Protein AF-A0A944VF97-F1 (afdb_monomer)

Mean predicted aligned error: 17.79 Å

pLDDT: mean 78.5, std 19.1, range [25.14, 98.31]

Solvent-accessible surface area (backbone atoms only — not comparable to full-atom values): 39764 Å² total; per-residue (Å²): 110,72,73,57,58,52,54,54,52,59,62,60,59,76,78,74,81,87,84,96,77,87,86,90,86,90,85,88,84,82,87,81,88,88,89,86,89,83,90,85,86,64,49,70,80,66,46,100,83,74,50,81,58,59,66,65,53,55,53,51,55,67,73,48,72,90,58,96,70,52,69,47,47,54,50,51,55,53,48,51,73,69,73,51,68,55,50,51,67,66,56,55,51,49,24,49,54,45,51,52,54,55,52,51,61,52,48,59,60,47,54,56,56,48,48,52,48,50,50,53,48,45,53,54,51,46,46,51,67,77,46,39,105,72,74,80,87,87,67,99,61,90,88,83,89,79,85,92,75,83,88,69,84,88,82,85,80,51,78,86,90,50,78,85,77,86,79,57,93,86,54,91,75,87,86,81,95,60,100,70,88,86,86,87,62,98,75,76,84,80,87,85,69,96,78,80,78,91,82,78,87,62,97,66,91,86,80,85,77,91,62,92,71,86,86,86,87,69,97,67,85,86,84,88,83,58,95,88,62,79,88,82,75,84,82,58,101,62,97,67,86,85,83,75,84,80,59,95,67,92,75,89,84,88,84,82,66,95,87,60,96,61,82,85,83,82,83,52,75,94,75,56,82,90,71,94,66,84,91,74,56,97,43,87,98,63,62,75,91,60,49,101,88,46,70,73,94,75,86,90,70,62,90,61,32,71,50,74,39,72,98,80,52,46,33,37,42,31,42,35,81,87,77,79,41,78,45,76,41,40,67,60,85,59,87,93,48,75,63,83,88,83,70,76,59,88,69,92,75,50,33,58,73,39,72,44,37,76,48,77,41,63,45,69,85,44,92,64,82,50,61,54,39,33,47,42,28,35,42,32,38,27,25,72,36,60,58,58,100,88,36,74,49,40,23,44,35,37,22,49,42,92,85,47,72,40,41,70,37,34,35,37,39,65,86,70,51,77,45,60,67,50,67,96,66,61,79,74,74,55,72,64,26,58,49,57,48,99,92,41,57,50,38,33,31,33,36,76,85,68,49,76,43,70,62,50,80,50,70,65,86,50,82,85,38,37,54,75,66,63,97,68,86,89,86,70,96,69,86,85,89,70,95,68,87,87,86,69,92,51,68,59,33,66,54,68,37,67,97,86,45,62,29,34,44,30,35,68,59,81,86,53,75,47,78,49,48,86,81,80,84,90,85,60,100,63,86,80,88,87,84,47,93,79,36,59,54,69,45,62,58,99,87,42,78,76,46,69,49,81,54,44,90,69,93,76,96,83,83,87,84,76,93,64,92,86,73,52,84,40,77,56,46,101,85,58,70,60,66,53,51,107

Secondary structure (DSSP, 8-state):
-HHHHHHHHHHHGGGSS--SS---------------------B----TTS--SHHHHHHHHHHHTTS---HHHHHHHHHHHTT-S-B-HHHHHHHHHHHHHHHHHHHHHHHHHHHHHHHHHHHHHHHHHHT-S------SS-------SS--------TTT-------TT--------S------SS------SS-------SSPP--TT-S------SS------SSS---SS-SS------SS-SSS------S-SSS--------GGG----SS----SSTTT--SSBTTB--S-----TT-EEEESTT--EEEEEETTTTEEEEEE---STT-----------SS--TT-EEEEEEEE-TT-SSTTGGGSEEEEEEEEESS---SS---EEEEEEE-SSSS-EEEEEE-TT--EEE--STTSS-PPTTEEEEETTEEEEEEE-TT--EEE---PPPSSTT-SSS--SS----SS----SS-----STT-EEEESTT-SEEEEE-SSS-EEEEESS-----SS------SSS-EEEEETTEEEEEE--SSSSS--------SS-------SS-------

Foldseek 3Di:
DVVLVVLVVVVVVVVDDDDDDDDDDDDDDDDDDDDDDDDDFWDFDADPVRDQCLVSLVVNVVVCPPPPQPPLLVVVSVCSVVVDRTDGVVSVVVNVVSVVVVVVVVVVVCCPVVVVCVVVVCVVVCCCVVCPPDDDDDDPDDDDDDDPDDPDDDDDDPPDPDDDDDDDPPDPDDDDDDPDDDDDDPDDDDDDDDDDDPDPPDPDDDDPPPDPDDDDDDPDDDDDDDPDDDDDDPPDPDPDDDDDPPDPDDDDDDDDDDPDDDDPDDDPDPNDDDDPDDPDDPDVVHDDDADPVGDDPDDDADAQGWDADDPVSQWIWTCDPVVSDIDTDGNDPDPPPGRDDDQADPDPKAAFFDWGDKDFDADLPDPPPAQNGAGQKMWTFTAHGIDDPPDRKTKIFIWGDDRDHTDGQWIQTSVRDIDGNDDPCSDDAPAQGAPDDPVGRHCWTQHPVRDIDRPDAWDDPDLCTDSDHDPDDDDDPDDDDDPDDDDDPDAQGWDADDPVSQWIWTHNRPDDTDTDHVPDDDDDPDDDDDDDAAAWDFDDDPPHGPDTDGPHPDDDDDDDDDPDDPFDQDDDDPPDDDDHGD

Structure (mmCIF, N/CA/C/O backbone):
data_AF-A0A944VF97-F1
#
_entry.id   AF-A0A944VF97-F1
#
loop_
_atom_site.group_PDB
_atom_site.id
_atom_site.type_symbol
_atom_site.label_atom_id
_atom_site.label_alt_id
_atom_site.label_comp_id
_atom_site.label_asym_id
_atom_site.label_entity_id
_atom_site.label_seq_id
_atom_site.pdbx_PDB_ins_code
_atom_site.Cartn_x
_atom_site.Cartn_y
_atom_site.Cartn_z
_atom_site.occupancy
_atom_site.B_iso_or_equiv
_atom_site.auth_seq_id
_atom_site.auth_comp_id
_atom_site.auth_asym_id
_atom_site.auth_atom_id
_atom_site.pdbx_PDB_model_num
ATOM 1 N N . MET A 1 1 ? -87.451 -11.826 99.252 1.00 44.50 1 MET A N 1
ATOM 2 C CA . MET A 1 1 ? -86.762 -12.996 99.841 1.00 44.50 1 MET A CA 1
ATOM 3 C C . MET A 1 1 ? -86.409 -12.790 101.314 1.00 44.50 1 MET A C 1
ATOM 5 O O . MET A 1 1 ? -86.767 -13.657 102.092 1.00 44.50 1 MET A O 1
ATOM 9 N N . GLU A 1 2 ? -85.896 -11.629 101.749 1.00 38.78 2 GLU A N 1
ATOM 10 C CA . GLU A 1 2 ? -85.747 -11.286 103.190 1.00 38.78 2 GLU A CA 1
ATOM 11 C C . GLU A 1 2 ? -87.038 -11.433 104.029 1.00 38.78 2 GLU A C 1
ATOM 13 O O . GLU A 1 2 ? -86.993 -11.815 105.198 1.00 38.78 2 GLU A O 1
ATOM 18 N N . SER A 1 3 ? -88.207 -11.181 103.425 1.00 41.19 3 SER A N 1
ATOM 19 C CA . SER A 1 3 ? -89.521 -11.339 104.070 1.00 41.19 3 SER A CA 1
ATOM 20 C C . SER A 1 3 ? -89.913 -12.797 104.357 1.00 41.19 3 SER A C 1
ATOM 22 O O . SER A 1 3 ? -90.756 -13.017 105.216 1.00 41.19 3 SER A O 1
ATOM 24 N N . VAL A 1 4 ? -89.337 -13.781 103.658 1.00 45.41 4 VAL A N 1
ATOM 25 C CA . VAL A 1 4 ? -89.636 -15.217 103.846 1.00 45.41 4 VAL A CA 1
ATOM 26 C C . VAL A 1 4 ? -88.749 -15.787 104.958 1.00 45.41 4 VAL A C 1
ATOM 28 O O . VAL A 1 4 ? -89.228 -16.484 105.848 1.00 45.41 4 VAL A O 1
ATOM 31 N N . THR A 1 5 ? -87.480 -15.372 104.995 1.00 48.16 5 THR A N 1
ATOM 32 C CA . THR A 1 5 ? -86.515 -15.735 106.043 1.00 48.16 5 THR A CA 1
ATOM 33 C C . THR A 1 5 ? -86.889 -15.162 107.415 1.00 48.16 5 THR A C 1
ATOM 35 O O . THR A 1 5 ? -86.713 -15.839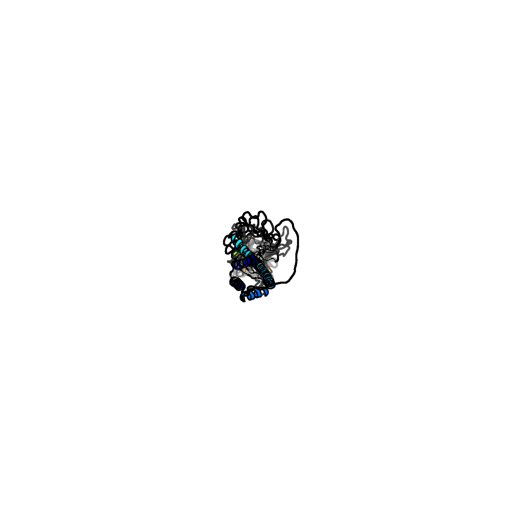 108.428 1.00 48.16 5 THR A O 1
ATOM 38 N N . ARG A 1 6 ? -87.441 -13.936 107.476 1.00 45.75 6 ARG A N 1
ATOM 39 C CA . ARG A 1 6 ? -87.946 -13.348 108.733 1.00 45.75 6 ARG A CA 1
ATOM 40 C C . ARG A 1 6 ? -89.144 -14.120 109.293 1.00 45.75 6 ARG A C 1
ATOM 42 O O . ARG A 1 6 ? -89.138 -14.421 110.478 1.00 45.75 6 ARG A O 1
ATOM 49 N N . THR A 1 7 ? -90.112 -14.495 108.457 1.00 43.84 7 THR A N 1
ATOM 50 C CA . THR A 1 7 ? -91.332 -15.199 108.890 1.00 43.84 7 THR A CA 1
ATOM 51 C C . THR A 1 7 ? -91.057 -16.636 109.351 1.00 43.84 7 THR A C 1
ATOM 53 O O . THR A 1 7 ? -91.617 -17.063 110.357 1.00 43.84 7 THR A O 1
ATOM 56 N N . ILE A 1 8 ? -90.133 -17.355 108.702 1.00 47.28 8 ILE A N 1
ATOM 57 C CA . ILE A 1 8 ? -89.719 -18.710 109.117 1.00 47.28 8 ILE A CA 1
ATOM 58 C C . ILE A 1 8 ? -88.889 -18.671 110.415 1.00 47.28 8 ILE A C 1
ATOM 60 O O . ILE A 1 8 ? -89.101 -19.495 111.303 1.00 47.28 8 ILE A O 1
ATOM 64 N N . ARG A 1 9 ? -88.024 -17.659 110.605 1.00 47.59 9 ARG A N 1
ATOM 65 C CA . ARG A 1 9 ? -87.318 -17.438 111.886 1.00 47.59 9 ARG A CA 1
ATOM 66 C C . ARG A 1 9 ? -88.258 -17.080 113.040 1.00 47.59 9 ARG A C 1
ATOM 68 O O . ARG A 1 9 ? -87.976 -17.463 114.169 1.00 47.59 9 ARG A O 1
ATOM 75 N N . THR A 1 10 ? -89.357 -16.369 112.784 1.00 42.22 10 THR A N 1
ATOM 76 C CA . THR A 1 10 ? -90.368 -16.051 113.809 1.00 42.22 10 THR A CA 1
ATOM 77 C C . THR A 1 10 ? -91.207 -17.276 114.199 1.00 42.22 10 THR A C 1
ATOM 79 O O . THR A 1 10 ? -91.598 -17.379 115.357 1.00 42.22 10 THR A O 1
ATOM 82 N N . LEU A 1 11 ? -91.410 -18.238 113.287 1.00 42.22 11 LEU A N 1
ATOM 83 C CA . LEU A 1 11 ? -92.087 -19.513 113.571 1.00 42.22 11 LEU A CA 1
ATOM 84 C C . LEU A 1 11 ? -91.188 -20.503 114.345 1.00 42.22 11 LEU A C 1
ATOM 86 O O . LEU A 1 11 ? -91.677 -21.230 115.202 1.00 42.22 11 LEU A O 1
ATOM 90 N N . LEU A 1 12 ? -89.868 -20.472 114.113 1.00 46.31 12 LEU A N 1
ATOM 91 C CA . LEU A 1 12 ? -88.872 -21.276 114.844 1.00 46.31 12 LEU A CA 1
ATOM 92 C C . LEU A 1 12 ? -88.541 -20.725 116.250 1.00 46.31 12 LEU A C 1
ATOM 94 O O . LEU A 1 12 ? -87.984 -21.435 117.087 1.00 46.31 12 LEU A O 1
ATOM 98 N N . LEU A 1 13 ? -88.889 -19.461 116.532 1.00 39.81 13 LEU A N 1
ATOM 99 C CA . LEU A 1 13 ? -88.649 -18.808 117.828 1.00 39.81 13 LEU A CA 1
ATOM 100 C C . LEU A 1 13 ? -89.638 -19.238 118.932 1.00 39.81 13 LEU A C 1
ATOM 102 O O . LEU A 1 13 ? -89.438 -18.888 120.092 1.00 39.81 13 LEU A O 1
ATOM 106 N N . VAL A 1 14 ? -90.671 -20.019 118.592 1.00 38.66 14 VAL A N 1
ATOM 107 C CA . VAL A 1 14 ? -91.633 -20.617 119.541 1.00 38.66 14 VAL A CA 1
ATOM 108 C C . VAL A 1 14 ? -91.101 -21.935 120.148 1.00 38.66 14 VAL A C 1
ATOM 110 O O . VAL A 1 14 ? -91.688 -22.468 121.083 1.00 38.66 14 VAL A O 1
ATOM 113 N N . SER A 1 15 ? -89.924 -22.407 119.719 1.00 39.66 15 SER A N 1
ATOM 114 C CA . SER A 1 15 ? -89.305 -23.662 120.185 1.00 39.66 15 SER A CA 1
ATOM 115 C C . SER A 1 15 ? -88.128 -23.478 121.162 1.00 39.66 15 SER A C 1
ATOM 117 O O . SER A 1 15 ? -87.444 -24.449 121.468 1.00 39.66 15 SER A O 1
ATOM 119 N N . PHE A 1 16 ? -87.857 -22.261 121.661 1.00 35.06 16 PHE A N 1
ATOM 120 C CA . PHE A 1 16 ? -86.660 -21.970 122.478 1.00 35.06 16 PHE A CA 1
ATOM 121 C C . PHE A 1 16 ? -86.892 -20.993 123.660 1.00 35.06 16 PHE A C 1
ATOM 123 O O . PHE A 1 16 ? -86.113 -20.074 123.872 1.00 35.06 16 PHE A O 1
ATOM 130 N N . LEU A 1 17 ? -87.937 -21.199 124.472 1.00 31.31 17 LEU A N 1
ATOM 131 C CA . LEU A 1 17 ? -88.069 -20.740 125.877 1.00 31.31 17 LEU A CA 1
ATOM 132 C C . LEU A 1 17 ? -89.125 -21.657 126.544 1.00 31.31 17 LEU A C 1
ATOM 134 O O . LEU A 1 17 ? -90.256 -21.643 126.085 1.00 31.31 17 LEU A O 1
ATOM 138 N N . LEU A 1 18 ? -88.950 -22.476 127.589 1.00 25.95 18 LEU A N 1
ATOM 139 C CA . LEU A 1 18 ? -87.965 -22.706 128.661 1.00 25.95 18 LEU A CA 1
ATOM 140 C C . LEU A 1 18 ? -88.340 -24.089 129.314 1.00 25.95 18 LEU A C 1
ATOM 142 O O . LEU A 1 18 ? -89.430 -24.594 129.059 1.00 25.95 18 LEU A O 1
ATOM 146 N N . PRO A 1 19 ? -87.498 -24.743 130.140 1.00 37.31 19 PRO A N 1
ATOM 147 C CA . PRO A 1 19 ? -86.885 -26.033 129.801 1.00 37.31 19 PRO A CA 1
ATOM 148 C C . PRO A 1 19 ? -87.036 -27.136 130.880 1.00 37.31 19 PRO A C 1
ATOM 150 O O . PRO A 1 19 ? -87.109 -26.853 132.075 1.00 37.31 19 PRO A O 1
ATOM 153 N N . ALA A 1 20 ? -86.947 -28.414 130.493 1.00 27.30 20 ALA A N 1
ATOM 154 C CA . ALA A 1 20 ? -86.618 -29.505 131.419 1.00 27.30 20 ALA A CA 1
ATOM 155 C C . ALA A 1 20 ? -85.116 -29.819 131.311 1.00 27.30 20 ALA A C 1
ATOM 157 O O . ALA A 1 20 ? -84.693 -30.584 130.450 1.00 27.30 20 ALA A O 1
ATOM 158 N N . GLY A 1 21 ? -84.304 -29.185 132.163 1.00 28.78 21 GLY A N 1
ATOM 159 C CA . GLY A 1 21 ? -82.861 -29.435 132.210 1.00 28.78 21 GLY A CA 1
ATOM 160 C C . GLY A 1 21 ? -82.046 -28.417 133.010 1.00 28.78 21 GLY A C 1
ATOM 161 O O . GLY A 1 21 ? -81.353 -27.599 132.424 1.00 28.78 21 GLY A O 1
ATOM 162 N N . LEU A 1 22 ? -82.099 -28.544 134.341 1.00 28.77 22 LEU A N 1
ATOM 163 C CA . LEU A 1 22 ? -81.058 -28.187 135.324 1.00 28.77 22 LEU A CA 1
ATOM 164 C C . LEU A 1 22 ? -80.618 -26.709 135.508 1.00 28.77 22 LEU A C 1
ATOM 166 O O . LEU A 1 22 ? -79.730 -26.200 134.831 1.00 28.77 22 LEU A O 1
ATOM 170 N N . LEU A 1 23 ? -81.095 -26.120 136.616 1.00 25.14 23 LEU A N 1
ATOM 171 C CA . LEU A 1 23 ? -80.314 -25.283 137.545 1.00 25.14 23 LEU A CA 1
ATOM 172 C C . LEU A 1 23 ? -80.583 -25.777 138.999 1.00 25.14 23 LEU A C 1
ATOM 174 O O . LEU A 1 23 ? -81.674 -26.255 139.294 1.00 25.14 23 LEU A O 1
ATOM 178 N N . ASN A 1 24 ? -79.556 -25.722 139.858 1.00 30.48 24 ASN A N 1
ATOM 179 C CA . ASN A 1 24 ? -79.251 -26.511 141.082 1.00 30.48 24 ASN A CA 1
ATOM 180 C C . ASN A 1 24 ? -80.048 -26.289 142.409 1.00 30.48 24 ASN A C 1
ATOM 182 O O . ASN A 1 24 ? -80.427 -25.156 142.689 1.00 30.48 24 ASN A O 1
ATOM 186 N N . ALA A 1 25 ? -80.082 -27.329 143.292 1.00 26.11 25 ALA A N 1
ATOM 187 C CA . ALA A 1 25 ? -79.497 -27.413 144.679 1.00 26.11 25 ALA A CA 1
ATOM 188 C C . ALA A 1 25 ? -80.356 -28.072 145.831 1.00 26.11 25 ALA A C 1
ATOM 190 O O . ALA A 1 25 ? -81.387 -27.528 146.191 1.00 26.11 25 ALA A O 1
ATOM 191 N N . VAL A 1 26 ? -79.872 -29.206 146.412 1.00 27.33 26 VAL A N 1
ATOM 192 C CA . VAL A 1 26 ? -79.769 -29.705 147.847 1.00 27.33 26 VAL A CA 1
ATOM 193 C C . VAL A 1 26 ? -80.830 -29.302 148.938 1.00 27.33 26 VAL A C 1
ATOM 195 O O . VAL A 1 26 ? -81.128 -28.116 148.993 1.00 27.33 26 VAL A O 1
ATOM 198 N N . PRO A 1 27 ? -81.199 -30.099 149.999 1.00 40.22 27 PRO A N 1
ATOM 199 C CA . PRO A 1 27 ? -81.519 -31.539 150.206 1.00 40.22 27 PRO A CA 1
ATOM 200 C C . PRO A 1 27 ? -82.881 -31.833 150.952 1.00 40.22 27 PRO A C 1
ATOM 202 O O . PRO A 1 27 ? -83.538 -30.933 151.464 1.00 40.22 27 PRO A O 1
ATOM 205 N N . ASP A 1 28 ? -83.209 -33.134 151.083 1.00 29.08 28 ASP A N 1
ATOM 206 C CA . ASP A 1 28 ? -84.055 -33.860 152.076 1.00 29.08 28 ASP A CA 1
ATOM 207 C C . ASP A 1 28 ? -85.570 -33.586 152.266 1.00 29.08 28 ASP A C 1
ATOM 209 O O . ASP A 1 28 ? -85.994 -32.675 152.970 1.00 29.08 28 ASP A O 1
ATOM 213 N N . SER A 1 29 ? -86.428 -34.532 151.845 1.00 33.91 29 SER A N 1
ATOM 214 C CA . SER A 1 29 ? -86.841 -35.693 152.676 1.00 33.91 29 SER A CA 1
ATOM 215 C C . SER A 1 29 ? -88.064 -36.450 152.099 1.00 33.91 29 SER A C 1
ATOM 217 O O . SER A 1 29 ? -89.146 -35.903 151.934 1.00 33.91 29 SER A O 1
ATOM 219 N N . ASN A 1 30 ? -87.849 -37.746 151.836 1.00 31.22 30 ASN A N 1
ATOM 220 C CA . ASN A 1 30 ? -88.777 -38.890 151.858 1.00 31.22 30 ASN A CA 1
ATOM 221 C C . ASN A 1 30 ? -90.136 -38.891 151.110 1.00 31.22 30 ASN A C 1
ATOM 223 O O . ASN A 1 30 ? -91.142 -38.424 151.629 1.00 31.22 30 ASN A O 1
ATOM 227 N N . SER A 1 31 ? -90.150 -39.709 150.033 1.00 33.56 31 SER A N 1
ATOM 228 C CA . SER A 1 31 ? -91.115 -40.794 149.688 1.00 33.56 31 SER A CA 1
ATOM 229 C C . SER A 1 31 ? -92.593 -40.412 149.448 1.00 33.56 31 SER A C 1
ATOM 231 O O . SER A 1 31 ? -93.213 -39.797 150.297 1.00 33.56 31 SER A O 1
ATOM 233 N N . TYR A 1 32 ? -93.299 -40.821 148.387 1.00 29.45 32 TYR A N 1
ATOM 234 C CA . TYR A 1 32 ? -93.286 -42.086 147.641 1.00 29.45 32 TYR A CA 1
ATOM 235 C C . TYR A 1 32 ? -94.190 -41.937 146.385 1.00 29.45 32 TYR A C 1
ATOM 237 O O . TYR A 1 32 ? -95.207 -41.250 146.440 1.00 29.45 32 TYR A O 1
ATOM 245 N N . ASN A 1 33 ? -93.810 -42.591 145.281 1.00 38.16 33 ASN A N 1
ATOM 246 C CA . ASN A 1 33 ? -94.505 -42.733 143.981 1.00 38.16 33 ASN A CA 1
ATOM 247 C C . ASN A 1 33 ? -95.825 -43.541 144.112 1.00 38.16 33 ASN A C 1
ATOM 249 O O . ASN A 1 33 ? -95.869 -44.389 145.010 1.00 38.16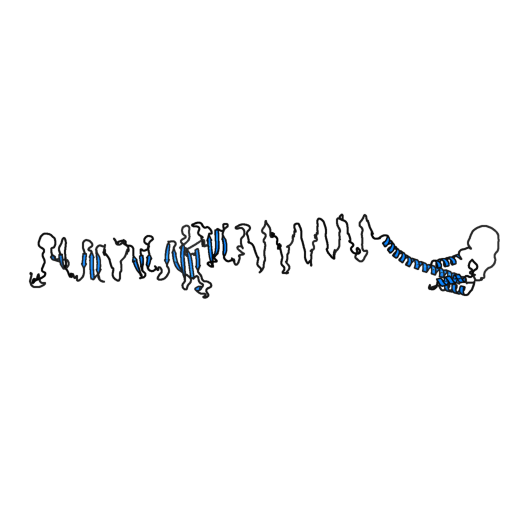 33 ASN A O 1
ATOM 253 N N . PRO A 1 34 ? -96.875 -43.365 143.266 1.00 41.53 34 PRO A N 1
ATOM 254 C CA . PRO A 1 34 ? -97.073 -44.348 142.168 1.00 41.53 34 PRO A CA 1
ATOM 255 C C . PRO A 1 34 ? -97.908 -43.931 140.903 1.00 41.53 34 PRO A C 1
ATOM 257 O O . PRO A 1 34 ? -98.746 -43.034 140.963 1.00 41.53 34 PRO A O 1
ATOM 260 N N . PHE A 1 35 ? -97.743 -44.749 139.832 1.00 28.97 35 PHE A N 1
ATOM 261 C CA . PHE A 1 35 ? -98.547 -45.008 138.589 1.00 28.97 35 PHE A CA 1
ATOM 262 C C . PHE A 1 35 ? -98.411 -44.020 137.399 1.00 28.97 35 PHE A C 1
ATOM 264 O O . PHE A 1 35 ? -98.764 -42.858 137.534 1.00 28.97 35 PHE A O 1
ATOM 271 N N . SER A 1 36 ? -97.795 -44.328 136.238 1.00 36.31 36 SER A N 1
ATOM 272 C CA . SER A 1 36 ? -97.933 -45.378 135.183 1.00 36.31 36 SER A CA 1
ATOM 273 C C . SER A 1 36 ? -99.084 -45.179 134.164 1.00 36.31 36 SER A C 1
ATOM 275 O O . SER A 1 36 ? -100.239 -45.431 134.493 1.00 36.31 36 SER A O 1
ATOM 277 N N . ASP A 1 37 ? -98.699 -44.778 132.942 1.00 38.97 37 ASP A N 1
ATOM 278 C CA . ASP A 1 37 ? -99.252 -44.932 131.574 1.00 38.97 37 ASP A CA 1
ATOM 279 C C . ASP A 1 37 ? -100.773 -44.987 131.295 1.00 38.97 37 ASP A C 1
ATOM 281 O O . ASP A 1 37 ? -101.425 -46.008 131.516 1.00 38.97 37 ASP A O 1
ATOM 285 N N . ASN A 1 38 ? -101.307 -43.936 130.641 1.00 38.66 38 ASN A N 1
ATOM 286 C CA . ASN A 1 38 ? -101.706 -43.959 129.213 1.00 38.66 38 ASN A CA 1
ATOM 287 C C . ASN A 1 38 ? -102.296 -42.609 128.709 1.00 38.66 38 ASN A C 1
ATOM 289 O O . ASN A 1 38 ? -103.352 -42.173 129.159 1.00 38.66 38 ASN A O 1
ATOM 293 N N . TYR A 1 39 ? -101.569 -42.007 127.758 1.00 39.19 39 TYR A N 1
ATOM 294 C CA . TYR A 1 39 ? -101.889 -41.116 126.621 1.00 39.19 39 TYR A CA 1
ATOM 295 C C . TYR A 1 39 ? -103.203 -40.301 126.498 1.00 39.19 39 TYR A C 1
ATOM 297 O O . TYR A 1 39 ? -104.312 -40.833 126.500 1.00 39.19 39 TYR A O 1
ATOM 305 N N . SER A 1 40 ? -103.038 -39.009 126.150 1.00 35.88 40 SER A N 1
ATOM 306 C CA . SER A 1 40 ? -103.941 -38.272 125.244 1.00 35.88 40 SER A CA 1
ATOM 307 C C . SER A 1 40 ? -103.137 -37.352 124.294 1.00 35.88 40 SER A C 1
ATOM 309 O O . SER A 1 40 ? -102.508 -36.397 124.750 1.00 35.88 40 SER A O 1
ATOM 311 N N . ASP A 1 41 ? -103.188 -37.661 122.993 1.00 45.03 41 ASP A N 1
ATOM 312 C CA . ASP A 1 41 ? -102.358 -37.172 121.872 1.00 45.03 41 ASP A CA 1
ATOM 313 C C . ASP A 1 41 ? -102.892 -35.932 121.134 1.00 45.03 41 ASP A C 1
ATOM 315 O O . ASP A 1 41 ? -103.336 -36.055 119.998 1.00 45.03 41 ASP A O 1
ATOM 319 N N . LYS A 1 42 ? -102.882 -34.720 121.708 1.00 46.56 42 LYS A N 1
ATOM 320 C CA . LYS A 1 42 ? -103.237 -33.503 120.935 1.00 46.56 42 LYS A CA 1
ATOM 321 C C . LYS A 1 42 ? -102.566 -32.233 121.472 1.00 46.56 42 LYS A C 1
ATOM 323 O O . LYS A 1 42 ? -102.798 -31.867 122.622 1.00 46.56 42 LYS A O 1
ATOM 328 N N . VAL A 1 43 ? -101.813 -31.514 120.629 1.00 48.84 43 VAL A N 1
ATOM 329 C CA . VAL A 1 43 ? -101.186 -30.215 120.963 1.00 48.84 43 VAL A CA 1
ATOM 330 C C . VAL A 1 43 ? -101.957 -29.062 120.312 1.00 48.84 43 VAL A C 1
ATOM 332 O O . VAL A 1 43 ? -102.263 -29.097 119.120 1.00 48.84 43 VAL A O 1
ATOM 335 N N . CYS A 1 44 ? -102.286 -28.041 121.109 1.00 47.91 44 CYS A N 1
ATOM 336 C CA . CYS A 1 44 ? -102.954 -26.820 120.659 1.00 47.91 44 CYS A CA 1
ATOM 337 C C . CYS A 1 44 ? -101.909 -25.770 120.261 1.00 47.91 44 CYS A C 1
ATOM 339 O O . CYS A 1 44 ? -101.118 -25.340 121.100 1.00 47.91 44 CYS A O 1
ATOM 341 N N . LEU A 1 45 ? -101.900 -25.362 118.991 1.00 49.31 45 LEU A N 1
ATOM 342 C CA . LEU A 1 45 ? -101.043 -24.286 118.491 1.00 49.31 45 LEU A CA 1
ATOM 343 C C . LEU A 1 45 ? -101.798 -22.961 118.619 1.00 49.31 45 LEU A C 1
ATOM 345 O O . LEU A 1 45 ? -102.796 -22.745 117.934 1.00 49.31 45 LEU A O 1
ATOM 349 N N . VAL A 1 46 ? -101.325 -22.079 119.496 1.00 50.16 46 VAL A N 1
ATOM 350 C CA . VAL A 1 46 ? -101.840 -20.713 119.658 1.00 50.16 46 VAL A CA 1
ATOM 351 C C . VAL A 1 46 ? -100.669 -19.757 119.469 1.00 50.16 46 VAL A C 1
ATOM 353 O O . VAL A 1 46 ? -99.578 -20.007 119.984 1.00 50.16 46 VAL A O 1
ATOM 356 N N . LEU A 1 47 ? -100.874 -18.670 118.725 1.00 48.75 47 LEU A N 1
ATOM 357 C CA . LEU A 1 47 ? -99.897 -17.585 118.677 1.00 48.75 47 LEU A CA 1
ATOM 358 C C . LEU A 1 47 ? -99.787 -16.939 120.077 1.00 48.75 47 LEU A C 1
ATOM 360 O O . LEU A 1 47 ? -100.772 -16.937 120.819 1.00 48.75 47 LEU A O 1
ATOM 364 N N . PRO A 1 48 ? -98.628 -16.376 120.473 1.00 44.47 48 PRO A N 1
ATOM 365 C CA . PRO A 1 48 ? -98.411 -15.843 121.827 1.00 44.47 48 PRO A CA 1
ATOM 366 C C . PRO A 1 48 ? -99.406 -14.756 122.281 1.00 44.47 48 PRO A C 1
ATOM 368 O O . PRO A 1 48 ? -99.471 -14.446 123.467 1.00 44.47 48 PRO A O 1
ATOM 371 N N . ASP A 1 49 ? -100.167 -14.171 121.353 1.00 45.75 49 ASP A N 1
ATOM 372 C CA . ASP A 1 49 ? -101.162 -13.119 121.583 1.00 45.75 49 ASP A CA 1
ATOM 373 C C . ASP A 1 49 ? -102.624 -13.617 121.614 1.00 45.75 49 ASP A C 1
ATOM 375 O O . ASP A 1 49 ? -103.542 -12.812 121.774 1.00 45.75 49 ASP A O 1
ATOM 379 N N . GLY A 1 50 ? -102.859 -14.930 121.497 1.00 49.91 50 GLY A N 1
ATOM 380 C CA . GLY A 1 50 ? -104.200 -15.523 121.547 1.00 49.91 50 GLY A CA 1
ATOM 381 C C . GLY A 1 50 ? -105.037 -15.355 120.272 1.00 49.91 50 GLY A C 1
ATOM 382 O O . GLY A 1 50 ? -106.233 -15.644 120.301 1.00 49.91 50 GLY A O 1
ATOM 383 N N . SER A 1 51 ? -104.443 -14.896 119.164 1.00 53.81 51 SER A N 1
ATOM 384 C CA . SER A 1 51 ? -105.108 -14.790 117.859 1.00 53.81 51 SER A CA 1
ATOM 385 C C . SER A 1 51 ? -105.037 -16.093 117.036 1.00 53.81 51 SER A C 1
ATOM 387 O O . SER A 1 51 ? -104.184 -16.953 117.264 1.00 53.81 51 SER A O 1
ATOM 389 N N . ASP A 1 52 ? -105.978 -16.265 116.098 1.00 54.56 52 ASP A N 1
ATOM 390 C CA . ASP A 1 52 ? -106.089 -17.449 115.230 1.00 54.56 52 ASP A CA 1
ATOM 391 C C . ASP A 1 52 ? -104.873 -17.572 114.283 1.00 54.56 52 ASP A C 1
ATOM 393 O O . ASP A 1 52 ? -104.443 -16.585 113.689 1.00 54.56 52 ASP A O 1
ATOM 397 N N . ILE A 1 53 ? -104.312 -18.778 114.126 1.00 56.06 53 ILE A N 1
ATOM 398 C CA . ILE A 1 53 ? -103.047 -19.048 113.400 1.00 56.06 53 ILE A CA 1
ATOM 399 C C . ILE A 1 53 ? -103.249 -19.077 111.869 1.00 56.06 53 ILE A C 1
ATOM 401 O O . ILE A 1 53 ? -102.297 -18.911 111.097 1.00 56.06 53 ILE A O 1
ATOM 405 N N . ALA A 1 54 ? -104.493 -19.238 111.411 1.00 55.72 54 ALA A N 1
ATOM 406 C CA . ALA A 1 54 ? -104.851 -19.370 109.997 1.00 55.72 54 ALA A CA 1
ATOM 407 C C . ALA A 1 54 ? -104.290 -18.267 109.058 1.00 55.72 54 ALA A C 1
ATOM 409 O O . ALA A 1 54 ? -103.818 -18.613 107.970 1.00 55.72 54 ALA A O 1
ATOM 410 N N . PRO A 1 55 ? -104.243 -16.966 109.426 1.00 57.03 55 PRO A N 1
ATOM 411 C CA . PRO A 1 55 ? -103.719 -15.921 108.544 1.00 57.03 55 PRO A CA 1
ATOM 412 C C . PRO A 1 55 ? -102.209 -16.043 108.297 1.00 57.03 55 PRO A C 1
ATOM 414 O O . PRO A 1 55 ? -101.749 -15.802 107.181 1.00 57.03 55 PRO A O 1
ATOM 417 N N . ALA A 1 56 ? -101.433 -16.443 109.310 1.00 53.34 56 ALA A N 1
ATOM 418 C CA . ALA A 1 56 ? -99.980 -16.592 109.201 1.00 53.34 56 ALA A CA 1
ATOM 419 C C . ALA A 1 56 ? -99.601 -17.781 108.300 1.00 53.34 56 ALA A C 1
ATOM 421 O O . ALA A 1 56 ? -98.692 -17.679 107.474 1.00 53.34 56 ALA A O 1
ATOM 422 N N . VAL A 1 57 ? -100.359 -18.876 108.393 1.00 56.69 57 VAL A N 1
ATOM 423 C CA . VAL A 1 57 ? -100.176 -20.079 107.567 1.00 56.69 57 VAL A CA 1
ATOM 424 C C . VAL A 1 57 ? -100.574 -19.833 106.105 1.00 56.69 57 VAL A C 1
ATOM 426 O O . VAL A 1 57 ? -99.878 -20.277 105.193 1.00 56.69 57 VAL A O 1
ATOM 429 N N . MET A 1 58 ? -101.614 -19.030 105.851 1.00 57.03 58 MET A N 1
ATOM 430 C CA . MET A 1 58 ? -102.000 -18.626 104.490 1.00 57.03 58 MET A CA 1
ATOM 431 C C . MET A 1 58 ? -100.962 -17.724 103.797 1.00 57.03 58 MET A C 1
ATOM 433 O O . MET A 1 58 ? -100.826 -17.765 102.572 1.00 57.03 58 MET A O 1
ATOM 437 N N . VAL A 1 59 ? -100.214 -16.909 104.552 1.00 55.53 59 VAL A N 1
ATOM 438 C CA . VAL A 1 59 ? -99.096 -16.115 104.004 1.00 55.53 59 VAL A CA 1
ATOM 439 C C . VAL A 1 59 ? -97.918 -17.020 103.632 1.00 55.53 59 VAL A C 1
ATOM 441 O O . VAL A 1 59 ? -97.291 -16.796 102.594 1.00 55.53 59 VAL A O 1
ATOM 444 N N . LEU A 1 60 ? -97.662 -18.068 104.423 1.00 55.09 60 LEU A N 1
ATOM 445 C CA . LEU A 1 60 ? -96.610 -19.051 104.159 1.00 55.09 60 LEU A CA 1
ATOM 446 C C . LEU A 1 60 ? -96.923 -19.900 102.911 1.00 55.09 60 LEU A C 1
ATOM 448 O O . LEU A 1 60 ? -96.083 -20.007 102.024 1.00 55.09 60 LEU A O 1
ATOM 452 N N . GLU A 1 61 ? -98.161 -20.380 102.750 1.00 57.78 61 GLU A N 1
ATOM 453 C CA . GLU A 1 61 ? -98.594 -21.111 101.545 1.00 57.78 61 GLU A CA 1
ATOM 454 C C . GLU A 1 61 ? -98.462 -20.262 100.266 1.00 57.78 61 GLU A C 1
ATOM 456 O O . GLU A 1 61 ? -98.032 -20.740 99.213 1.00 57.78 61 GLU A O 1
ATOM 461 N N . ARG A 1 62 ? -98.806 -18.969 100.341 1.00 55.81 62 ARG A N 1
ATOM 462 C CA . ARG A 1 62 ? -98.710 -18.064 99.186 1.00 55.81 62 ARG A CA 1
ATOM 463 C C . ARG A 1 62 ? -97.260 -17.772 98.796 1.00 55.81 62 ARG A C 1
ATOM 465 O O . ARG A 1 62 ? -97.004 -17.541 97.617 1.00 55.81 62 ARG A O 1
ATOM 472 N N . ALA A 1 63 ? -96.339 -17.805 99.759 1.00 52.75 63 ALA A N 1
ATOM 473 C CA . ALA A 1 63 ? -94.903 -17.672 99.526 1.00 52.75 63 ALA A CA 1
ATOM 474 C C . ALA A 1 63 ? -94.261 -18.954 98.956 1.00 52.75 63 ALA A C 1
ATOM 476 O O . ALA A 1 63 ? -93.230 -18.855 98.297 1.00 52.75 63 ALA A O 1
ATOM 477 N N . CYS A 1 64 ? -94.885 -20.123 99.150 1.00 53.41 64 CYS A N 1
ATOM 478 C CA . CYS A 1 64 ? -94.390 -21.425 98.681 1.00 53.41 64 CYS A CA 1
ATOM 479 C C . CYS A 1 64 ? -95.009 -21.913 97.351 1.00 53.41 64 CYS A C 1
ATOM 481 O O . CYS A 1 64 ? -94.635 -22.977 96.858 1.00 53.41 64 CYS A O 1
ATOM 483 N N . ARG A 1 65 ? -95.933 -21.162 96.727 1.00 51.16 65 ARG A N 1
ATOM 484 C CA . ARG A 1 65 ? -96.529 -21.536 95.426 1.00 51.16 65 ARG A CA 1
ATOM 485 C C . ARG A 1 65 ? -95.471 -21.592 94.315 1.00 51.16 65 ARG A C 1
ATOM 487 O O . ARG A 1 65 ? -94.988 -20.553 93.875 1.00 51.16 65 ARG A O 1
ATOM 494 N N . GLY A 1 66 ? -95.197 -22.798 93.815 1.00 56.91 66 GLY A N 1
ATOM 495 C CA . GLY A 1 66 ? -94.259 -23.056 92.712 1.00 56.91 66 GLY A CA 1
ATOM 496 C C . GLY A 1 66 ? -92.938 -23.711 93.127 1.00 56.91 66 GLY A C 1
ATOM 497 O O . GLY A 1 66 ? -92.086 -23.916 92.269 1.00 56.91 66 GLY A O 1
ATOM 498 N N . LEU A 1 67 ? -92.771 -24.042 94.410 1.00 55.66 67 LEU A N 1
ATOM 499 C CA . LEU A 1 67 ? -91.673 -24.868 94.919 1.00 55.66 67 LEU A CA 1
ATOM 500 C C . LEU A 1 67 ? -92.158 -26.319 95.090 1.00 55.66 67 LEU A C 1
ATOM 502 O O . LEU A 1 67 ? -93.331 -26.535 95.390 1.00 55.66 67 LEU A O 1
ATOM 506 N N . GLU A 1 68 ? -91.283 -27.304 94.874 1.00 59.78 68 GLU A N 1
ATOM 507 C CA . GLU A 1 68 ? -91.555 -28.719 95.171 1.00 59.78 68 GLU A CA 1
ATOM 508 C C . GLU A 1 68 ? -91.547 -28.881 96.700 1.00 59.78 68 GLU A C 1
ATOM 510 O O . GLU A 1 68 ? -90.496 -28.824 97.334 1.00 59.78 68 GLU A O 1
ATOM 515 N N . ILE A 1 69 ? -92.732 -28.942 97.312 1.00 57.41 69 ILE A N 1
ATOM 516 C CA . ILE A 1 69 ? -92.893 -28.966 98.773 1.00 57.41 69 ILE A CA 1
ATOM 517 C C . ILE A 1 69 ? -93.037 -30.430 99.227 1.00 57.41 69 ILE A C 1
ATOM 519 O O . ILE A 1 69 ? -93.865 -31.132 98.642 1.00 57.41 69 ILE A O 1
ATOM 523 N N . PRO A 1 70 ? -92.300 -30.900 100.254 1.00 58.81 70 PRO A N 1
ATOM 524 C CA . PRO A 1 70 ? -92.473 -32.246 100.805 1.00 58.81 70 PRO A CA 1
ATOM 525 C C . PRO A 1 70 ? -93.912 -32.505 101.287 1.00 58.81 70 PRO A C 1
ATOM 527 O O . PRO A 1 70 ? -94.546 -31.623 101.873 1.00 58.81 70 PRO A O 1
ATOM 530 N N . GLU A 1 71 ? -94.425 -33.720 101.060 1.00 58.28 71 GLU A N 1
ATOM 531 C CA . GLU A 1 71 ? -95.833 -34.115 101.273 1.00 58.28 71 GLU A CA 1
ATOM 532 C C . GLU A 1 71 ? -96.335 -33.822 102.704 1.00 58.28 71 GLU A C 1
ATOM 534 O O . GLU A 1 71 ? -97.434 -33.289 102.880 1.00 58.28 71 GLU A O 1
ATOM 539 N N . ALA A 1 72 ? -95.474 -34.000 103.713 1.00 57.12 72 ALA A N 1
ATOM 540 C CA . ALA A 1 72 ? -95.760 -33.708 105.122 1.00 57.12 72 ALA A CA 1
ATOM 541 C C . ALA A 1 72 ? -96.036 -32.215 105.422 1.00 57.12 72 ALA A C 1
ATOM 543 O O . ALA A 1 72 ? -96.877 -31.875 106.257 1.00 57.12 72 ALA A O 1
ATOM 544 N N . VAL A 1 73 ? -95.385 -31.286 104.709 1.00 58.16 73 VAL A N 1
ATOM 545 C CA . VAL A 1 73 ? -95.604 -29.832 104.870 1.00 58.16 73 VAL A CA 1
ATOM 546 C C . VAL A 1 73 ? -96.932 -29.410 104.224 1.00 58.16 73 VAL A C 1
ATOM 548 O O . VAL A 1 73 ? -97.616 -28.507 104.712 1.00 58.16 73 VAL A O 1
ATOM 551 N N . SER A 1 74 ? -97.347 -30.105 103.160 1.00 60.53 74 SER A N 1
ATOM 552 C CA . SER A 1 74 ? -98.657 -29.917 102.529 1.00 60.53 74 SER A CA 1
ATOM 553 C C . SER A 1 74 ? -99.806 -30.426 103.415 1.00 60.53 74 SER A C 1
ATOM 555 O O . SER A 1 74 ? -100.859 -29.785 103.479 1.00 60.53 74 SER A O 1
ATOM 557 N N . GLU A 1 75 ? -99.608 -31.527 104.150 1.00 59.53 75 GLU A N 1
ATOM 558 C CA . GLU A 1 75 ? -100.589 -32.041 105.119 1.00 59.53 75 GLU A CA 1
ATOM 559 C C . GLU A 1 75 ? -100.784 -31.108 106.326 1.00 59.53 75 GLU A C 1
ATOM 561 O O . GLU A 1 75 ? -101.921 -30.897 106.765 1.00 59.53 75 GLU A O 1
ATOM 566 N N . LEU A 1 76 ? -99.720 -30.456 106.810 1.00 60.06 76 LEU A N 1
ATOM 567 C CA . LEU A 1 76 ? -99.815 -29.428 107.855 1.00 60.06 76 LEU A CA 1
ATOM 568 C C . LEU A 1 76 ? -100.676 -28.229 107.398 1.00 60.06 76 LEU A C 1
ATOM 570 O O . LEU A 1 76 ? -101.516 -27.734 108.158 1.00 60.06 76 LEU A O 1
ATOM 574 N N . PHE A 1 77 ? -100.530 -27.790 106.141 1.00 63.34 77 PHE A N 1
ATOM 575 C CA . PHE A 1 77 ? -101.338 -26.708 105.562 1.00 63.34 77 PHE A CA 1
ATOM 576 C C . PHE A 1 77 ? -102.820 -27.081 105.381 1.00 63.34 77 PHE A C 1
ATOM 578 O O . PHE A 1 77 ? -103.697 -26.250 105.635 1.00 63.34 77 PHE A O 1
ATOM 585 N N . GLU A 1 78 ? -103.129 -28.321 104.994 1.00 61.44 78 GLU A N 1
ATOM 586 C CA . GLU A 1 78 ? -104.506 -28.843 104.919 1.00 61.44 78 GLU A CA 1
ATOM 587 C C . GLU A 1 78 ? -105.160 -28.965 106.310 1.00 61.44 78 GLU A C 1
ATOM 589 O O . GLU A 1 78 ? -106.331 -28.609 106.477 1.00 61.44 78 GLU A O 1
ATOM 594 N N . CYS A 1 79 ? -104.412 -29.403 107.330 1.00 58.84 79 CYS A N 1
ATOM 595 C CA . CYS A 1 79 ? -104.908 -29.541 108.704 1.00 58.84 79 CYS A CA 1
ATOM 596 C C . CYS A 1 79 ? -105.308 -28.196 109.332 1.00 58.84 79 CYS A C 1
ATOM 598 O O . CYS A 1 79 ? -106.380 -28.098 109.940 1.00 58.84 79 CYS A O 1
ATOM 600 N N . VAL A 1 80 ? -104.508 -27.142 109.130 1.00 58.59 80 VAL A N 1
ATOM 601 C CA . VAL A 1 80 ? -104.812 -25.786 109.626 1.00 58.59 80 VAL A CA 1
ATOM 602 C C . VAL A 1 80 ? -105.982 -25.150 108.857 1.00 58.59 80 VAL A C 1
ATOM 604 O O . VAL A 1 80 ? -106.832 -24.498 109.464 1.00 58.59 80 VAL A O 1
ATOM 607 N N . LYS A 1 81 ? -106.117 -25.400 107.544 1.00 59.09 81 LYS A N 1
ATOM 608 C CA . LYS A 1 81 ? -107.256 -24.912 106.733 1.00 59.09 81 LYS A CA 1
ATOM 609 C C . LYS A 1 81 ? -108.614 -25.487 107.143 1.00 59.09 81 LYS A C 1
ATOM 611 O O . LYS A 1 81 ? -109.637 -24.854 106.892 1.00 59.09 81 LYS A O 1
ATOM 616 N N . ARG A 1 82 ? -108.651 -26.672 107.762 1.00 55.47 82 ARG A N 1
ATOM 617 C CA . ARG A 1 82 ? -109.894 -27.345 108.191 1.00 55.47 82 ARG A CA 1
ATOM 618 C C . ARG A 1 82 ? -110.375 -26.954 109.597 1.00 55.47 82 ARG A C 1
ATOM 620 O O . ARG A 1 82 ? -111.315 -27.570 110.094 1.00 55.47 82 ARG A O 1
ATOM 627 N N . GLY A 1 83 ? -109.771 -25.948 110.239 1.00 53.03 83 GLY A N 1
ATOM 628 C CA . GLY A 1 83 ? -110.247 -25.404 111.521 1.00 53.03 83 GLY A CA 1
ATOM 629 C C . GLY A 1 83 ? -110.062 -26.336 112.726 1.00 53.03 83 GLY A C 1
ATOM 630 O O . GLY A 1 83 ? -110.793 -26.231 113.711 1.00 53.03 83 GLY A O 1
ATOM 631 N N . LYS A 1 84 ? -109.109 -27.275 112.667 1.00 49.50 84 LYS A N 1
ATOM 632 C CA . LYS A 1 84 ? -108.749 -28.120 113.813 1.00 49.50 84 LYS A CA 1
ATOM 633 C C . LYS A 1 84 ? -107.657 -27.438 114.641 1.00 49.50 84 LYS A C 1
ATOM 635 O O . LYS A 1 84 ? -106.521 -27.339 114.202 1.00 49.50 84 LYS A O 1
ATOM 640 N N . HIS A 1 85 ? -107.976 -27.052 115.876 1.00 52.81 85 HIS A N 1
ATOM 641 C CA . HIS A 1 85 ? -107.014 -26.493 116.845 1.00 52.81 85 HIS A CA 1
ATOM 642 C C . HIS A 1 85 ? -106.158 -27.560 117.558 1.00 52.81 85 HIS A C 1
ATOM 644 O O . HIS A 1 85 ? -105.617 -27.312 118.629 1.00 52.81 85 HIS A O 1
ATOM 650 N N . MET A 1 86 ? -106.064 -28.771 117.005 1.00 51.09 86 MET A N 1
ATOM 651 C CA . MET A 1 86 ? -105.332 -29.892 117.593 1.00 51.09 86 MET A CA 1
ATOM 652 C C . MET A 1 86 ? -104.697 -30.707 116.467 1.00 51.09 86 MET A C 1
ATOM 654 O O . MET A 1 86 ? -105.426 -31.332 115.692 1.00 51.09 86 MET A O 1
ATOM 658 N N . ILE A 1 87 ? -103.369 -30.659 116.367 1.00 55.38 87 ILE A N 1
ATOM 659 C CA . ILE A 1 87 ? -102.576 -31.383 115.363 1.00 55.38 87 ILE A CA 1
ATOM 660 C 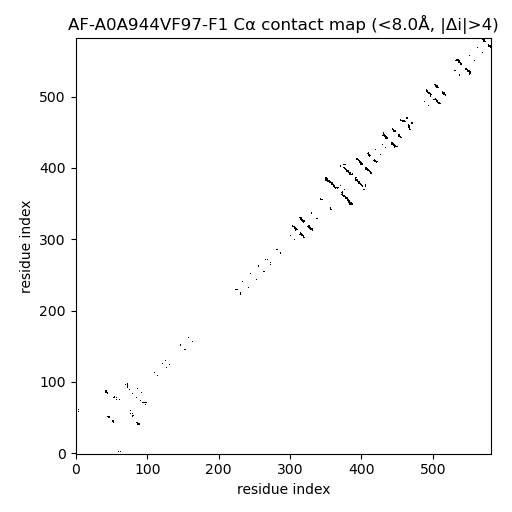C . ILE A 1 87 ? -101.831 -32.522 116.071 1.00 55.38 87 ILE A C 1
ATOM 662 O O . ILE A 1 87 ? -101.377 -32.343 117.207 1.00 55.38 87 ILE A O 1
ATOM 666 N N . ASP A 1 88 ? -101.742 -33.683 115.420 1.00 55.78 88 ASP A N 1
ATOM 667 C CA . ASP A 1 88 ? -100.953 -34.817 115.907 1.00 55.78 88 ASP A CA 1
ATOM 668 C C . ASP A 1 88 ? -99.458 -34.470 115.875 1.00 55.78 88 ASP A C 1
ATOM 670 O O . ASP A 1 88 ? -98.950 -33.897 114.908 1.00 55.78 88 ASP A O 1
ATOM 674 N N . MET A 1 89 ? -98.748 -34.796 116.956 1.00 55.84 89 MET A N 1
ATOM 675 C CA . MET A 1 89 ? -97.350 -34.394 117.155 1.00 55.84 89 MET A CA 1
ATOM 676 C C . MET A 1 89 ? -96.400 -35.007 116.112 1.00 55.84 89 MET A C 1
ATOM 678 O O . MET A 1 89 ? -95.397 -34.388 115.774 1.00 55.84 89 MET A O 1
ATOM 682 N N . GLU A 1 90 ? -96.749 -36.174 115.565 1.00 58.00 90 GLU A N 1
ATOM 683 C CA . GLU A 1 90 ? -96.001 -36.867 114.507 1.00 58.00 90 GLU A CA 1
ATOM 684 C C . GLU A 1 90 ? -96.027 -36.077 113.183 1.00 58.00 90 GLU A C 1
ATOM 686 O O . GLU A 1 90 ? -94.978 -35.826 112.599 1.00 58.00 90 GLU A O 1
ATOM 691 N N . ILE A 1 91 ? -97.188 -35.528 112.794 1.00 59.34 91 ILE A N 1
ATOM 692 C CA . ILE A 1 91 ? -97.337 -34.675 111.595 1.00 59.34 91 ILE A CA 1
ATOM 693 C C . ILE A 1 91 ? -96.579 -33.346 111.758 1.00 59.34 91 ILE A C 1
ATOM 695 O O . ILE A 1 91 ? -96.034 -32.806 110.797 1.00 59.34 91 ILE A O 1
ATOM 699 N N . LEU A 1 92 ? -96.529 -32.795 112.977 1.00 57.25 92 LEU A N 1
ATOM 700 C CA . LEU A 1 92 ? -95.795 -31.555 113.254 1.00 57.25 92 LEU A CA 1
ATOM 701 C C . LEU A 1 92 ? -94.272 -31.758 113.186 1.00 57.25 92 LEU A C 1
ATOM 703 O O . LEU A 1 92 ? -93.568 -30.870 112.708 1.00 57.25 92 LEU A O 1
ATOM 707 N N . LEU A 1 93 ? -93.777 -32.905 113.661 1.00 55.94 93 LEU A N 1
ATOM 708 C CA . LEU A 1 93 ? -92.359 -33.270 113.624 1.00 55.94 93 LEU A CA 1
ATOM 709 C C . LEU A 1 93 ? -91.889 -33.580 112.192 1.00 55.94 93 LEU A C 1
ATOM 711 O O . LEU A 1 93 ? -90.879 -33.015 111.777 1.00 55.94 93 LEU A O 1
ATOM 715 N N . ASP A 1 94 ? -92.663 -34.333 111.402 1.00 59.69 94 ASP A N 1
ATOM 716 C CA . ASP A 1 94 ? -92.348 -34.587 109.982 1.00 59.69 94 ASP A CA 1
ATOM 717 C C . ASP A 1 94 ? -92.383 -33.300 109.137 1.00 59.69 94 ASP A C 1
ATOM 719 O O . ASP A 1 94 ? -91.561 -33.094 108.240 1.00 59.69 94 ASP A O 1
ATOM 723 N N . ALA A 1 95 ? -93.296 -32.371 109.442 1.00 56.78 95 ALA A N 1
ATOM 724 C CA . ALA A 1 95 ? -93.336 -31.071 108.776 1.00 56.78 95 ALA A CA 1
ATOM 725 C C . ALA A 1 95 ? -92.163 -30.149 109.175 1.00 56.78 95 ALA A C 1
ATOM 727 O O . ALA A 1 95 ? -91.751 -29.307 108.373 1.00 56.78 95 ALA A O 1
ATOM 728 N N . LEU A 1 96 ? -91.614 -30.293 110.388 1.00 57.38 96 LEU A N 1
ATOM 729 C CA . LEU A 1 96 ? -90.421 -29.570 110.846 1.00 57.38 96 LEU A CA 1
ATOM 730 C C . LEU A 1 96 ? -89.154 -30.081 110.146 1.00 57.38 96 LEU A C 1
ATOM 732 O O . LEU A 1 96 ? -88.389 -29.252 109.648 1.00 57.38 96 LEU A O 1
ATOM 736 N N . ASP A 1 97 ? -88.990 -31.401 110.014 1.00 57.09 97 ASP A N 1
ATOM 737 C CA . ASP A 1 97 ? -87.881 -32.002 109.257 1.00 57.09 97 ASP A CA 1
ATOM 738 C C . ASP A 1 97 ? -87.958 -31.633 107.763 1.00 57.09 97 ASP A C 1
ATOM 740 O O . ASP A 1 97 ? -86.968 -31.180 107.179 1.00 57.09 97 ASP A O 1
ATOM 744 N N . GLY A 1 98 ? -89.155 -31.670 107.163 1.00 57.91 98 GLY A N 1
ATOM 745 C CA . GLY A 1 98 ? -89.370 -31.239 105.775 1.00 57.91 98 GLY A CA 1
ATOM 746 C C . GLY A 1 98 ? -89.093 -29.746 105.523 1.00 57.91 98 GLY A C 1
ATOM 747 O O . GLY A 1 98 ? -88.626 -29.368 104.447 1.00 57.91 98 GLY A O 1
ATOM 748 N N . CYS A 1 99 ? -89.321 -28.869 106.509 1.00 54.31 99 CYS A N 1
ATOM 749 C CA . CYS A 1 99 ? -88.954 -27.448 106.411 1.00 54.31 99 CYS A CA 1
ATOM 750 C C . CYS A 1 99 ? -87.437 -27.214 106.533 1.00 54.31 99 CYS A C 1
ATOM 752 O O . CYS A 1 99 ? -86.917 -26.245 105.971 1.00 54.31 99 CYS A O 1
ATOM 754 N N . GLN A 1 100 ? -86.726 -28.085 107.251 1.00 56.03 100 GLN A N 1
ATOM 755 C CA . GLN A 1 100 ? -85.279 -28.006 107.445 1.00 56.03 100 GLN A CA 1
ATOM 756 C C . GLN A 1 100 ? -84.518 -28.438 106.178 1.00 56.03 100 GLN A C 1
ATOM 758 O O . GLN A 1 100 ? -83.547 -27.788 105.789 1.00 56.03 100 GLN A O 1
ATOM 763 N N . GLU A 1 101 ? -85.027 -29.444 105.464 1.00 59.22 101 GLU A N 1
ATOM 764 C CA . GLU A 1 101 ? -84.506 -29.891 104.164 1.00 59.22 101 GLU A CA 1
ATOM 765 C C . GLU A 1 101 ? -84.739 -28.850 103.044 1.00 59.22 101 GLU A C 1
ATOM 767 O O . GLU A 1 101 ? -83.874 -28.625 102.190 1.00 59.22 101 GLU A O 1
ATOM 772 N N . LEU A 1 102 ? -85.864 -28.120 103.096 1.00 58.38 102 LEU A N 1
ATOM 773 C CA . LEU A 1 102 ? -86.173 -27.020 102.170 1.00 58.38 102 LEU A CA 1
ATOM 774 C C . LEU A 1 102 ? -85.240 -25.806 102.364 1.00 58.38 102 LEU A C 1
ATOM 776 O O . LEU A 1 102 ? -84.881 -25.129 101.399 1.00 58.38 102 LEU A O 1
ATOM 780 N N . LEU A 1 103 ? -84.825 -25.530 103.607 1.00 58.28 103 LEU A N 1
ATOM 781 C CA . LEU A 1 103 ? -83.863 -24.471 103.937 1.00 58.28 103 LEU A CA 1
ATOM 782 C C . LEU A 1 103 ? -82.441 -24.814 103.472 1.00 58.28 103 LEU A C 1
ATOM 784 O O . LEU A 1 103 ? -81.741 -23.920 102.997 1.00 58.28 103 LEU A O 1
ATOM 788 N N . GLN A 1 104 ? -82.034 -26.084 103.555 1.00 61.28 104 GLN A N 1
ATOM 789 C CA . GLN A 1 104 ? -80.697 -26.525 103.149 1.00 61.28 104 GLN A CA 1
ATOM 790 C C . GLN A 1 104 ? -80.524 -26.493 101.617 1.00 61.28 104 GLN A C 1
ATOM 792 O O . GLN A 1 104 ? -79.578 -25.885 101.119 1.00 61.28 104 GLN A O 1
ATOM 797 N N . ASN A 1 105 ? -81.500 -27.009 100.858 1.00 56.25 105 ASN A N 1
ATOM 798 C CA . ASN A 1 105 ? -81.466 -27.012 99.386 1.00 56.25 105 ASN A CA 1
ATOM 799 C C . ASN A 1 105 ? -81.483 -25.605 98.757 1.00 56.25 105 ASN A C 1
ATOM 801 O O . ASN A 1 105 ? -80.957 -25.394 97.662 1.00 56.25 105 ASN A O 1
ATOM 805 N N . HIS A 1 106 ? -82.088 -24.622 99.429 1.00 56.69 106 HIS A N 1
ATOM 806 C CA . HIS A 1 106 ? -82.082 -23.235 98.962 1.00 56.69 106 HIS A CA 1
ATOM 807 C C . HIS A 1 106 ? -80.814 -22.463 99.343 1.00 56.69 106 HIS A C 1
ATOM 809 O O . HIS A 1 106 ? -80.492 -21.497 98.653 1.00 56.69 106 HIS A O 1
ATOM 815 N N . HIS A 1 107 ? -80.088 -22.869 100.388 1.00 59.50 107 HIS A N 1
ATOM 816 C CA . HIS A 1 107 ? -78.815 -22.245 100.753 1.00 59.50 107 HIS A CA 1
ATOM 817 C C . HIS A 1 107 ? -77.711 -22.643 99.761 1.00 59.50 107 HIS A C 1
ATOM 819 O O . HIS A 1 107 ? -77.040 -21.766 99.220 1.00 59.50 107 HIS A O 1
ATOM 825 N N . ASP A 1 108 ? -77.646 -23.924 99.385 1.00 55.53 108 ASP A N 1
ATOM 826 C CA . ASP A 1 108 ? -76.635 -24.434 98.447 1.00 55.53 108 ASP A CA 1
ATOM 827 C C . ASP A 1 108 ? -76.820 -23.877 97.017 1.00 55.53 108 ASP A C 1
ATOM 829 O O . ASP A 1 108 ? -75.849 -23.572 96.326 1.00 55.53 108 ASP A O 1
ATOM 833 N N . ARG A 1 109 ? -78.067 -23.631 96.575 1.00 50.00 109 ARG A N 1
ATOM 834 C CA . ARG A 1 109 ? -78.361 -22.993 95.269 1.00 50.00 109 ARG A CA 1
ATOM 835 C C . ARG A 1 109 ? -78.106 -21.485 95.225 1.00 50.00 109 ARG A C 1
ATOM 837 O O . ARG A 1 109 ? -77.972 -20.935 94.135 1.00 50.00 109 ARG A O 1
ATOM 844 N N . ILE A 1 110 ? -78.099 -20.808 96.374 1.00 52.44 110 ILE A N 1
ATOM 845 C CA . ILE A 1 110 ? -77.812 -19.370 96.465 1.00 52.44 110 ILE A CA 1
ATOM 846 C C . ILE A 1 110 ? -76.305 -19.138 96.568 1.00 52.44 110 ILE A C 1
ATOM 848 O O . ILE A 1 110 ? -75.818 -18.182 95.971 1.00 52.44 110 ILE A O 1
ATOM 852 N N . GLU A 1 111 ? -75.562 -20.002 97.262 1.00 54.88 111 GLU A N 1
ATOM 853 C CA . GLU A 1 111 ? -74.107 -19.867 97.341 1.00 54.88 111 GLU A CA 1
ATOM 854 C C . GLU A 1 111 ? -73.430 -20.130 95.988 1.00 54.88 111 GLU A C 1
ATOM 856 O O . GLU A 1 111 ? -72.552 -19.360 95.618 1.00 54.88 111 GLU A O 1
ATOM 861 N N . ASP A 1 112 ? -73.883 -21.091 95.179 1.00 51.41 112 ASP A N 1
ATOM 862 C CA . ASP A 1 112 ? -73.178 -21.424 93.928 1.00 51.41 112 ASP A CA 1
ATOM 863 C C . ASP A 1 112 ? -73.412 -20.392 92.793 1.00 51.41 112 ASP A C 1
ATOM 865 O O . ASP A 1 112 ? -72.468 -19.929 92.149 1.00 51.41 112 ASP A O 1
ATOM 869 N N . ASP A 1 113 ? -74.652 -19.922 92.587 1.00 50.38 113 ASP A N 1
ATOM 870 C CA . ASP A 1 113 ? -74.991 -18.997 91.484 1.00 50.38 113 ASP A CA 1
ATOM 871 C C . ASP A 1 113 ? -74.709 -17.518 91.832 1.00 50.38 113 ASP A C 1
ATOM 873 O O . ASP A 1 113 ? -74.317 -16.716 90.976 1.00 50.38 113 ASP A O 1
ATOM 877 N N . ALA A 1 114 ? -74.842 -17.137 93.111 1.00 55.88 114 ALA A N 1
ATOM 878 C CA . ALA A 1 114 ? -74.484 -15.792 93.554 1.00 55.88 114 ALA A CA 1
ATOM 879 C C . ALA A 1 114 ? -72.970 -15.627 93.691 1.00 55.88 114 ALA A C 1
ATOM 881 O O . ALA A 1 114 ? -72.476 -14.567 93.327 1.00 55.88 114 ALA A O 1
ATOM 882 N N . VAL A 1 115 ? -72.211 -16.638 94.139 1.00 56.97 115 VAL A N 1
ATOM 883 C CA . VAL A 1 115 ? -70.741 -16.547 94.157 1.00 56.97 115 VAL A CA 1
ATOM 884 C C . VAL A 1 115 ? -70.198 -16.526 92.732 1.00 56.97 115 VAL A C 1
ATOM 886 O O . VAL A 1 115 ? -69.330 -15.706 92.457 1.00 56.97 115 VAL A O 1
ATOM 889 N N . TYR A 1 116 ? -70.747 -17.302 91.791 1.00 54.00 116 TYR A N 1
ATOM 890 C CA . TYR A 1 116 ? -70.289 -17.254 90.399 1.00 54.00 116 TYR A CA 1
ATOM 891 C C . TYR A 1 116 ? -70.539 -15.886 89.740 1.00 54.00 116 TYR A C 1
ATOM 893 O O . TYR A 1 116 ? -69.616 -15.325 89.150 1.00 54.00 116 TYR A O 1
ATOM 901 N N . ARG A 1 117 ? -71.734 -15.292 89.905 1.00 52.78 117 ARG A N 1
ATOM 902 C CA . ARG A 1 117 ? -72.049 -13.952 89.363 1.00 52.78 117 ARG A CA 1
ATOM 903 C C . ARG A 1 117 ? -71.350 -12.825 90.122 1.00 52.78 117 ARG A C 1
ATOM 905 O O . ARG A 1 117 ? -70.886 -11.878 89.504 1.00 52.78 117 ARG A O 1
ATOM 912 N N . LEU A 1 118 ? -71.222 -12.917 91.446 1.00 53.59 118 LEU A N 1
ATOM 913 C CA . LEU A 1 118 ? -70.522 -11.915 92.253 1.00 53.59 118 LEU A CA 1
ATOM 914 C C . LEU A 1 118 ? -69.017 -11.953 91.970 1.00 53.59 118 LEU A C 1
ATOM 916 O O . LEU A 1 118 ? -68.404 -10.897 91.884 1.00 53.59 118 LEU A O 1
ATOM 920 N N . VAL A 1 119 ? -68.422 -13.131 91.775 1.00 58.72 119 VAL A N 1
ATOM 921 C CA . VAL A 1 119 ? -67.012 -13.268 91.393 1.00 58.72 119 VAL A CA 1
ATOM 922 C C . VAL A 1 119 ? -66.809 -12.843 89.938 1.00 58.72 119 VAL A C 1
ATOM 924 O O . VAL A 1 119 ? -65.875 -12.089 89.686 1.00 58.72 119 VAL A O 1
ATOM 927 N N . SER A 1 120 ? -67.684 -13.209 88.991 1.00 53.28 120 SER A N 1
ATOM 928 C CA . SER A 1 120 ? -67.545 -12.790 87.586 1.00 53.28 120 SER A CA 1
ATOM 929 C C . SER A 1 120 ? -67.778 -11.292 87.378 1.00 53.28 120 SER A C 1
ATOM 931 O O . SER A 1 120 ? -67.011 -10.645 86.665 1.00 53.28 120 SER A O 1
ATOM 933 N N . ASP A 1 121 ? -68.806 -10.721 88.010 1.00 52.28 121 ASP A N 1
ATOM 934 C CA . ASP A 1 121 ? -69.158 -9.310 87.852 1.00 52.28 121 ASP A CA 1
ATOM 935 C C . ASP A 1 121 ? -68.201 -8.420 88.653 1.00 52.28 121 ASP A C 1
ATOM 937 O O . ASP A 1 121 ? -67.731 -7.423 88.108 1.00 52.28 121 ASP A O 1
ATOM 941 N N . ASN A 1 122 ? -67.783 -8.805 89.872 1.00 54.88 122 ASN A N 1
ATOM 942 C CA . ASN A 1 122 ? -66.747 -8.043 90.583 1.00 54.88 122 ASN A CA 1
ATOM 943 C C . ASN A 1 122 ? -65.372 -8.195 89.941 1.00 54.88 122 ASN A C 1
ATOM 945 O O . ASN A 1 122 ? -64.655 -7.205 89.905 1.00 54.88 122 ASN A O 1
ATOM 949 N N . LEU A 1 123 ? -64.982 -9.351 89.388 1.00 53.97 123 LEU A N 1
ATOM 950 C CA . LEU A 1 123 ? -63.726 -9.433 88.630 1.00 53.97 123 LEU A CA 1
ATOM 951 C C . LEU A 1 123 ? -63.770 -8.531 87.393 1.00 53.97 123 LEU A C 1
ATOM 953 O O . LEU A 1 123 ? -62.754 -7.919 87.083 1.00 53.97 123 LEU A O 1
ATOM 957 N N . ASN A 1 124 ? -64.921 -8.372 86.731 1.00 54.25 124 ASN A N 1
ATOM 958 C CA . ASN A 1 124 ? -65.075 -7.489 85.569 1.00 54.25 124 ASN A CA 1
ATOM 959 C C . ASN A 1 124 ? -65.199 -5.996 85.934 1.00 54.25 124 ASN A C 1
ATOM 961 O O . ASN A 1 124 ? -64.709 -5.146 85.195 1.00 54.25 124 ASN A O 1
ATOM 965 N N . GLU A 1 125 ? -65.824 -5.643 87.057 1.00 53.31 125 GLU A N 1
ATOM 966 C CA . GLU A 1 125 ? -65.998 -4.251 87.491 1.00 53.31 125 GLU A CA 1
ATOM 967 C C . GLU A 1 125 ? -64.773 -3.733 88.272 1.00 53.31 125 GLU A C 1
ATOM 969 O O . GLU A 1 125 ? -64.303 -2.625 88.000 1.00 53.31 125 GLU A O 1
ATOM 974 N N . TYR A 1 126 ? -64.147 -4.558 89.129 1.00 53.22 126 TYR A N 1
ATOM 975 C CA . TYR A 1 126 ? -62.853 -4.236 89.749 1.00 53.22 126 TYR A CA 1
ATOM 976 C C . TYR A 1 126 ? -61.718 -4.222 88.738 1.00 53.22 126 TYR A C 1
ATOM 978 O O . TYR A 1 126 ? -60.864 -3.352 88.848 1.00 53.22 126 TYR A O 1
ATOM 986 N N . SER A 1 127 ? -61.670 -5.116 87.747 1.00 55.25 127 SER A N 1
ATOM 987 C CA . SER A 1 127 ? -60.608 -5.033 86.733 1.00 55.25 127 SER A CA 1
ATOM 988 C C . SER A 1 127 ? -60.723 -3.752 85.905 1.00 55.25 127 SER A C 1
ATOM 990 O O . SER A 1 127 ? -59.717 -3.094 85.663 1.00 55.25 127 SER A O 1
ATOM 992 N N . ARG A 1 128 ? -61.940 -3.315 85.561 1.00 50.81 128 ARG A N 1
ATOM 993 C CA . ARG A 1 128 ? -62.170 -2.051 84.838 1.00 50.81 128 ARG A CA 1
ATOM 994 C C . ARG A 1 128 ? -61.896 -0.802 85.687 1.00 50.81 128 ARG A C 1
ATOM 996 O O . ARG A 1 128 ? -61.479 0.211 85.131 1.00 50.81 128 ARG A O 1
ATOM 1003 N N . ALA A 1 129 ? -62.107 -0.860 87.005 1.00 54.25 129 ALA A N 1
ATOM 1004 C CA . ALA A 1 129 ? -61.854 0.252 87.927 1.00 54.25 129 ALA A CA 1
ATOM 1005 C C . ALA A 1 129 ? -60.401 0.312 88.453 1.00 54.25 129 ALA A C 1
ATOM 1007 O O . ALA A 1 129 ? -59.860 1.402 88.633 1.00 54.25 129 ALA A O 1
ATOM 1008 N N . LEU A 1 130 ? -59.753 -0.838 88.675 1.00 51.06 130 LEU A N 1
ATOM 1009 C CA . LEU A 1 130 ? -58.371 -0.970 89.164 1.00 51.06 130 LEU A CA 1
ATOM 1010 C C . LEU A 1 130 ? -57.344 -0.848 88.025 1.00 51.06 130 LEU A C 1
ATOM 1012 O O . LEU A 1 130 ? -56.252 -0.325 88.235 1.00 51.06 130 LEU A O 1
ATOM 1016 N N . PHE A 1 131 ? -57.716 -1.266 86.812 1.00 53.25 131 PHE A N 1
ATOM 1017 C CA . PHE A 1 131 ? -56.917 -1.154 85.590 1.00 53.25 131 PHE A CA 1
ATOM 1018 C C . PHE A 1 131 ? -57.582 -0.224 84.570 1.00 53.25 131 PHE A C 1
ATOM 1020 O O . PHE A 1 131 ? -57.713 -0.589 83.405 1.00 53.25 131 PHE A O 1
ATOM 1027 N N . GLY A 1 132 ? -58.025 0.971 84.993 1.00 58.38 132 GLY A N 1
ATOM 1028 C CA . GLY A 1 132 ? -58.542 2.007 84.080 1.00 58.38 132 GLY A CA 1
ATOM 1029 C C . GLY A 1 132 ? -57.551 2.364 82.952 1.00 58.38 132 GLY A C 1
ATOM 1030 O O . GLY A 1 132 ? -56.575 1.665 82.725 1.00 58.38 132 GLY A O 1
ATOM 1031 N N . ASN A 1 133 ? -57.723 3.492 82.253 1.00 54.38 133 ASN A N 1
ATOM 1032 C CA . ASN A 1 133 ? -56.984 3.824 81.009 1.00 54.38 133 ASN A CA 1
ATOM 1033 C C . ASN A 1 133 ? -55.427 3.758 81.043 1.00 54.38 133 ASN A C 1
ATOM 1035 O O . ASN A 1 133 ? -54.797 4.020 80.021 1.00 54.38 133 ASN A O 1
ATOM 1039 N N . ARG A 1 134 ? -54.785 3.465 82.183 1.00 60.66 134 ARG A N 1
ATOM 1040 C CA . ARG A 1 134 ? -53.349 3.205 82.329 1.00 60.66 134 ARG A CA 1
ATOM 1041 C C . ARG A 1 134 ? -53.095 2.075 83.335 1.00 60.66 134 ARG A C 1
ATOM 1043 O O . ARG A 1 134 ? -52.911 2.340 84.522 1.00 60.66 134 ARG A O 1
ATOM 1050 N N . TRP A 1 135 ? -53.042 0.830 82.870 1.00 70.31 135 TRP A N 1
ATOM 1051 C CA . TRP A 1 135 ? -52.393 -0.240 83.628 1.00 70.31 135 TRP A CA 1
ATOM 1052 C C . TRP A 1 135 ? -50.873 -0.095 83.471 1.00 70.31 135 TRP A C 1
ATOM 1054 O O . TRP A 1 135 ? -50.368 -0.121 82.352 1.00 70.31 135 TRP A O 1
ATOM 1064 N N . ASN A 1 136 ? -50.151 0.115 84.576 1.00 69.19 136 ASN A N 1
ATOM 1065 C CA . ASN A 1 136 ? -48.690 0.210 84.589 1.00 69.19 136 ASN A CA 1
ATOM 1066 C C . ASN A 1 136 ? -48.118 -0.897 85.481 1.00 69.19 136 ASN A C 1
ATOM 1068 O O . ASN A 1 136 ? -48.437 -0.950 86.669 1.00 69.19 136 ASN A O 1
ATOM 1072 N N . VAL A 1 137 ? -47.270 -1.756 84.920 1.00 75.00 137 VAL A N 1
ATOM 1073 C CA . VAL A 1 137 ? -46.570 -2.822 85.647 1.00 75.00 137 VAL A CA 1
ATOM 1074 C C . VAL A 1 137 ? -45.088 -2.470 85.678 1.00 75.00 137 VAL A C 1
ATOM 1076 O O . VAL A 1 137 ? -44.416 -2.506 84.652 1.00 75.00 137 VAL A O 1
ATOM 1079 N N . GLN A 1 138 ? -44.576 -2.115 86.858 1.00 76.88 138 GLN A N 1
ATOM 1080 C CA . GLN A 1 138 ? -43.164 -1.802 87.071 1.00 76.88 138 GLN A CA 1
ATOM 1081 C C . GLN A 1 138 ? -42.513 -2.945 87.856 1.00 76.88 138 GLN A C 1
ATOM 1083 O O . GLN A 1 138 ? -42.736 -3.086 89.056 1.00 76.88 138 GLN A O 1
ATOM 1088 N N . SER A 1 139 ? -41.729 -3.772 87.166 1.00 78.19 139 SER A N 1
ATOM 1089 C CA . SER A 1 139 ? -40.976 -4.882 87.756 1.00 78.19 139 SER A CA 1
ATOM 1090 C C . SER A 1 139 ? -39.502 -4.502 87.916 1.00 78.19 139 SER A C 1
ATOM 1092 O O . SER A 1 139 ? -38.938 -3.847 87.043 1.00 78.19 139 SER A O 1
ATOM 1094 N N . ALA A 1 140 ? -38.873 -4.914 89.021 1.00 79.19 140 ALA A N 1
ATOM 1095 C CA . ALA A 1 140 ? -37.418 -4.821 89.192 1.00 79.19 140 ALA A CA 1
ATOM 1096 C C . ALA A 1 140 ? -36.665 -5.938 88.437 1.00 79.19 140 ALA A C 1
ATOM 1098 O O . ALA A 1 140 ? -35.460 -5.835 88.225 1.00 79.19 140 ALA A O 1
ATOM 1099 N N . GLU A 1 141 ? -37.383 -6.987 88.028 1.00 83.75 141 GLU A N 1
ATOM 1100 C CA . GLU A 1 141 ? -36.883 -8.154 87.294 1.00 83.75 141 GLU A CA 1
ATOM 1101 C C . GLU A 1 141 ? -37.630 -8.331 85.956 1.00 83.75 141 GLU A C 1
ATOM 1103 O O . GLU A 1 141 ? -38.501 -7.531 85.601 1.00 83.75 141 GLU A O 1
ATOM 1108 N N . ALA A 1 142 ? -37.318 -9.381 85.192 1.00 76.88 142 ALA A N 1
ATOM 1109 C CA . ALA A 1 142 ? -37.983 -9.653 83.920 1.00 76.88 142 ALA A CA 1
ATOM 1110 C C . ALA A 1 142 ? -39.479 -9.979 84.107 1.00 76.88 142 ALA A C 1
ATOM 1112 O O . ALA A 1 142 ? -39.850 -10.842 84.900 1.00 76.88 142 ALA A O 1
ATOM 1113 N N . MET A 1 143 ? -40.345 -9.321 83.332 1.00 83.62 143 MET A N 1
ATOM 1114 C CA . MET A 1 143 ? -41.756 -9.693 83.216 1.00 83.62 143 MET A CA 1
ATOM 1115 C C . MET A 1 143 ? -41.891 -10.815 82.178 1.00 83.62 143 MET A C 1
ATOM 1117 O O . MET A 1 143 ? -41.555 -10.612 81.014 1.00 83.62 143 MET A O 1
ATOM 1121 N N . SER A 1 144 ? -42.379 -11.987 82.590 1.00 80.81 144 SER A N 1
ATOM 1122 C CA . SER A 1 144 ? -42.599 -13.135 81.701 1.00 80.81 144 SER A CA 1
ATOM 1123 C C . SER A 1 144 ? -44.088 -13.332 81.420 1.00 80.81 144 SER A C 1
ATOM 1125 O O . SER A 1 144 ? -44.902 -13.306 82.344 1.00 80.81 144 SER A O 1
ATOM 1127 N N . ILE A 1 145 ? -44.444 -13.531 80.150 1.00 82.94 145 ILE A N 1
ATOM 1128 C CA . ILE A 1 145 ? -45.809 -13.812 79.693 1.00 82.94 145 ILE A CA 1
ATOM 1129 C C . ILE A 1 145 ? -45.748 -15.085 78.846 1.00 82.94 145 ILE A C 1
ATOM 1131 O O . ILE A 1 145 ? -45.156 -15.087 77.770 1.00 82.94 145 ILE A O 1
ATOM 1135 N N . THR A 1 146 ? -46.367 -16.161 79.330 1.00 79.19 146 THR A N 1
ATOM 1136 C CA . THR A 1 146 ? -46.280 -17.501 78.726 1.00 79.19 146 THR A CA 1
ATOM 1137 C C . THR A 1 146 ? -47.677 -18.085 78.539 1.00 79.19 146 THR A C 1
ATOM 1139 O O . THR A 1 146 ? -48.516 -17.976 79.433 1.00 79.19 146 THR A O 1
ATOM 1142 N N . THR A 1 147 ? -47.939 -18.741 77.406 1.00 81.44 147 THR A N 1
ATOM 1143 C CA . THR A 1 147 ? -49.169 -19.524 77.203 1.00 81.44 147 THR A CA 1
ATOM 1144 C C . THR A 1 147 ? -48.986 -20.937 77.774 1.00 81.44 147 THR A C 1
ATOM 1146 O O . THR A 1 147 ? -47.952 -21.570 77.577 1.00 81.44 147 THR A O 1
ATOM 1149 N N . THR A 1 148 ? -49.955 -21.432 78.552 1.00 66.94 148 THR A N 1
ATOM 1150 C CA . THR A 1 148 ? -49.769 -22.612 79.424 1.00 66.94 148 THR A CA 1
ATOM 1151 C C . THR A 1 148 ? -50.070 -23.970 78.770 1.00 66.94 148 THR A C 1
ATOM 1153 O O . THR A 1 148 ? -49.633 -24.984 79.307 1.00 66.94 148 THR A O 1
ATOM 1156 N N . ALA A 1 149 ? -50.747 -24.016 77.612 1.00 57.44 149 ALA A N 1
ATOM 1157 C CA . ALA A 1 149 ? -50.837 -25.176 76.707 1.00 57.44 149 ALA A CA 1
ATOM 1158 C C . ALA A 1 149 ? -51.541 -24.785 75.386 1.00 57.44 149 ALA A C 1
ATOM 1160 O O . ALA A 1 149 ? -52.499 -24.017 75.413 1.00 57.44 149 ALA A O 1
ATOM 1161 N N . GLY A 1 150 ? -51.113 -25.334 74.238 1.00 65.81 150 GLY A N 1
ATOM 1162 C CA . GLY A 1 150 ? -51.830 -25.207 72.952 1.00 65.81 150 GLY A CA 1
ATOM 1163 C C . GLY A 1 150 ? -51.355 -24.114 71.980 1.00 65.81 150 GLY A C 1
ATOM 1164 O O . GLY A 1 150 ? -52.044 -23.870 70.996 1.00 65.81 150 GLY A O 1
ATOM 1165 N N . ASN A 1 151 ? -50.194 -23.489 72.219 1.00 69.38 151 ASN A N 1
ATOM 1166 C CA . ASN A 1 151 ? -49.495 -22.563 71.306 1.00 69.38 151 ASN A CA 1
ATOM 1167 C C . ASN A 1 151 ? -50.395 -21.527 70.586 1.00 69.38 151 ASN A C 1
ATOM 1169 O O . ASN A 1 151 ? -50.228 -21.281 69.393 1.00 69.38 151 ASN A O 1
ATOM 1173 N N . THR A 1 152 ? -51.353 -20.913 71.287 1.00 75.62 152 THR A N 1
ATOM 1174 C CA . THR A 1 152 ? -52.161 -19.807 70.741 1.00 75.62 152 THR A CA 1
ATOM 1175 C C . THR A 1 152 ? -51.389 -18.484 70.755 1.00 75.62 152 THR A C 1
ATOM 1177 O O . THR A 1 152 ? -50.508 -18.284 71.592 1.00 75.62 152 THR A O 1
ATOM 1180 N N . ASN A 1 153 ? -51.754 -17.547 69.875 1.00 81.44 153 ASN A N 1
ATOM 1181 C CA . ASN A 1 153 ? -51.106 -16.235 69.783 1.00 81.44 153 ASN A CA 1
ATOM 1182 C C . ASN A 1 153 ? -51.363 -15.375 71.032 1.00 81.44 153 ASN A C 1
ATOM 1184 O O . ASN A 1 153 ? -52.503 -15.252 71.483 1.00 81.44 153 ASN A O 1
ATOM 1188 N N . ILE A 1 154 ? -50.330 -14.688 71.524 1.00 85.00 154 ILE A N 1
ATOM 1189 C CA . ILE A 1 154 ? -50.505 -13.501 72.371 1.00 85.00 154 ILE A CA 1
ATOM 1190 C C . ILE A 1 154 ? -50.810 -12.337 71.424 1.00 85.00 154 ILE A C 1
ATOM 1192 O O . ILE A 1 154 ? -49.960 -11.953 70.626 1.00 85.00 154 ILE A O 1
ATOM 1196 N N . THR A 1 155 ? -52.030 -11.801 71.477 1.00 83.06 155 THR A N 1
ATOM 1197 C CA . THR A 1 155 ? -52.447 -10.675 70.626 1.00 83.06 155 THR A CA 1
ATOM 1198 C C . THR A 1 155 ? -52.431 -9.389 71.441 1.00 83.06 155 THR A C 1
ATOM 1200 O O . THR A 1 155 ? -53.083 -9.311 72.479 1.00 83.06 155 THR A O 1
ATOM 1203 N N . ILE A 1 156 ? -51.695 -8.384 70.967 1.00 84.31 156 ILE A N 1
ATOM 1204 C CA . ILE A 1 156 ? -51.668 -7.036 71.541 1.00 84.31 156 ILE A CA 1
ATOM 1205 C C . ILE A 1 156 ? -52.246 -6.099 70.483 1.00 84.31 156 ILE A C 1
ATOM 1207 O O . ILE A 1 156 ? -51.581 -5.806 69.493 1.00 84.31 156 ILE A O 1
ATOM 1211 N N . ASP A 1 157 ? -53.488 -5.669 70.685 1.00 81.12 157 ASP A N 1
ATOM 1212 C CA . ASP A 1 157 ? -54.187 -4.747 69.789 1.00 81.12 157 ASP A CA 1
ATOM 1213 C C . ASP A 1 157 ? -54.306 -3.365 70.455 1.00 81.12 157 ASP A C 1
ATOM 1215 O O . ASP A 1 157 ? -55.100 -3.189 71.389 1.00 81.12 157 ASP A O 1
ATOM 1219 N N . PRO A 1 158 ? -53.495 -2.372 70.051 1.00 78.44 158 PRO A N 1
ATOM 1220 C CA . PRO A 1 158 ? -53.703 -1.006 70.492 1.00 78.44 158 PRO A CA 1
ATOM 1221 C C . PRO A 1 158 ? -54.963 -0.446 69.806 1.00 78.44 158 PRO A C 1
ATOM 1223 O O . PRO A 1 158 ? -54.913 -0.071 68.642 1.00 78.44 158 PRO A O 1
ATOM 1226 N N . ASN A 1 159 ? -56.090 -0.355 70.527 1.00 73.00 159 ASN A N 1
ATOM 1227 C CA . ASN A 1 159 ? -57.372 0.145 69.994 1.00 73.00 159 ASN A CA 1
ATOM 1228 C C . ASN A 1 159 ? -57.217 1.353 69.035 1.00 73.00 159 ASN A C 1
ATOM 1230 O O . ASN A 1 159 ? -56.764 2.428 69.441 1.00 73.00 159 ASN A O 1
ATOM 1234 N N . GLY A 1 160 ? -57.669 1.212 67.784 1.00 75.94 160 GLY A N 1
ATOM 1235 C CA . GLY A 1 160 ? -57.703 2.300 66.800 1.00 75.94 160 GLY A CA 1
ATOM 1236 C C . GLY A 1 160 ? -56.339 2.607 66.168 1.00 75.94 160 GLY A C 1
ATOM 1237 O O . GLY A 1 160 ? -55.749 1.753 65.522 1.00 75.94 160 GLY A O 1
ATOM 1238 N N . SER A 1 161 ? -55.865 3.852 66.290 1.00 77.31 161 SER A N 1
ATOM 1239 C CA . SER A 1 161 ? -54.587 4.325 65.722 1.00 77.31 161 SER A CA 1
ATOM 1240 C C . SER A 1 161 ? -53.433 4.308 66.734 1.00 77.31 161 SER A C 1
ATOM 1242 O O . SER A 1 161 ? -52.490 5.091 66.605 1.00 77.31 161 SER A O 1
ATOM 1244 N N . GLY A 1 162 ? -53.555 3.528 67.811 1.00 75.88 162 GLY A N 1
ATOM 1245 C CA . GLY A 1 162 ? -52.564 3.496 68.882 1.00 75.88 162 GLY A CA 1
ATOM 1246 C C . GLY A 1 162 ? -51.254 2.839 68.440 1.00 75.88 162 GLY A C 1
ATOM 1247 O O . GLY A 1 162 ? -51.244 1.932 67.612 1.00 75.88 162 GLY A O 1
ATOM 1248 N N . THR A 1 163 ? -50.138 3.283 69.016 1.00 81.38 163 THR A N 1
ATOM 1249 C CA . THR A 1 163 ? -48.814 2.698 68.766 1.00 81.38 163 THR A CA 1
ATOM 1250 C C . THR A 1 163 ? -48.466 1.719 69.876 1.00 81.38 163 THR A C 1
ATOM 1252 O O . THR A 1 163 ? -48.527 2.067 71.055 1.00 81.38 163 THR A O 1
ATOM 1255 N N . LEU A 1 164 ? -48.030 0.516 69.511 1.00 86.00 164 LEU A N 1
ATOM 1256 C CA . LEU A 1 164 ? -47.334 -0.371 70.436 1.00 86.00 164 LEU A CA 1
ATOM 1257 C C . LEU A 1 164 ? -45.861 0.051 70.507 1.00 86.00 164 LEU A C 1
ATOM 1259 O O . LEU A 1 164 ? -45.084 -0.239 69.601 1.00 86.00 164 LEU A O 1
ATOM 1263 N N . ALA A 1 165 ? -45.483 0.769 71.563 1.00 84.31 165 ALA A N 1
ATOM 1264 C CA . ALA A 1 165 ? -44.089 1.119 71.824 1.00 84.31 165 ALA A CA 1
ATOM 1265 C C . ALA A 1 165 ? -43.408 -0.005 72.617 1.00 84.31 165 ALA A C 1
ATOM 1267 O O . ALA A 1 165 ? -43.862 -0.366 73.703 1.00 84.31 165 ALA A O 1
ATOM 1268 N N . LEU A 1 166 ? -42.316 -0.548 72.081 1.00 85.31 166 LEU A N 1
ATOM 1269 C CA . LEU A 1 166 ? -41.509 -1.584 72.723 1.00 85.31 166 LEU A CA 1
ATOM 1270 C C . LEU A 1 166 ? -40.143 -0.981 73.073 1.00 85.31 166 LEU A C 1
ATOM 1272 O O . LEU A 1 166 ? -39.268 -0.883 72.219 1.00 85.31 166 LEU A O 1
ATOM 1276 N N . GLY A 1 167 ? -39.984 -0.544 74.325 1.00 82.75 167 GLY A N 1
ATOM 1277 C CA . GLY A 1 167 ? -38.750 0.076 74.825 1.00 82.75 167 GLY A CA 1
ATOM 1278 C C . GLY A 1 167 ? -38.680 1.610 74.704 1.00 82.75 167 GLY A C 1
ATOM 1279 O O . GLY A 1 167 ? -39.659 2.282 74.387 1.00 82.75 167 GLY A O 1
ATOM 1280 N N . SER A 1 168 ? -37.500 2.144 75.021 1.00 83.19 168 SER A N 1
ATOM 1281 C CA . SER A 1 168 ? -37.061 3.547 75.062 1.00 83.19 168 SER A CA 1
ATOM 1282 C C . SER A 1 168 ? -35.722 3.685 74.315 1.00 83.19 168 SER A C 1
ATOM 1284 O O . SER A 1 168 ? -35.080 2.684 74.007 1.00 83.19 168 SER A O 1
ATOM 1286 N N . ALA A 1 169 ? -35.256 4.914 74.074 1.00 81.62 169 ALA A N 1
ATOM 1287 C CA . ALA A 1 169 ? -33.957 5.189 73.448 1.00 81.62 169 ALA A CA 1
ATOM 1288 C C . ALA A 1 169 ? -32.750 4.614 74.225 1.00 81.62 169 ALA A C 1
ATOM 1290 O O . ALA A 1 169 ? -31.691 4.413 73.641 1.00 81.62 169 ALA A O 1
ATOM 1291 N N . ASP A 1 170 ? -32.916 4.325 75.520 1.00 83.12 170 ASP A N 1
ATOM 1292 C CA . ASP A 1 170 ? -31.880 3.711 76.362 1.00 83.12 170 ASP A CA 1
ATOM 1293 C C . ASP A 1 170 ? -31.820 2.176 76.232 1.00 83.12 170 ASP A C 1
ATOM 1295 O O . ASP A 1 170 ? -30.890 1.541 76.734 1.00 83.12 170 ASP A O 1
ATOM 1299 N N . ASN A 1 171 ? -32.818 1.544 75.600 1.00 84.94 171 ASN A N 1
ATOM 1300 C CA . ASN A 1 171 ? -32.819 0.098 75.402 1.00 84.94 171 ASN A CA 1
ATOM 1301 C C . ASN A 1 171 ? -31.787 -0.293 74.338 1.00 84.94 171 ASN A C 1
ATOM 1303 O O . ASN A 1 171 ? -31.812 0.198 73.215 1.00 84.94 171 ASN A O 1
ATOM 1307 N N . THR A 1 172 ? -30.903 -1.232 74.678 1.00 85.50 172 THR A N 1
ATOM 1308 C CA . THR A 1 172 ? -29.811 -1.670 73.795 1.00 85.50 172 THR A CA 1
ATOM 1309 C C . THR A 1 172 ? -30.252 -2.648 72.707 1.00 85.50 172 THR A C 1
ATOM 1311 O O . THR A 1 172 ? -29.574 -2.759 71.689 1.00 85.50 172 THR A O 1
ATOM 1314 N N . ALA A 1 173 ? -31.360 -3.368 72.912 1.00 84.81 173 ALA A N 1
ATOM 1315 C CA . ALA A 1 173 ? -31.925 -4.298 71.940 1.00 84.81 173 ALA A CA 1
ATOM 1316 C C . ALA A 1 173 ? -33.414 -4.572 72.204 1.00 84.81 173 ALA A C 1
ATOM 1318 O O . ALA A 1 173 ? -33.868 -4.583 73.351 1.00 84.81 173 ALA A O 1
ATOM 1319 N N . VAL A 1 174 ? -34.144 -4.877 71.131 1.00 88.06 174 VAL A N 1
ATOM 1320 C CA . VAL A 1 174 ? -35.420 -5.601 71.166 1.00 88.06 174 VAL A CA 1
ATOM 1321 C C . VAL A 1 174 ? -35.169 -6.943 70.482 1.00 88.06 174 VAL A C 1
ATOM 1323 O O . VAL A 1 174 ? -35.061 -7.010 69.261 1.00 88.06 174 VAL A O 1
ATOM 1326 N N . THR A 1 175 ? -35.010 -8.006 71.269 1.00 86.44 175 THR A N 1
ATOM 1327 C CA . THR A 1 175 ? -34.676 -9.341 70.755 1.00 86.44 175 THR A CA 1
ATOM 1328 C C . THR A 1 175 ? -35.944 -10.148 70.507 1.00 86.44 175 THR A C 1
ATOM 1330 O O . THR A 1 175 ? -36.728 -10.366 71.430 1.00 86.44 175 THR A O 1
ATOM 1333 N N . ALA A 1 176 ? -36.123 -10.633 69.280 1.00 88.06 176 ALA A N 1
ATOM 1334 C CA . ALA A 1 176 ? -37.185 -11.562 68.913 1.00 88.06 176 ALA A CA 1
ATOM 1335 C C . ALA A 1 176 ? -36.561 -12.895 68.478 1.00 88.06 176 ALA A C 1
ATOM 1337 O O . ALA A 1 176 ? -36.066 -13.025 67.362 1.00 88.06 176 ALA A O 1
ATOM 1338 N N . ASP A 1 177 ? -36.564 -13.873 69.381 1.00 88.31 177 ASP A N 1
ATOM 1339 C CA . ASP A 1 177 ? -36.114 -15.239 69.104 1.00 88.31 177 ASP A CA 1
ATOM 1340 C C . ASP A 1 177 ? -37.315 -16.080 68.650 1.00 88.31 177 ASP A C 1
ATOM 1342 O O . ASP A 1 177 ? -38.072 -16.620 69.459 1.00 88.31 177 ASP A O 1
ATOM 1346 N N . ALA A 1 178 ? -37.562 -16.090 67.341 1.00 84.56 178 ALA A N 1
ATOM 1347 C CA . ALA A 1 178 ? -38.681 -16.795 66.729 1.00 84.56 178 ALA A CA 1
ATOM 1348 C C . ALA A 1 178 ? -38.235 -17.517 65.455 1.00 84.56 178 ALA A C 1
ATOM 1350 O O . ALA A 1 178 ? -37.383 -17.029 64.717 1.00 84.56 178 ALA A O 1
ATOM 1351 N N . LEU A 1 179 ? -38.884 -18.647 65.148 1.00 85.25 179 LEU A N 1
ATOM 1352 C CA . LEU A 1 179 ? -38.696 -19.374 63.882 1.00 85.25 179 LEU A CA 1
ATOM 1353 C C . LEU A 1 179 ? -38.923 -18.476 62.654 1.00 85.25 179 LEU A C 1
ATOM 1355 O O . LEU A 1 179 ? -38.256 -18.641 61.638 1.00 85.25 179 LEU A O 1
ATOM 1359 N N . ALA A 1 180 ? -39.874 -17.543 62.748 1.00 88.00 180 ALA A N 1
ATOM 1360 C CA . ALA A 1 180 ? -40.130 -16.523 61.743 1.00 88.00 180 ALA A CA 1
ATOM 1361 C C . ALA A 1 180 ? -40.677 -15.255 62.404 1.00 88.00 180 ALA A C 1
ATOM 1363 O O . ALA A 1 180 ? -41.535 -15.322 63.286 1.00 88.00 180 ALA A O 1
ATOM 1364 N N . ILE A 1 181 ? -40.230 -14.099 61.918 1.00 90.12 181 ILE A N 1
ATOM 1365 C CA . ILE A 1 181 ? -40.798 -12.794 62.255 1.00 90.12 181 ILE A CA 1
ATOM 1366 C C . ILE A 1 181 ? -41.486 -12.278 60.995 1.00 90.12 181 ILE A C 1
ATOM 1368 O O . ILE A 1 181 ? -40.831 -11.995 59.996 1.00 90.12 181 ILE A O 1
ATOM 1372 N N . THR A 1 182 ? -42.815 -12.177 61.024 1.00 89.00 182 THR A N 1
ATOM 1373 C CA . THR A 1 182 ? -43.590 -11.601 59.917 1.00 89.00 182 THR A CA 1
ATOM 1374 C C . THR A 1 182 ? -43.990 -10.180 60.277 1.00 89.00 182 THR A C 1
ATOM 1376 O O . THR A 1 182 ? -44.718 -9.966 61.242 1.00 89.00 182 THR A O 1
ATOM 1379 N N . MET A 1 183 ? -43.535 -9.210 59.487 1.00 86.62 183 MET A N 1
ATOM 1380 C CA . MET A 1 183 ? -43.904 -7.804 59.638 1.00 86.62 183 MET A CA 1
ATOM 1381 C C . MET A 1 183 ? -44.775 -7.401 58.454 1.00 86.62 183 MET A C 1
ATOM 1383 O O . MET A 1 183 ? -44.331 -7.440 57.312 1.00 86.62 183 MET A O 1
ATOM 1387 N N . THR A 1 184 ? -46.023 -7.029 58.721 1.00 86.94 184 THR A N 1
ATOM 1388 C CA . THR A 1 184 ? -46.941 -6.509 57.702 1.00 86.94 184 THR A CA 1
ATOM 1389 C C . THR A 1 184 ? -47.256 -5.062 58.042 1.00 86.94 184 THR A C 1
ATOM 1391 O O . THR A 1 184 ? -47.818 -4.788 59.099 1.00 86.94 184 THR A O 1
ATOM 1394 N N . SER A 1 185 ? -46.889 -4.133 57.164 1.00 84.88 185 SER A N 1
ATOM 1395 C CA . SER A 1 185 ? -47.309 -2.737 57.255 1.00 84.88 185 SER A CA 1
ATOM 1396 C C . SER A 1 185 ? -48.329 -2.445 56.155 1.00 84.88 185 SER A C 1
ATOM 1398 O O . SER A 1 185 ? -48.233 -2.958 55.045 1.00 84.88 185 SER A O 1
ATOM 1400 N N . VAL A 1 186 ? -49.335 -1.623 56.467 1.00 85.12 186 VAL A N 1
ATOM 1401 C CA . VAL A 1 186 ? -50.305 -1.142 55.462 1.00 85.12 186 VAL A CA 1
ATOM 1402 C C . VAL A 1 186 ? -49.698 -0.024 54.602 1.00 85.12 186 VAL A C 1
ATOM 1404 O O . VAL A 1 186 ? -50.180 0.243 53.508 1.00 85.12 186 VAL A O 1
ATOM 1407 N N . ASN A 1 187 ? -48.641 0.630 55.096 1.00 85.31 187 ASN A N 1
ATOM 1408 C CA . ASN A 1 187 ? -47.981 1.749 54.431 1.00 85.31 187 ASN A CA 1
ATOM 1409 C C . ASN A 1 187 ? -46.471 1.481 54.283 1.00 85.31 187 ASN A C 1
ATOM 1411 O O . ASN A 1 187 ? -46.081 0.643 53.480 1.00 85.31 187 ASN A O 1
ATOM 1415 N N . ALA A 1 188 ? -45.614 2.139 55.068 1.00 82.62 188 ALA A N 1
ATOM 1416 C CA . ALA A 1 188 ? -44.170 1.914 55.049 1.00 82.62 188 ALA A CA 1
ATOM 1417 C C . ALA A 1 188 ? -43.717 1.159 56.304 1.00 82.62 188 ALA A C 1
ATOM 1419 O O . ALA A 1 188 ? -44.179 1.443 57.409 1.00 82.62 188 ALA A O 1
ATOM 1420 N N . LEU A 1 189 ? -42.789 0.217 56.135 1.00 85.44 189 LEU A N 1
ATOM 1421 C CA . LEU A 1 189 ? -41.946 -0.250 57.231 1.00 85.44 189 LEU A CA 1
ATOM 1422 C C . LEU A 1 189 ? -40.751 0.704 57.330 1.00 85.44 189 LEU A C 1
ATOM 1424 O O . LEU A 1 189 ? -39.887 0.703 56.458 1.00 85.44 189 LEU A O 1
ATOM 1428 N N . THR A 1 190 ? -40.727 1.553 58.353 1.00 80.69 190 THR A N 1
ATOM 1429 C CA . THR A 1 190 ? -39.672 2.556 58.547 1.00 80.69 190 THR A CA 1
ATOM 1430 C C . THR A 1 190 ? -38.710 2.122 59.643 1.00 80.69 190 THR A C 1
ATOM 1432 O O . THR A 1 190 ? -39.125 1.927 60.784 1.00 80.69 190 THR A O 1
ATOM 1435 N N . LEU A 1 191 ? -37.427 2.032 59.308 1.00 80.62 191 LEU A N 1
ATOM 1436 C CA . LEU A 1 191 ? -36.329 1.867 60.257 1.00 80.62 191 LEU A CA 1
ATOM 1437 C C . LEU A 1 191 ? -35.611 3.215 60.340 1.00 80.62 191 LEU A C 1
ATOM 1439 O O . LEU A 1 191 ? -34.921 3.613 59.406 1.00 80.62 191 LEU A O 1
ATOM 1443 N N . THR A 1 192 ? -35.860 3.966 61.409 1.00 71.56 192 THR A N 1
ATOM 1444 C CA . THR A 1 192 ? -35.250 5.280 61.629 1.00 71.56 192 THR A CA 1
ATOM 1445 C C . THR A 1 192 ? -34.197 5.162 62.712 1.00 71.56 192 THR A C 1
ATOM 1447 O O . THR A 1 192 ? -34.537 4.871 63.858 1.00 71.56 192 THR A O 1
ATOM 1450 N N . ASP A 1 193 ? -32.945 5.444 62.386 1.00 65.31 193 ASP A N 1
ATOM 1451 C CA . ASP A 1 193 ? -31.908 5.618 63.393 1.00 65.31 193 ASP A CA 1
ATOM 1452 C C . ASP A 1 193 ? -30.903 6.705 62.956 1.00 65.31 193 ASP A C 1
ATOM 1454 O O . ASP A 1 193 ? -30.971 7.227 61.841 1.00 65.31 193 ASP A O 1
ATOM 1458 N N . GLY A 1 194 ? -30.013 7.106 63.870 1.00 65.69 194 GLY A N 1
ATOM 1459 C CA . GLY A 1 194 ? -29.014 8.150 63.624 1.00 65.69 194 GLY A CA 1
ATOM 1460 C C . GLY A 1 194 ? -27.704 7.690 62.958 1.00 65.69 194 GLY A C 1
ATOM 1461 O O . GLY A 1 194 ? -26.926 8.553 62.556 1.00 65.69 194 GLY A O 1
ATOM 1462 N N . THR A 1 195 ? -27.432 6.381 62.856 1.00 64.62 195 THR A N 1
ATOM 1463 C CA . THR A 1 195 ? -26.181 5.753 62.362 1.00 64.62 195 THR A CA 1
ATOM 1464 C C . THR A 1 195 ? -26.426 4.332 61.801 1.00 64.62 195 THR A C 1
ATOM 1466 O O . THR A 1 195 ? -25.868 3.357 62.311 1.00 64.62 195 THR A O 1
ATOM 1469 N N . ALA A 1 196 ? -27.293 4.190 60.798 1.00 61.72 196 ALA A N 1
ATOM 1470 C CA . ALA A 1 196 ? -28.016 2.931 60.598 1.00 61.72 196 ALA A CA 1
ATOM 1471 C C . ALA A 1 196 ? -27.197 1.709 60.220 1.00 61.72 196 ALA A C 1
ATOM 1473 O O . ALA A 1 196 ? -26.359 1.759 59.323 1.00 61.72 196 ALA A O 1
ATOM 1474 N N . SER A 1 197 ? -27.513 0.585 60.872 1.00 73.12 197 SER A N 1
ATOM 1475 C CA . SER A 1 197 ? -27.028 -0.747 60.519 1.00 73.12 197 SER A CA 1
ATOM 1476 C C . SER A 1 197 ? -28.208 -1.704 60.378 1.00 73.12 197 SER A C 1
ATOM 1478 O O . SER A 1 197 ? -28.838 -2.096 61.359 1.00 73.12 197 SER A O 1
ATOM 1480 N N . PHE A 1 198 ? -28.498 -2.093 59.138 1.00 81.56 198 PHE A N 1
ATOM 1481 C CA . PHE A 1 198 ? -29.343 -3.240 58.831 1.00 81.56 198 PHE A CA 1
ATOM 1482 C C . PHE A 1 198 ? -28.428 -4.432 58.534 1.00 81.56 198 PHE A C 1
ATOM 1484 O O . PHE A 1 198 ? -28.004 -4.638 57.397 1.00 81.56 198 PHE A O 1
ATOM 1491 N N . ALA A 1 199 ? -28.051 -5.162 59.584 1.00 80.00 199 ALA A N 1
ATOM 1492 C CA . ALA A 1 199 ? -27.129 -6.288 59.491 1.00 80.00 199 ALA A CA 1
ATOM 1493 C C . ALA A 1 199 ? -27.868 -7.580 59.105 1.00 80.00 199 ALA A C 1
ATOM 1495 O O . ALA A 1 199 ? -28.840 -7.975 59.749 1.00 80.00 199 ALA A O 1
ATOM 1496 N N . LEU A 1 200 ? -27.385 -8.247 58.057 1.00 84.56 200 LEU A N 1
ATOM 1497 C CA . LEU A 1 200 ? -27.933 -9.490 57.507 1.00 84.56 200 LEU A CA 1
ATOM 1498 C C . LEU A 1 200 ? -26.873 -10.604 57.566 1.00 84.56 200 LEU A C 1
ATOM 1500 O O . LEU A 1 200 ? -26.603 -11.274 56.575 1.00 84.56 200 LEU A O 1
ATOM 1504 N N . ASP A 1 201 ? -26.252 -10.792 58.732 1.00 76.12 201 ASP A N 1
ATOM 1505 C CA . ASP A 1 201 ? -25.057 -11.639 58.925 1.00 76.12 201 ASP A CA 1
ATOM 1506 C C . ASP A 1 201 ? -25.343 -13.157 58.963 1.00 76.12 201 ASP A C 1
ATOM 1508 O O . ASP A 1 201 ? -24.495 -13.965 59.351 1.00 76.12 201 ASP A O 1
ATOM 1512 N N . GLY A 1 202 ? -26.557 -13.568 58.593 1.00 77.00 202 GLY A N 1
ATOM 1513 C CA . GLY A 1 202 ? -26.938 -14.975 58.517 1.00 77.00 202 GLY A CA 1
ATOM 1514 C C . GLY A 1 202 ? -26.216 -15.711 57.383 1.00 77.00 202 GLY A C 1
ATOM 1515 O O . GLY A 1 202 ? -25.871 -15.136 56.358 1.00 77.00 202 GLY A O 1
ATOM 1516 N N . THR A 1 203 ? -26.029 -17.024 57.529 1.00 78.06 203 THR A N 1
ATOM 1517 C CA . THR A 1 203 ? -25.434 -17.879 56.480 1.00 78.06 203 THR A CA 1
ATOM 1518 C C . THR A 1 203 ? -26.417 -18.259 55.365 1.00 78.06 203 THR A C 1
ATOM 1520 O O . THR A 1 203 ? -26.017 -18.859 54.367 1.00 78.06 203 THR A O 1
ATOM 1523 N N . GLY A 1 204 ? -27.707 -17.952 55.539 1.00 80.19 204 GLY A N 1
ATOM 1524 C CA . GLY A 1 204 ? -28.767 -18.208 54.564 1.00 80.19 204 GLY A CA 1
ATOM 1525 C C . GLY A 1 204 ? -28.871 -17.125 53.488 1.00 80.19 204 GLY A C 1
ATOM 1526 O O . GLY A 1 204 ? -28.361 -16.017 53.636 1.00 80.19 204 GLY A O 1
ATOM 1527 N N . ALA A 1 205 ? -29.570 -17.435 52.396 1.00 83.12 205 ALA A N 1
ATOM 1528 C CA . ALA A 1 205 ? -29.857 -16.451 51.359 1.00 83.12 205 ALA A CA 1
ATOM 1529 C C . ALA A 1 205 ? -30.831 -15.384 51.880 1.00 83.12 205 ALA A C 1
ATOM 1531 O O . ALA A 1 205 ? -31.877 -15.714 52.436 1.00 83.12 205 ALA A O 1
ATOM 1532 N N . THR A 1 206 ? -30.520 -14.112 51.634 1.00 88.62 206 THR A N 1
ATOM 1533 C CA . THR A 1 206 ? -31.490 -13.022 51.781 1.00 88.62 206 THR A CA 1
ATOM 1534 C C . THR A 1 206 ? -32.067 -12.696 50.407 1.00 88.62 206 THR A C 1
ATOM 1536 O O . THR A 1 206 ? -31.324 -12.351 49.491 1.00 88.62 206 THR A O 1
ATOM 1539 N N . THR A 1 207 ? -33.385 -12.813 50.242 1.00 85.31 207 THR A N 1
ATOM 1540 C CA . THR A 1 207 ? -34.075 -12.586 48.962 1.00 85.31 207 THR A CA 1
ATOM 1541 C C . THR A 1 207 ? -35.103 -11.464 49.072 1.00 85.31 207 THR A C 1
ATOM 1543 O O . THR A 1 207 ? -36.020 -11.554 49.884 1.00 85.31 207 THR A O 1
ATOM 1546 N N . LEU A 1 208 ? -35.012 -10.456 48.200 1.00 87.25 208 LEU A N 1
ATOM 1547 C CA . LEU A 1 208 ? -36.062 -9.452 47.967 1.00 87.25 208 LEU A CA 1
ATOM 1548 C C . LEU A 1 208 ? -36.860 -9.837 46.711 1.00 87.25 208 LEU A C 1
ATOM 1550 O O . LEU A 1 208 ? -36.717 -9.244 45.644 1.00 87.25 208 LEU A O 1
ATOM 1554 N N . SER A 1 209 ? -37.671 -10.890 46.809 1.00 85.19 209 SER A N 1
ATOM 1555 C CA . SER A 1 209 ? -38.507 -11.345 45.692 1.00 85.19 209 SER A CA 1
ATOM 1556 C C . SER A 1 209 ? -39.740 -10.454 45.510 1.00 85.19 209 SER A C 1
ATOM 1558 O O . SER A 1 209 ? -40.355 -10.059 46.497 1.00 85.19 209 SER A O 1
ATOM 1560 N N . ALA A 1 210 ? -40.144 -10.208 44.258 1.00 84.56 210 ALA A N 1
ATOM 1561 C CA . ALA A 1 210 ? -41.347 -9.451 43.875 1.00 84.56 210 ALA A CA 1
ATOM 1562 C C . ALA A 1 210 ? -41.363 -7.949 44.236 1.00 84.56 210 ALA A C 1
ATOM 1564 O O . ALA A 1 210 ? -42.400 -7.299 44.094 1.00 84.56 210 ALA A O 1
ATOM 1565 N N . ALA A 1 211 ? -40.228 -7.370 44.637 1.00 86.12 211 ALA A N 1
ATOM 1566 C CA . ALA A 1 211 ? -40.094 -5.918 44.705 1.00 86.12 211 ALA A CA 1
ATOM 1567 C C . ALA A 1 211 ? -40.228 -5.314 43.294 1.00 86.12 211 ALA A C 1
ATOM 1569 O O . ALA A 1 211 ? -39.571 -5.769 42.359 1.00 86.12 211 ALA A O 1
ATOM 1570 N N . SER A 1 212 ? -41.058 -4.279 43.127 1.00 89.88 212 SER A N 1
ATOM 1571 C CA . SER A 1 212 ? -41.152 -3.534 41.860 1.00 89.88 212 SER A CA 1
ATOM 1572 C C . SER A 1 212 ? -39.891 -2.716 41.584 1.00 89.88 212 SER A C 1
ATOM 1574 O O . SER A 1 212 ? -39.494 -2.541 40.436 1.00 89.88 212 SER A O 1
ATOM 1576 N N . THR A 1 213 ? -39.278 -2.206 42.652 1.00 89.81 213 THR A N 1
ATOM 1577 C CA . THR A 1 213 ? -38.068 -1.387 42.640 1.00 89.81 213 THR A CA 1
ATOM 1578 C C . THR A 1 213 ? -37.279 -1.657 43.912 1.00 89.81 213 THR A C 1
ATOM 1580 O O . THR A 1 213 ? -37.860 -1.735 44.995 1.00 89.81 213 THR A O 1
ATOM 1583 N N . VAL A 1 214 ? -35.961 -1.741 43.785 1.00 93.00 214 VAL A N 1
ATOM 1584 C CA . VAL A 1 214 ? -35.032 -1.666 44.912 1.00 93.00 214 VAL A CA 1
ATOM 1585 C C . VAL A 1 214 ? -34.231 -0.394 44.695 1.00 93.00 214 VAL A C 1
ATOM 1587 O O . VAL A 1 214 ? -33.425 -0.329 43.770 1.00 93.00 214 VAL A O 1
ATOM 1590 N N . ASP A 1 215 ? -34.525 0.630 45.489 1.00 89.88 215 ASP A N 1
ATOM 1591 C CA . ASP A 1 215 ? -33.816 1.904 45.439 1.00 89.88 215 ASP A CA 1
ATOM 1592 C C . ASP A 1 215 ? -32.766 1.938 46.548 1.00 89.88 215 ASP A C 1
ATOM 1594 O O . ASP A 1 215 ? -33.054 1.624 47.704 1.00 89.88 215 ASP A O 1
ATOM 1598 N N . LEU A 1 216 ? -31.537 2.267 46.174 1.00 90.44 216 LEU A N 1
ATOM 1599 C CA . LEU A 1 216 ? -30.388 2.313 47.063 1.00 90.44 216 LEU A CA 1
ATOM 1600 C C . LEU A 1 216 ? -29.655 3.623 46.780 1.00 90.44 216 LEU A C 1
ATOM 1602 O O . LEU A 1 216 ? -28.776 3.684 45.922 1.00 90.44 216 LEU A O 1
ATOM 1606 N N . ASP A 1 217 ? -30.039 4.671 47.499 1.00 86.50 217 ASP A N 1
ATOM 1607 C CA . ASP A 1 217 ? -29.420 5.989 47.405 1.00 86.50 217 ASP A CA 1
ATOM 1608 C C . ASP A 1 217 ? -28.639 6.275 48.689 1.00 86.50 217 ASP A C 1
ATOM 1610 O O . ASP A 1 217 ? -29.178 6.221 49.799 1.00 86.50 217 ASP A O 1
ATOM 1614 N N . CYS A 1 218 ? -27.343 6.536 48.552 1.00 87.50 218 CYS A N 1
ATOM 1615 C CA . CYS A 1 218 ? -26.467 6.842 49.671 1.00 87.50 218 CYS A CA 1
ATOM 1616 C C . CYS A 1 218 ? -25.641 8.091 49.375 1.00 87.50 218 CYS A C 1
ATOM 1618 O O . CYS A 1 218 ? -25.137 8.288 48.273 1.00 87.50 218 CYS A O 1
ATOM 1620 N N . THR A 1 219 ? -25.433 8.920 50.396 1.00 87.06 219 THR A N 1
ATOM 1621 C CA . THR A 1 219 ? -24.587 10.120 50.287 1.00 87.06 219 THR A CA 1
ATOM 1622 C C . THR A 1 219 ? -23.092 9.793 50.260 1.00 87.06 219 THR A C 1
ATOM 1624 O O . THR A 1 219 ? -22.298 10.581 49.750 1.00 87.06 219 THR A O 1
ATOM 1627 N N . GLY A 1 220 ? -22.706 8.647 50.830 1.00 90.00 220 GLY A N 1
ATOM 1628 C CA . GLY A 1 220 ? -21.347 8.109 50.814 1.00 90.00 220 GLY A CA 1
ATOM 1629 C C . GLY A 1 220 ? -21.149 7.031 49.747 1.00 90.00 220 GLY A C 1
ATOM 1630 O O . GLY A 1 220 ? -21.811 7.011 48.713 1.00 90.00 220 GLY A O 1
ATOM 1631 N N . ASN A 1 221 ? -20.221 6.114 50.005 1.00 90.94 221 ASN A N 1
ATOM 1632 C CA . ASN A 1 221 ? -19.890 5.035 49.081 1.00 90.94 221 ASN A CA 1
ATOM 1633 C C . ASN A 1 221 ? -20.848 3.854 49.275 1.00 90.94 221 ASN A C 1
ATOM 1635 O O . ASN A 1 221 ? -20.935 3.306 50.372 1.00 90.94 221 ASN A O 1
ATOM 1639 N N . MET A 1 222 ? -21.462 3.380 48.194 1.00 94.19 222 MET A N 1
ATOM 1640 C CA . MET A 1 222 ? -22.028 2.034 48.156 1.00 94.19 222 MET A CA 1
ATOM 1641 C C . MET A 1 222 ? -20.918 1.034 47.827 1.00 94.19 222 MET A C 1
ATOM 1643 O O . MET A 1 222 ? -20.226 1.179 46.820 1.00 94.19 222 MET A O 1
ATOM 1647 N N . GLN A 1 223 ? -20.743 0.011 48.661 1.00 92.69 223 GLN A N 1
ATOM 1648 C CA . GLN A 1 223 ? -19.824 -1.096 48.399 1.00 92.69 223 GLN A CA 1
ATOM 1649 C C . GLN A 1 223 ? -20.626 -2.375 48.167 1.00 92.69 223 GLN A C 1
ATOM 1651 O O . GLN A 1 223 ? -21.404 -2.782 49.024 1.00 92.69 223 GLN A O 1
ATOM 1656 N N . ILE A 1 224 ? -20.419 -3.019 47.019 1.00 93.81 224 ILE A N 1
ATOM 1657 C CA . ILE A 1 224 ? -21.014 -4.316 46.682 1.00 93.81 224 ILE A CA 1
ATOM 1658 C C . ILE A 1 224 ? -19.854 -5.266 46.424 1.00 93.81 224 ILE A C 1
ATOM 1660 O O . ILE A 1 224 ? -19.112 -5.093 45.461 1.00 93.81 224 ILE A O 1
ATOM 1664 N N . ASN A 1 225 ? -19.681 -6.248 47.301 1.00 92.75 225 ASN A N 1
ATOM 1665 C CA . ASN A 1 225 ? -18.554 -7.170 47.259 1.00 92.75 225 ASN A CA 1
ATOM 1666 C C . ASN A 1 225 ? -19.055 -8.612 47.321 1.00 92.75 225 ASN A C 1
ATOM 1668 O O . ASN A 1 225 ? -20.058 -8.904 47.967 1.00 92.75 225 ASN A O 1
ATOM 1672 N N . SER A 1 226 ? -18.312 -9.521 46.696 1.00 92.88 226 SER A N 1
ATOM 1673 C CA . SER A 1 226 ? -18.474 -10.962 46.876 1.00 92.88 226 SER A CA 1
ATOM 1674 C C . SER A 1 226 ? -17.104 -11.568 47.157 1.00 92.88 226 SER A C 1
ATOM 1676 O O . SER A 1 226 ? -16.170 -11.371 46.385 1.00 92.88 226 SER A O 1
ATOM 1678 N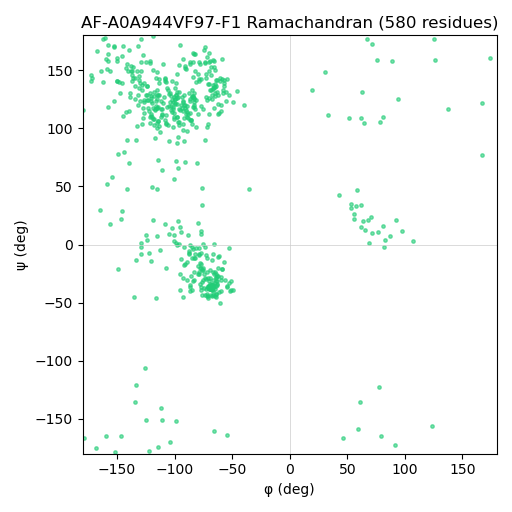 N . SER A 1 227 ? -16.964 -12.260 48.288 1.00 91.81 227 SER A N 1
ATOM 1679 C CA . SER A 1 227 ? -15.702 -12.879 48.720 1.00 91.81 227 SER A CA 1
ATOM 1680 C C . SER A 1 227 ? -15.540 -14.324 48.238 1.00 91.81 227 SER A C 1
ATOM 1682 O O . SER A 1 227 ? -14.428 -14.845 48.248 1.00 91.81 227 SER A O 1
ATOM 1684 N N . GLY A 1 228 ? -16.632 -14.970 47.817 1.00 88.44 228 GLY A N 1
ATOM 1685 C CA . GLY A 1 228 ? -16.656 -16.380 47.410 1.00 88.44 228 GLY A CA 1
ATOM 1686 C C . GLY A 1 228 ? -17.307 -16.656 46.052 1.00 88.44 228 GLY A C 1
ATOM 1687 O O . GLY A 1 228 ? -17.396 -17.816 45.663 1.00 88.44 228 GLY A O 1
ATOM 1688 N N . GLY A 1 229 ? -17.772 -15.631 45.326 1.00 90.75 229 GLY A N 1
ATOM 1689 C CA . GLY A 1 229 ? -18.478 -15.803 44.053 1.00 90.75 229 GLY A CA 1
ATOM 1690 C C . GLY A 1 229 ? -18.492 -14.551 43.173 1.00 90.75 229 GLY A C 1
ATOM 1691 O O . GLY A 1 229 ? -17.736 -13.607 43.385 1.00 90.75 229 GLY A O 1
ATOM 1692 N N . THR A 1 230 ? -19.364 -14.541 42.164 1.00 94.06 230 THR A N 1
ATOM 1693 C CA . THR A 1 230 ? -19.543 -13.412 41.236 1.00 94.06 230 THR A CA 1
ATOM 1694 C C . THR A 1 230 ? -20.606 -12.435 41.726 1.00 94.06 230 THR A C 1
ATOM 1696 O O . THR A 1 230 ? -21.568 -12.839 42.377 1.00 94.06 230 THR A O 1
ATOM 1699 N N . ILE A 1 231 ? -20.500 -11.170 41.323 1.00 95.75 231 ILE A N 1
ATOM 1700 C CA . ILE A 1 231 ? -21.632 -10.236 41.349 1.00 95.75 231 ILE A CA 1
ATOM 1701 C C . ILE A 1 231 ? -22.390 -10.424 40.029 1.00 95.75 231 ILE A C 1
ATOM 1703 O O . ILE A 1 231 ? -21.879 -10.074 38.968 1.00 95.75 231 ILE A O 1
ATOM 1707 N N . GLY A 1 232 ? -23.570 -11.042 40.080 1.00 92.50 232 GLY A N 1
ATOM 1708 C CA . GLY A 1 232 ? -24.424 -11.238 38.906 1.00 92.50 232 GLY A CA 1
ATOM 1709 C C . GLY A 1 232 ? -25.348 -10.042 38.691 1.00 92.50 232 GLY A C 1
ATOM 1710 O O . GLY A 1 232 ? -26.016 -9.616 39.627 1.00 92.50 232 GLY A O 1
ATOM 1711 N N . LEU A 1 233 ? -25.400 -9.515 37.466 1.00 94.56 233 LEU A N 1
ATOM 1712 C CA . LEU A 1 233 ? -26.322 -8.453 37.055 1.00 94.56 233 LEU A CA 1
ATOM 1713 C C . LEU A 1 233 ? -26.976 -8.872 35.736 1.00 94.56 233 LEU A C 1
ATOM 1715 O O . LEU A 1 233 ? -26.266 -9.109 34.761 1.00 94.56 233 LEU A O 1
ATOM 1719 N N . GLY A 1 234 ? -28.307 -8.993 35.714 1.00 92.50 234 GLY A N 1
ATOM 1720 C CA . GLY A 1 234 ? -29.067 -9.381 34.515 1.00 92.50 234 GLY A CA 1
ATOM 1721 C C . GLY A 1 234 ? -28.662 -10.736 33.918 1.00 92.50 234 GLY A C 1
ATOM 1722 O O . GLY A 1 234 ? -28.683 -10.902 32.706 1.00 92.50 234 GLY A O 1
ATOM 1723 N N . ASN A 1 235 ? -28.254 -11.692 34.757 1.00 92.44 235 ASN A N 1
ATOM 1724 C CA . ASN A 1 235 ? -27.858 -13.044 34.345 1.00 92.44 235 ASN A CA 1
ATOM 1725 C C . ASN A 1 235 ? -29.046 -13.982 34.060 1.00 92.44 235 ASN A C 1
ATOM 1727 O O . ASN A 1 235 ? -28.834 -15.120 33.640 1.00 92.44 235 ASN A O 1
ATOM 1731 N N . ASP A 1 236 ? -30.274 -13.513 34.269 1.00 90.38 236 ASP A N 1
ATOM 1732 C CA . ASP A 1 236 ? -31.491 -14.218 33.882 1.00 90.38 236 ASP A CA 1
ATOM 1733 C C . ASP A 1 236 ? -31.761 -14.057 32.378 1.00 90.38 236 ASP A C 1
ATOM 1735 O O . ASP A 1 236 ? -31.338 -13.091 31.746 1.00 90.38 236 ASP A O 1
ATOM 1739 N N . ALA A 1 237 ? -32.523 -14.979 31.788 1.00 93.62 237 ALA A N 1
ATOM 1740 C CA . ALA A 1 237 ? -32.911 -14.930 30.374 1.00 93.62 237 ALA A CA 1
ATOM 1741 C C . ALA A 1 237 ? -34.032 -13.900 30.097 1.00 93.62 237 ALA A C 1
ATOM 1743 O O . ALA A 1 237 ? -35.040 -14.215 29.465 1.00 93.62 237 ALA A O 1
ATOM 1744 N N . ILE A 1 238 ? -33.876 -12.672 30.601 1.00 92.62 238 ILE A N 1
ATOM 1745 C CA . ILE A 1 238 ? -34.838 -11.572 30.489 1.00 92.62 238 ILE A CA 1
ATOM 1746 C C . ILE A 1 238 ? -34.186 -10.436 29.696 1.00 92.62 238 ILE A C 1
ATOM 1748 O O . ILE A 1 238 ? -33.203 -9.840 30.127 1.00 92.62 238 ILE A O 1
ATOM 1752 N N . ALA A 1 239 ? -34.746 -10.126 28.526 1.00 90.75 239 ALA A N 1
ATOM 1753 C CA . ALA A 1 239 ? -34.184 -9.170 27.574 1.00 90.75 239 ALA A CA 1
ATOM 1754 C C . ALA A 1 239 ? -34.499 -7.711 27.948 1.00 90.75 239 ALA A C 1
ATOM 1756 O O . ALA A 1 239 ? -35.291 -7.053 27.280 1.00 90.75 239 ALA A O 1
ATOM 1757 N N . GLN A 1 240 ? -33.891 -7.218 29.026 1.00 93.81 240 GLN A N 1
ATOM 1758 C CA . GLN A 1 240 ? -33.995 -5.826 29.466 1.00 93.81 240 GLN A CA 1
ATOM 1759 C C . GLN A 1 240 ? -32.613 -5.174 29.532 1.00 93.81 240 GLN A C 1
ATOM 1761 O O . GLN A 1 240 ? -31.593 -5.844 29.686 1.00 93.81 240 GLN A O 1
ATOM 1766 N N . ASN A 1 241 ? -32.581 -3.848 29.425 1.00 94.31 241 ASN A N 1
ATOM 1767 C CA . ASN A 1 241 ? -31.330 -3.099 29.467 1.00 94.31 241 ASN A CA 1
ATOM 1768 C C . ASN A 1 241 ? -30.722 -3.119 30.874 1.00 94.31 241 ASN A C 1
ATOM 1770 O O . ASN A 1 241 ? -31.415 -2.880 31.863 1.00 94.31 241 ASN A O 1
ATOM 1774 N N . ILE A 1 242 ? -29.402 -3.291 30.949 1.00 96.25 242 ILE A N 1
ATOM 1775 C CA . ILE A 1 242 ? -28.620 -2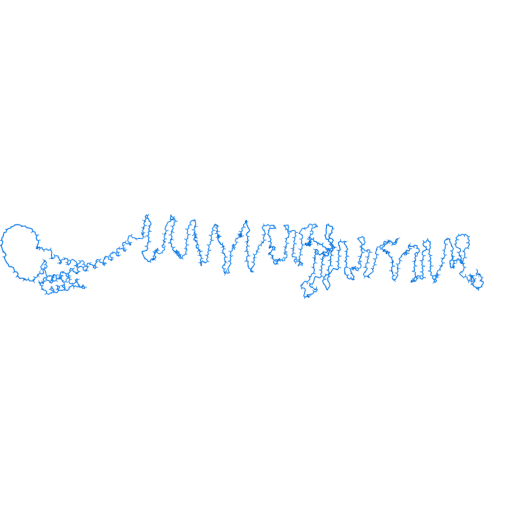.986 32.149 1.00 96.25 242 ILE A CA 1
ATOM 1776 C C . ILE A 1 242 ? -28.037 -1.587 31.960 1.00 96.25 242 ILE A C 1
ATOM 1778 O O . ILE A 1 242 ? -27.074 -1.392 31.221 1.00 96.25 242 ILE A O 1
ATOM 1782 N N . ASN A 1 243 ? -28.637 -0.596 32.612 1.00 94.56 243 ASN A N 1
ATOM 1783 C CA . ASN A 1 243 ? -28.184 0.788 32.523 1.00 94.56 243 ASN A CA 1
ATOM 1784 C C . ASN A 1 243 ? -27.136 1.067 33.604 1.00 94.56 243 ASN A C 1
ATOM 1786 O O . ASN A 1 243 ? -27.432 0.981 34.793 1.00 94.56 243 ASN A O 1
ATOM 1790 N N . ILE A 1 244 ? -25.922 1.443 33.198 1.00 95.25 244 ILE A N 1
ATOM 1791 C CA . ILE A 1 244 ? -24.832 1.808 34.110 1.00 95.25 244 ILE A CA 1
ATOM 1792 C C . ILE A 1 244 ? -24.388 3.228 33.773 1.00 95.25 244 ILE A C 1
ATOM 1794 O O . ILE A 1 244 ? -23.891 3.488 32.682 1.00 95.25 244 ILE A O 1
ATOM 1798 N N . GLY A 1 245 ? -24.583 4.163 34.706 1.00 93.12 245 GLY A N 1
ATOM 1799 C CA . GLY A 1 245 ? -24.095 5.535 34.549 1.00 93.12 245 GLY A CA 1
ATOM 1800 C C . GLY A 1 245 ? -24.785 6.367 33.461 1.00 93.12 245 GLY A C 1
ATOM 1801 O O . GLY A 1 245 ? -24.227 7.372 33.037 1.00 93.12 245 GLY A O 1
ATOM 1802 N N . THR A 1 246 ? -25.996 6.003 33.030 1.00 94.69 246 THR A N 1
ATOM 1803 C CA . THR A 1 246 ? -26.709 6.609 31.884 1.00 94.69 246 THR A CA 1
ATOM 1804 C C . THR A 1 246 ? -27.349 7.981 32.157 1.00 94.69 246 THR A C 1
ATOM 1806 O O . THR A 1 246 ? -28.139 8.468 31.351 1.00 94.69 246 THR A O 1
ATOM 1809 N N . GLY A 1 247 ? -27.078 8.607 33.306 1.00 91.38 247 GLY A N 1
ATOM 1810 C CA . GLY A 1 247 ? -27.633 9.920 33.653 1.00 91.38 247 GLY A CA 1
ATOM 1811 C C . GLY A 1 247 ? -26.980 11.068 32.871 1.00 91.38 247 GLY A C 1
ATOM 1812 O O . GLY A 1 247 ? -25.828 10.968 32.468 1.00 91.38 247 GLY A O 1
ATOM 1813 N N . ALA A 1 248 ? -27.676 12.201 32.736 1.00 93.25 248 ALA A N 1
ATOM 1814 C CA . ALA A 1 248 ? -27.255 13.321 31.878 1.00 93.25 248 ALA A CA 1
ATOM 1815 C C . ALA A 1 248 ? -25.924 14.007 32.262 1.00 93.25 248 ALA A C 1
ATOM 1817 O O . ALA A 1 248 ? -25.274 14.604 31.411 1.00 93.25 248 ALA A O 1
ATOM 1818 N N . ALA A 1 249 ? -25.522 13.975 33.537 1.00 93.88 249 ALA A N 1
ATOM 1819 C CA . ALA A 1 249 ? -24.254 14.572 33.969 1.00 93.88 249 ALA A CA 1
ATOM 1820 C C . ALA A 1 249 ? -23.027 13.754 33.517 1.00 93.88 249 ALA A C 1
ATOM 1822 O O . ALA A 1 249 ? -23.070 12.525 33.520 1.00 93.88 249 ALA A O 1
ATOM 1823 N N . ASN A 1 250 ? -21.912 14.429 33.226 1.00 90.94 250 ASN A N 1
ATOM 1824 C CA . ASN A 1 250 ? -20.636 13.775 32.923 1.00 90.94 250 ASN A CA 1
ATOM 1825 C C . ASN A 1 250 ? -20.147 12.973 34.136 1.00 90.94 250 ASN A C 1
ATOM 1827 O O . ASN A 1 250 ? -20.055 13.505 35.243 1.00 90.94 250 ASN A O 1
ATOM 1831 N N . ARG A 1 251 ? -19.812 11.700 33.929 1.00 93.38 251 ARG A N 1
ATOM 1832 C CA . ARG A 1 251 ? -19.306 10.801 34.971 1.00 93.38 251 ARG A CA 1
ATOM 1833 C C . ARG A 1 251 ? -18.372 9.765 34.363 1.00 93.38 251 ARG A C 1
ATOM 1835 O O . ARG A 1 251 ? -18.625 9.265 33.272 1.00 93.38 251 ARG A O 1
ATOM 1842 N N . THR A 1 252 ? -17.297 9.454 35.074 1.00 92.06 252 THR A N 1
ATOM 1843 C CA . THR A 1 252 ? -16.351 8.410 34.673 1.00 92.06 252 THR A CA 1
ATOM 1844 C C . THR A 1 252 ? -16.866 7.059 35.144 1.00 92.06 252 THR A C 1
ATOM 1846 O O . THR A 1 252 ? -17.154 6.891 36.328 1.00 92.06 252 THR A O 1
ATOM 1849 N N . ILE A 1 253 ? -16.951 6.092 34.232 1.00 94.88 253 ILE A N 1
ATOM 1850 C CA . ILE A 1 253 ? -17.220 4.693 34.567 1.00 94.88 253 ILE A CA 1
ATOM 1851 C C . ILE A 1 253 ? -15.894 3.943 34.509 1.00 94.88 253 ILE A C 1
ATOM 1853 O O . ILE A 1 253 ? -15.389 3.630 33.434 1.00 94.88 253 ILE A O 1
ATOM 1857 N N . THR A 1 254 ? -15.309 3.696 35.677 1.00 91.94 254 THR A N 1
ATOM 1858 C CA . THR A 1 254 ? -14.047 2.962 35.792 1.00 91.94 254 THR A CA 1
ATOM 1859 C C . THR A 1 254 ? -14.342 1.480 35.983 1.00 91.94 254 THR A C 1
ATOM 1861 O O . THR A 1 254 ? -14.975 1.098 36.964 1.00 91.94 254 THR A O 1
ATOM 1864 N N . VAL A 1 255 ? -13.861 0.642 35.064 1.00 91.69 255 VAL A N 1
ATOM 1865 C CA . VAL A 1 255 ? -13.988 -0.820 35.132 1.00 91.69 255 VAL A CA 1
ATOM 1866 C C . VAL A 1 255 ? -12.595 -1.432 35.063 1.00 91.69 255 VAL A C 1
ATOM 1868 O O . VAL A 1 255 ? -11.856 -1.182 34.116 1.00 91.69 255 VAL A O 1
ATOM 1871 N N . GLY A 1 256 ? -12.237 -2.242 36.059 1.00 90.12 256 GLY A N 1
ATOM 1872 C CA . GLY A 1 256 ? -10.968 -2.966 36.098 1.00 90.12 256 GLY A CA 1
ATOM 1873 C C . GLY A 1 256 ? -10.134 -2.675 37.343 1.00 90.12 256 GLY A C 1
ATOM 1874 O O . GLY A 1 256 ? -10.672 -2.317 38.388 1.00 90.12 256 GLY A O 1
ATOM 1875 N N . ASN A 1 257 ? -8.820 -2.883 37.244 1.00 84.38 257 ASN A N 1
ATOM 1876 C CA . ASN A 1 257 ? -7.866 -2.624 38.323 1.00 84.38 257 ASN A CA 1
ATOM 1877 C C . ASN A 1 257 ? -6.718 -1.722 37.816 1.00 84.38 257 ASN A C 1
ATOM 1879 O O . ASN A 1 257 ? -6.517 -1.607 36.609 1.00 84.38 257 ASN A O 1
ATOM 1883 N N . THR A 1 258 ? -5.965 -1.108 38.736 1.00 81.56 258 THR A N 1
ATOM 1884 C CA . THR A 1 258 ? -4.852 -0.193 38.409 1.00 81.56 258 THR A CA 1
ATOM 1885 C C . THR A 1 258 ? -3.465 -0.858 38.382 1.00 81.56 258 THR A C 1
ATOM 1887 O O . THR A 1 258 ? -2.573 -0.357 37.708 1.00 81.56 258 THR A O 1
ATOM 1890 N N . ASN A 1 259 ? -3.253 -1.965 39.106 1.00 74.25 259 ASN A N 1
ATOM 1891 C CA . ASN A 1 259 ? -1.913 -2.474 39.459 1.00 74.25 259 ASN A CA 1
ATOM 1892 C C . ASN A 1 259 ? -1.639 -3.934 39.035 1.00 74.25 259 ASN A C 1
ATOM 1894 O O . ASN A 1 259 ? -0.625 -4.509 39.423 1.00 74.25 259 ASN A O 1
ATOM 1898 N N . GLY A 1 260 ? -2.525 -4.558 38.266 1.00 73.06 260 GLY A N 1
ATOM 1899 C CA . GLY A 1 260 ? -2.408 -5.936 37.800 1.00 73.06 260 GLY A CA 1
ATOM 1900 C C . GLY A 1 260 ? -3.141 -6.155 36.479 1.00 73.06 260 GLY A C 1
ATOM 1901 O O . GLY A 1 260 ? -3.917 -5.322 36.022 1.00 73.06 260 GLY A O 1
ATOM 1902 N N . THR A 1 261 ? -2.939 -7.308 35.854 1.00 75.88 261 THR A N 1
ATOM 1903 C CA . THR A 1 261 ? -3.595 -7.640 34.584 1.00 75.88 261 THR A CA 1
ATOM 1904 C C . THR A 1 261 ? -5.079 -7.965 34.800 1.00 75.88 261 THR A C 1
ATOM 1906 O O . THR A 1 261 ? -5.428 -9.121 35.028 1.00 75.88 261 THR A O 1
ATOM 1909 N N . THR A 1 262 ? -5.973 -6.967 34.735 1.00 81.88 262 THR A N 1
ATOM 1910 C CA . THR A 1 262 ? -7.417 -7.225 34.562 1.00 81.88 262 THR A CA 1
ATOM 1911 C C . THR A 1 262 ? -7.742 -7.341 33.080 1.00 81.88 262 THR A C 1
ATOM 1913 O O . THR A 1 262 ? -7.514 -6.407 32.316 1.00 81.88 262 THR A O 1
ATOM 1916 N N . GLN A 1 263 ? -8.367 -8.449 32.691 1.00 86.31 263 GLN A N 1
ATOM 1917 C CA . GLN A 1 263 ? -9.095 -8.525 31.431 1.00 86.31 263 GLN A CA 1
ATOM 1918 C C . GLN A 1 263 ? -10.506 -7.957 31.624 1.00 86.31 263 GLN A C 1
ATOM 1920 O O . GLN A 1 263 ? -11.274 -8.463 32.442 1.00 86.31 263 GLN A O 1
ATOM 1925 N N . VAL A 1 264 ? -10.869 -6.943 30.838 1.00 91.88 264 VAL A N 1
ATOM 1926 C CA . VAL A 1 264 ? -12.271 -6.544 30.658 1.00 91.88 264 VAL A CA 1
ATOM 1927 C C . VAL A 1 264 ? -12.800 -7.281 29.431 1.00 91.88 264 VAL A C 1
ATOM 1929 O O . VAL A 1 264 ? -12.530 -6.899 28.297 1.00 91.88 264 VAL A O 1
ATOM 1932 N N . ALA A 1 265 ? -13.512 -8.384 29.654 1.00 90.44 265 ALA A N 1
ATOM 1933 C CA . ALA A 1 265 ? -14.105 -9.164 28.574 1.00 90.44 265 ALA A CA 1
ATOM 1934 C C . ALA A 1 265 ? -15.476 -8.586 28.186 1.00 90.44 265 ALA A C 1
ATOM 1936 O O . ALA A 1 265 ? -16.454 -8.759 28.913 1.00 90.44 265 ALA A O 1
ATOM 1937 N N . LEU A 1 266 ? -15.558 -7.932 27.027 1.00 92.88 266 LEU A N 1
ATOM 1938 C CA . LEU A 1 266 ? -16.815 -7.444 26.453 1.00 92.88 266 LEU A CA 1
ATOM 1939 C C . LEU A 1 266 ? -17.345 -8.467 25.442 1.00 92.88 266 LEU A C 1
ATOM 1941 O O . LEU A 1 266 ? -16.807 -8.608 24.348 1.00 92.88 266 LEU A O 1
ATOM 1945 N N . LYS A 1 267 ? -18.394 -9.206 25.814 1.00 91.62 267 LYS A N 1
ATOM 1946 C CA . LYS A 1 267 ? -19.034 -10.217 24.957 1.00 91.62 267 LYS A CA 1
ATOM 1947 C C . LYS A 1 267 ? -20.364 -9.684 24.428 1.00 91.62 267 LYS A C 1
ATOM 1949 O O . LYS A 1 267 ? -21.400 -9.886 25.049 1.00 91.62 267 LYS A O 1
ATOM 1954 N N . SER A 1 268 ? -20.329 -9.004 23.288 1.00 92.62 268 SER A N 1
ATOM 1955 C CA . SER A 1 268 ? -21.502 -8.361 22.676 1.00 92.62 268 SER A CA 1
ATOM 1956 C C . SER A 1 268 ? -22.393 -9.290 21.838 1.00 92.62 268 SER A C 1
ATOM 1958 O O . SER A 1 268 ? -23.464 -8.877 21.391 1.00 92.62 268 SER A O 1
ATOM 1960 N N . GLY A 1 269 ? -21.971 -10.535 21.594 1.00 89.31 269 GLY A N 1
ATOM 1961 C CA . GLY A 1 269 ? -22.671 -11.431 20.671 1.00 89.31 269 GLY A CA 1
ATOM 1962 C C . GLY A 1 269 ? -22.706 -10.846 19.255 1.00 89.31 269 GLY A C 1
ATOM 1963 O O . GLY A 1 269 ? -21.707 -10.319 18.777 1.00 89.31 269 GLY A O 1
ATOM 1964 N N . SER A 1 270 ? -23.858 -10.908 18.587 1.00 90.56 270 SER A N 1
ATOM 1965 C CA . SER A 1 270 ? -24.032 -10.375 17.228 1.00 90.56 270 SER A CA 1
ATOM 1966 C C . SER A 1 270 ? -24.226 -8.852 17.158 1.00 90.56 270 SER A C 1
ATOM 1968 O O . SER A 1 270 ? -24.270 -8.307 16.062 1.00 90.56 270 SER A O 1
ATOM 1970 N N . GLY A 1 271 ? -24.384 -8.160 18.295 1.00 89.50 271 GLY A N 1
ATOM 1971 C CA . GLY A 1 271 ? -24.718 -6.728 18.344 1.00 89.50 271 GLY A CA 1
ATOM 1972 C C . GLY A 1 271 ? -23.525 -5.765 18.302 1.00 89.50 271 GLY A C 1
ATOM 1973 O O . GLY A 1 271 ? -23.731 -4.560 18.192 1.00 89.50 271 GLY A O 1
ATOM 1974 N N . GLY A 1 272 ? -22.287 -6.269 18.387 1.00 92.25 272 GLY A N 1
ATOM 1975 C CA . GLY A 1 272 ? -21.074 -5.442 18.402 1.00 92.25 272 GLY A CA 1
ATOM 1976 C C . GLY A 1 272 ? -20.908 -4.571 19.661 1.00 92.25 272 GLY A C 1
ATOM 1977 O O . GLY A 1 272 ? -21.742 -4.563 20.563 1.00 92.25 272 GLY A O 1
ATOM 1978 N N . VAL A 1 273 ? -19.785 -3.854 19.753 1.00 95.69 273 VAL A N 1
ATOM 1979 C CA . VAL A 1 273 ? -19.531 -2.850 20.803 1.00 95.69 273 VAL A CA 1
ATOM 1980 C C . VAL A 1 273 ? -19.510 -1.481 20.135 1.00 95.69 273 VAL A C 1
ATOM 1982 O O . VAL A 1 273 ? -18.654 -1.218 19.297 1.00 95.69 273 VAL A O 1
ATOM 1985 N N . THR A 1 274 ? -20.452 -0.608 20.490 1.00 94.94 274 THR A N 1
ATOM 1986 C CA . THR A 1 274 ? -20.476 0.768 19.973 1.00 94.94 274 THR A CA 1
ATOM 1987 C C . THR A 1 274 ? -19.558 1.653 20.808 1.00 94.94 274 THR A C 1
ATOM 1989 O O . THR A 1 274 ? -19.709 1.727 22.027 1.00 94.94 274 THR A O 1
ATOM 1992 N N . ILE A 1 275 ? -18.638 2.355 20.150 1.00 94.75 275 ILE A N 1
ATOM 1993 C CA . ILE A 1 275 ? -17.746 3.336 20.769 1.00 94.75 275 ILE A CA 1
ATOM 1994 C C . ILE A 1 275 ? -18.011 4.680 20.087 1.00 94.75 275 ILE A C 1
ATOM 1996 O O . ILE A 1 275 ? -17.718 4.850 18.910 1.00 94.75 275 ILE A O 1
ATOM 2000 N N . THR A 1 276 ? -18.608 5.630 20.808 1.00 93.75 276 THR A N 1
ATOM 2001 C CA . THR A 1 276 ? -18.916 6.966 20.259 1.00 93.75 276 THR A CA 1
ATOM 2002 C C . THR A 1 276 ? -17.694 7.891 20.252 1.00 93.75 276 THR A C 1
ATOM 2004 O O . THR A 1 276 ? -17.639 8.839 19.476 1.00 93.75 276 THR A O 1
ATOM 2007 N N . GLY A 1 277 ? -16.731 7.642 21.145 1.00 93.56 277 GLY A N 1
ATOM 2008 C CA . GLY A 1 277 ? -15.486 8.403 21.262 1.00 93.56 277 GLY A CA 1
ATOM 2009 C C . GLY A 1 277 ? -14.275 7.673 20.676 1.00 93.56 277 GLY A C 1
ATOM 2010 O O . GLY A 1 277 ? -14.401 6.639 20.030 1.00 93.56 277 GLY A O 1
ATOM 2011 N N . ALA A 1 278 ? -13.081 8.203 20.938 1.00 94.00 278 ALA A N 1
ATOM 2012 C CA . ALA A 1 278 ? -11.836 7.544 20.556 1.00 94.00 278 ALA A CA 1
ATOM 2013 C C . ALA A 1 278 ? -11.547 6.318 21.441 1.00 94.00 278 ALA A C 1
ATOM 2015 O O . ALA A 1 278 ? -11.763 6.348 22.655 1.00 94.00 278 ALA A O 1
ATOM 2016 N N . LEU A 1 279 ? -10.991 5.267 20.835 1.00 93.75 279 LEU A N 1
ATOM 2017 C CA . LEU A 1 279 ? -10.318 4.186 21.551 1.00 93.75 279 LEU A CA 1
ATOM 2018 C C . LEU A 1 279 ? -8.838 4.560 21.703 1.00 93.75 279 LEU A C 1
ATOM 2020 O O . LEU A 1 279 ? -8.054 4.397 20.771 1.00 93.75 279 LEU A O 1
ATOM 2024 N N . THR A 1 280 ? -8.469 5.100 22.863 1.00 93.25 280 THR A N 1
ATOM 2025 C CA . THR A 1 280 ? -7.127 5.657 23.095 1.00 93.25 280 THR A CA 1
ATOM 2026 C C . THR A 1 280 ? -6.280 4.722 23.968 1.00 93.25 280 THR A C 1
ATOM 2028 O O . THR A 1 280 ? -6.738 4.339 25.048 1.00 93.25 280 THR A O 1
ATOM 2031 N N . PRO A 1 281 ? -5.043 4.369 23.568 1.00 93.44 281 PRO A N 1
ATOM 2032 C CA . PRO A 1 281 ? -4.118 3.636 24.431 1.00 93.44 281 PRO A CA 1
ATOM 2033 C C . PRO A 1 281 ? -3.604 4.520 25.584 1.00 93.44 281 PRO A C 1
ATOM 2035 O O . PRO A 1 281 ? -3.569 5.743 25.477 1.00 93.44 281 PRO A O 1
ATOM 2038 N N . ALA A 1 282 ? -3.155 3.911 26.688 1.00 90.88 282 ALA A N 1
ATOM 2039 C CA . ALA A 1 282 ? -2.642 4.653 27.851 1.00 90.88 282 ALA A CA 1
ATOM 2040 C C . ALA A 1 282 ? -1.347 5.446 27.561 1.00 90.88 282 ALA A C 1
ATOM 2042 O O . ALA A 1 282 ? -1.049 6.425 28.245 1.00 90.88 282 ALA A O 1
ATOM 2043 N N . SER A 1 283 ? -0.584 5.031 26.548 1.00 93.56 283 SER A N 1
ATOM 2044 C CA . SER A 1 283 ? 0.612 5.709 26.046 1.00 93.56 283 SER A CA 1
ATOM 2045 C C . SER A 1 283 ? 0.789 5.436 24.551 1.00 93.56 283 SER A C 1
ATOM 2047 O O . SER A 1 283 ? 0.246 4.460 24.025 1.00 93.56 283 SER A O 1
ATOM 2049 N N . ALA A 1 284 ? 1.578 6.272 23.869 1.00 94.69 284 ALA A N 1
ATOM 2050 C CA . ALA A 1 284 ? 2.037 5.971 22.514 1.00 94.69 284 ALA A CA 1
ATOM 2051 C C . ALA A 1 284 ? 2.798 4.634 22.506 1.00 94.69 284 ALA A C 1
ATOM 2053 O O . ALA A 1 284 ? 3.542 4.361 23.449 1.00 94.69 284 ALA A O 1
ATOM 2054 N N . ASP A 1 285 ? 2.563 3.810 21.482 1.00 92.31 285 ASP A N 1
ATOM 2055 C CA . ASP A 1 285 ? 3.143 2.462 21.343 1.00 92.31 285 ASP A CA 1
ATOM 2056 C C . ASP A 1 285 ? 2.868 1.517 22.541 1.00 92.31 285 ASP A C 1
ATOM 2058 O O . ASP A 1 285 ? 3.604 0.572 22.803 1.00 92.31 285 ASP A O 1
ATOM 2062 N N . GLY A 1 286 ? 1.817 1.794 23.329 1.00 90.56 286 GLY A N 1
ATOM 2063 C CA . GLY A 1 286 ? 1.518 1.045 24.555 1.00 90.56 286 GLY A CA 1
ATOM 2064 C C . GLY A 1 286 ? 0.554 -0.129 24.374 1.00 90.56 286 GLY A C 1
ATOM 2065 O O . GLY A 1 286 ? 0.782 -1.204 24.925 1.00 90.56 286 GLY A O 1
ATOM 2066 N N . ALA A 1 287 ? -0.545 0.071 23.637 1.00 92.25 287 ALA A N 1
ATOM 2067 C CA . ALA A 1 287 ? -1.561 -0.960 23.412 1.00 92.25 287 ALA A CA 1
ATOM 2068 C C . ALA A 1 287 ? -1.780 -1.200 21.916 1.00 92.25 287 ALA A C 1
ATOM 2070 O O . ALA A 1 287 ? -1.895 -0.251 21.141 1.00 92.25 287 ALA A O 1
ATOM 2071 N N . ALA A 1 288 ? -1.865 -2.475 21.538 1.00 93.75 288 ALA A N 1
ATOM 2072 C CA . ALA A 1 288 ? -2.137 -2.907 20.174 1.00 93.75 288 ALA A CA 1
ATOM 2073 C C . ALA A 1 288 ? -3.646 -2.991 19.891 1.00 93.75 288 ALA A C 1
ATOM 2075 O O . ALA A 1 288 ? -4.458 -3.215 20.793 1.00 93.75 288 ALA A O 1
ATOM 2076 N N . LEU A 1 289 ? -4.010 -2.879 18.614 1.00 93.69 289 LEU A N 1
ATOM 2077 C CA . LEU A 1 289 ? -5.309 -3.318 18.112 1.00 93.69 289 LEU A CA 1
ATOM 2078 C C . LEU A 1 289 ? -5.185 -4.787 17.692 1.00 93.69 289 LEU A C 1
ATOM 2080 O O . LEU A 1 289 ? -4.523 -5.097 16.707 1.00 93.69 289 LEU A O 1
ATOM 2084 N N . GLY A 1 290 ? -5.809 -5.692 18.448 1.00 93.50 290 GLY A N 1
ATOM 2085 C CA . GLY A 1 290 ? -5.666 -7.137 18.237 1.00 93.50 290 GLY A CA 1
ATOM 2086 C C . GLY A 1 290 ? -4.367 -7.712 18.815 1.00 93.50 290 GLY A C 1
ATOM 2087 O O . GLY A 1 290 ? -3.714 -7.105 19.666 1.00 93.50 290 GLY A O 1
ATOM 2088 N N . SER A 1 291 ? -4.020 -8.927 18.393 1.00 93.56 291 SER A N 1
ATOM 2089 C CA . SER A 1 291 ? -2.789 -9.627 18.787 1.00 93.56 291 SER A CA 1
ATOM 2090 C C . SER A 1 291 ? -2.347 -10.611 17.699 1.00 93.56 291 SER A C 1
ATOM 2092 O O . SER A 1 291 ? -3.133 -10.910 16.811 1.00 93.56 291 SER A O 1
ATOM 2094 N N . ALA A 1 292 ? -1.147 -11.190 17.822 1.00 94.00 292 ALA A N 1
ATOM 2095 C CA . ALA A 1 292 ? -0.595 -12.177 16.877 1.00 94.00 292 ALA A CA 1
ATOM 2096 C C . ALA A 1 292 ? -1.338 -13.534 16.806 1.00 94.00 292 ALA A C 1
ATOM 2098 O O . ALA A 1 292 ? -0.874 -14.446 16.132 1.00 94.00 292 ALA A O 1
ATOM 2099 N N . ALA A 1 293 ? -2.409 -13.711 17.584 1.00 95.00 293 ALA A N 1
ATOM 2100 C CA . ALA A 1 293 ? -3.272 -14.894 17.532 1.00 95.00 293 ALA A CA 1
ATOM 2101 C C . ALA A 1 293 ? -4.763 -14.536 17.417 1.00 95.00 293 ALA A C 1
ATOM 2103 O O . ALA A 1 293 ? -5.608 -15.429 17.423 1.00 95.00 293 ALA A O 1
ATOM 2104 N N . LEU A 1 294 ? -5.090 -13.239 17.430 1.00 93.75 294 LEU A N 1
ATOM 2105 C CA . LEU A 1 294 ? -6.452 -12.712 17.396 1.00 93.75 294 LEU A CA 1
ATOM 2106 C C . LEU A 1 294 ? -6.434 -11.431 16.569 1.00 93.75 294 LEU A C 1
ATOM 2108 O O . LEU A 1 294 ? -6.369 -10.318 17.105 1.00 93.75 294 LEU A O 1
ATOM 2112 N N . GLU A 1 295 ? -6.431 -11.621 15.261 1.00 95.50 295 GLU A N 1
ATOM 2113 C CA . GLU A 1 295 ? -6.486 -10.563 14.271 1.00 95.50 295 GLU A CA 1
ATOM 2114 C C . GLU A 1 295 ? -7.932 -10.123 14.010 1.00 95.50 295 GLU A C 1
ATOM 2116 O O . GLU A 1 295 ? -8.900 -10.856 14.232 1.00 95.50 295 GLU A O 1
ATOM 2121 N N . TRP A 1 296 ? -8.076 -8.896 13.518 1.00 94.38 296 TRP A N 1
ATOM 2122 C CA . TRP A 1 296 ? -9.326 -8.452 12.916 1.00 94.38 296 TRP A CA 1
ATOM 2123 C C . TRP A 1 296 ? -9.409 -9.013 11.498 1.00 94.38 296 TRP A C 1
ATOM 2125 O O . TRP A 1 296 ? -8.401 -9.041 10.799 1.00 94.38 296 TRP A O 1
ATOM 2135 N N . SER A 1 297 ? -10.604 -9.434 11.079 1.00 93.94 297 SER A N 1
ATOM 2136 C CA . SER A 1 297 ? -10.838 -9.851 9.688 1.00 93.94 297 SER A CA 1
ATOM 2137 C C . SER A 1 297 ? -10.568 -8.693 8.729 1.00 93.94 297 SER A C 1
ATOM 2139 O O . SER A 1 297 ? -9.793 -8.831 7.792 1.00 93.94 297 SER A O 1
ATOM 2141 N N . ASP A 1 298 ? -11.167 -7.535 9.020 1.00 96.00 298 ASP A N 1
ATOM 2142 C CA . ASP A 1 298 ? -11.181 -6.379 8.130 1.00 96.00 298 ASP A CA 1
ATOM 2143 C C . ASP A 1 298 ? -11.028 -5.073 8.915 1.00 96.00 298 ASP A C 1
ATOM 2145 O O . ASP A 1 298 ? -11.417 -4.974 10.086 1.00 96.00 298 ASP A O 1
ATOM 2149 N N . LEU A 1 299 ? -10.517 -4.046 8.234 1.00 94.88 299 LEU A N 1
ATOM 2150 C CA . LEU A 1 299 ? -10.475 -2.666 8.706 1.00 94.88 299 LEU A CA 1
ATOM 2151 C C . LEU A 1 299 ? -11.295 -1.783 7.758 1.00 94.88 299 LEU A C 1
ATOM 2153 O O . LEU A 1 299 ? -10.865 -1.493 6.646 1.00 94.88 299 LEU A O 1
ATOM 2157 N N . PHE A 1 300 ? -12.458 -1.323 8.214 1.00 94.69 300 PHE A N 1
ATOM 2158 C CA . PHE A 1 300 ? -13.293 -0.384 7.464 1.00 94.69 300 PHE A CA 1
ATOM 2159 C C . PHE A 1 300 ? -12.985 1.051 7.892 1.00 94.69 300 PHE A C 1
ATOM 2161 O O . PHE A 1 300 ? -13.155 1.410 9.059 1.00 94.69 300 PHE A O 1
ATOM 2168 N N . LEU A 1 301 ? -12.550 1.874 6.941 1.00 95.25 301 LEU A N 1
ATOM 2169 C CA . LEU A 1 301 ? -12.313 3.305 7.119 1.00 95.25 301 LEU A CA 1
ATOM 2170 C C . LEU A 1 301 ? -13.297 4.084 6.241 1.00 95.25 301 LEU A C 1
ATOM 2172 O O . LEU A 1 301 ? -13.712 3.602 5.191 1.00 95.25 301 LEU A O 1
ATOM 2176 N N . ALA A 1 302 ? -13.693 5.274 6.685 1.00 95.81 302 ALA A N 1
ATOM 2177 C CA . ALA A 1 302 ? -14.526 6.166 5.882 1.00 95.81 302 ALA A CA 1
ATOM 2178 C C . ALA A 1 302 ? -13.722 6.813 4.740 1.00 95.81 302 ALA A C 1
ATOM 2180 O O . ALA A 1 302 ? -12.489 6.771 4.731 1.00 95.81 302 ALA A O 1
ATOM 2181 N N . ASP A 1 303 ? -14.418 7.484 3.824 1.00 95.19 303 ASP A N 1
ATOM 2182 C CA . ASP A 1 303 ? -13.798 8.309 2.787 1.00 95.19 303 ASP A CA 1
ATOM 2183 C C . ASP A 1 303 ? -12.917 9.407 3.391 1.00 95.19 303 ASP A C 1
ATOM 2185 O O . ASP A 1 303 ? -13.302 10.078 4.353 1.00 95.19 303 ASP A O 1
ATOM 2189 N N . GLY A 1 304 ? -11.699 9.556 2.861 1.00 95.62 304 GLY A N 1
ATOM 2190 C CA . GLY A 1 304 ? -10.674 10.412 3.462 1.00 95.62 304 GLY A CA 1
ATOM 2191 C C . GLY A 1 304 ? -10.075 9.858 4.759 1.00 95.62 304 GLY A C 1
ATOM 2192 O O . GLY A 1 304 ? -9.361 10.581 5.453 1.00 95.62 304 GLY A O 1
ATOM 2193 N N . GLY A 1 305 ? -10.363 8.601 5.117 1.00 97.19 305 GLY A N 1
ATOM 2194 C CA . GLY A 1 305 ? -9.775 7.915 6.262 1.00 97.19 305 GLY A CA 1
ATOM 2195 C C . GLY A 1 305 ? -8.251 7.840 6.163 1.00 97.19 305 GLY A C 1
ATOM 2196 O O . GLY A 1 305 ? -7.690 7.673 5.078 1.00 97.19 305 GLY A O 1
ATOM 2197 N N . ILE A 1 306 ? -7.579 7.983 7.309 1.00 96.88 306 ILE A N 1
ATOM 2198 C CA . ILE A 1 306 ? -6.118 8.073 7.388 1.00 96.88 306 ILE A CA 1
ATOM 2199 C C . ILE A 1 306 ? -5.585 7.066 8.401 1.00 96.88 306 ILE A C 1
ATOM 2201 O O . ILE A 1 306 ? -6.051 7.006 9.539 1.00 96.88 306 ILE A O 1
ATOM 2205 N N . VAL A 1 307 ? -4.547 6.336 8.002 1.00 96.94 307 VAL A N 1
ATOM 2206 C CA . VAL A 1 307 ? -3.677 5.593 8.914 1.00 96.94 307 VAL A CA 1
ATOM 2207 C C . VAL A 1 307 ? -2.417 6.420 9.150 1.00 96.94 307 VAL A C 1
ATOM 2209 O O . VAL A 1 307 ? -1.702 6.746 8.202 1.00 96.94 307 VAL A O 1
ATOM 2212 N N . TYR A 1 308 ? -2.156 6.770 10.410 1.00 95.62 308 TYR A N 1
ATOM 2213 C CA . TYR A 1 308 ? -0.983 7.544 10.822 1.00 95.62 308 TYR A CA 1
ATOM 2214 C C . TYR A 1 308 ? 0.101 6.628 11.382 1.00 95.62 308 TYR A C 1
ATOM 2216 O O . TYR A 1 308 ? -0.178 5.778 12.228 1.00 95.62 308 TYR A O 1
ATOM 2224 N N . PHE A 1 309 ? 1.345 6.851 10.964 1.00 95.31 309 PHE A N 1
ATOM 2225 C CA . PHE A 1 309 ? 2.499 6.082 11.417 1.00 95.31 309 PHE A CA 1
ATOM 2226 C C . PHE A 1 309 ? 3.470 6.938 12.232 1.00 95.31 309 PHE A C 1
ATOM 2228 O O . PHE A 1 309 ? 3.725 8.101 11.915 1.00 95.31 309 PHE A O 1
ATOM 2235 N N . GLY A 1 310 ? 4.039 6.320 13.272 1.00 91.62 310 GLY A N 1
ATOM 2236 C CA . GLY A 1 310 ? 5.025 6.928 14.165 1.00 91.62 310 GLY A CA 1
ATOM 2237 C C . GLY A 1 310 ? 4.437 7.926 15.170 1.00 91.62 310 GLY A C 1
ATOM 2238 O O . GLY A 1 310 ? 3.378 8.516 14.966 1.00 91.62 310 GLY A O 1
ATOM 2239 N N . ASN A 1 311 ? 5.163 8.167 16.266 1.00 93.44 311 ASN A N 1
ATOM 2240 C CA . ASN A 1 311 ? 4.746 9.125 17.303 1.00 93.44 311 ASN A CA 1
ATOM 2241 C C . ASN A 1 311 ? 4.645 10.565 16.773 1.00 93.44 311 ASN A C 1
ATOM 2243 O O . ASN A 1 311 ? 3.879 11.367 17.301 1.00 93.44 311 ASN A O 1
ATOM 2247 N N . SER A 1 312 ? 5.422 10.888 15.737 1.00 91.88 312 SER A N 1
ATOM 2248 C CA . SER A 1 312 ? 5.414 12.192 15.069 1.00 91.88 312 SER A CA 1
ATOM 2249 C C . SER A 1 312 ? 4.383 12.302 13.945 1.00 91.88 312 SER A C 1
ATOM 2251 O O . SER A 1 312 ? 4.224 13.399 13.416 1.00 91.88 312 SER A O 1
ATOM 2253 N N . GLN A 1 313 ? 3.685 11.209 13.599 1.00 95.06 313 GLN A N 1
ATOM 2254 C CA . GLN A 1 313 ? 2.648 11.166 12.556 1.00 95.06 313 GLN A CA 1
ATOM 2255 C C . GLN A 1 313 ? 3.131 11.710 11.204 1.00 95.06 313 GLN A C 1
ATOM 2257 O O . GLN A 1 313 ? 2.400 12.372 10.470 1.00 95.06 313 GLN A O 1
ATOM 2262 N N . ASP A 1 314 ? 4.400 11.473 10.886 1.00 93.31 314 ASP A N 1
ATOM 2263 C CA . ASP A 1 314 ? 5.078 12.061 9.738 1.00 93.31 314 ASP A CA 1
ATOM 2264 C C . ASP A 1 314 ? 4.911 11.241 8.456 1.00 93.31 314 ASP A C 1
ATOM 2266 O O . ASP A 1 314 ? 5.278 11.724 7.385 1.00 93.31 314 ASP A O 1
ATOM 2270 N N . THR A 1 315 ? 4.325 10.045 8.550 1.00 96.62 315 THR A N 1
ATOM 2271 C CA . THR A 1 315 ? 3.954 9.198 7.412 1.00 96.62 315 THR A CA 1
ATOM 2272 C C . THR A 1 315 ? 2.493 8.771 7.521 1.00 96.62 315 THR A C 1
ATOM 2274 O O . THR A 1 315 ? 2.030 8.405 8.604 1.00 96.62 315 THR A O 1
ATOM 2277 N N . THR A 1 316 ? 1.765 8.809 6.405 1.00 96.88 316 THR A N 1
ATOM 2278 C CA . THR A 1 316 ? 0.342 8.460 6.340 1.00 96.88 316 THR A CA 1
ATOM 2279 C C . THR A 1 316 ? 0.007 7.599 5.128 1.00 96.88 316 THR A C 1
ATOM 2281 O O . THR A 1 316 ? 0.652 7.712 4.083 1.00 96.88 316 THR A O 1
ATOM 2284 N N . ILE A 1 317 ? -1.048 6.794 5.268 1.00 97.38 317 ILE A N 1
ATOM 2285 C CA . ILE A 1 317 ? -1.808 6.221 4.150 1.00 97.38 317 ILE A CA 1
ATOM 2286 C C . ILE A 1 317 ? -3.199 6.842 4.185 1.00 97.38 317 ILE A C 1
ATOM 2288 O O . ILE A 1 317 ? -3.836 6.847 5.241 1.00 97.38 317 ILE A O 1
ATOM 2292 N N . THR A 1 318 ? -3.660 7.379 3.062 1.00 96.75 318 THR A N 1
ATOM 2293 C CA . THR A 1 318 ? -4.939 8.092 2.975 1.00 96.75 318 THR A CA 1
ATOM 2294 C C . THR A 1 318 ? -5.753 7.582 1.796 1.00 96.75 318 THR A C 1
ATOM 2296 O O . THR A 1 318 ? -5.210 7.445 0.703 1.00 96.75 318 THR A O 1
ATOM 2299 N N . HIS A 1 319 ? -7.047 7.327 2.008 1.00 97.38 319 HIS A N 1
ATOM 2300 C CA . HIS A 1 319 ? -7.982 7.152 0.895 1.00 97.38 319 HIS A CA 1
ATOM 2301 C C . HIS A 1 319 ? -8.200 8.508 0.212 1.00 97.38 319 HIS A C 1
ATOM 2303 O O . HIS A 1 319 ? -8.760 9.425 0.823 1.00 97.38 319 HIS A O 1
ATOM 2309 N N . ASP A 1 320 ? -7.722 8.651 -1.024 1.00 96.00 320 ASP A N 1
ATOM 2310 C CA . ASP A 1 320 ? -7.887 9.867 -1.815 1.00 96.00 320 ASP A CA 1
ATOM 2311 C C . ASP A 1 320 ? -9.234 9.848 -2.537 1.00 96.00 320 ASP A C 1
ATOM 2313 O O . ASP A 1 320 ? -9.407 9.222 -3.577 1.00 96.00 320 ASP A O 1
ATOM 2317 N N . THR A 1 321 ? -10.175 10.626 -2.013 1.00 95.00 321 THR A N 1
ATOM 2318 C CA . THR A 1 321 ? -11.538 10.764 -2.546 1.00 95.00 321 THR A CA 1
ATOM 2319 C C . THR A 1 321 ? -11.626 11.429 -3.923 1.00 95.00 321 THR A C 1
ATOM 2321 O O . THR A 1 321 ? -12.716 11.555 -4.470 1.00 95.00 321 THR A O 1
ATOM 2324 N N . THR A 1 322 ? -10.522 11.973 -4.449 1.00 95.12 322 THR A N 1
ATOM 2325 C CA . THR A 1 322 ? -10.505 12.608 -5.777 1.00 95.12 322 THR A CA 1
ATOM 2326 C C . THR A 1 322 ? -10.100 11.646 -6.884 1.00 95.12 322 THR A C 1
ATOM 2328 O O . THR A 1 322 ? -10.539 11.816 -8.022 1.00 95.12 322 THR A O 1
ATOM 2331 N N . THR A 1 323 ? -9.281 10.649 -6.552 1.00 92.88 323 THR A N 1
ATOM 2332 C CA . THR A 1 323 ? -8.794 9.625 -7.483 1.00 92.88 323 THR A CA 1
ATOM 2333 C C . THR A 1 323 ? -9.342 8.230 -7.180 1.00 92.88 323 THR A C 1
ATOM 2335 O O . THR A 1 323 ? -9.080 7.312 -7.953 1.00 92.88 323 THR A O 1
ATOM 2338 N N . ASP A 1 324 ? -10.090 8.077 -6.081 1.00 91.56 324 ASP A N 1
ATOM 2339 C CA . ASP A 1 324 ? -10.532 6.802 -5.499 1.00 91.56 324 ASP A CA 1
ATOM 2340 C C . ASP A 1 324 ? -9.352 5.834 -5.244 1.00 91.56 324 ASP A C 1
ATOM 2342 O O . ASP A 1 324 ? -9.471 4.612 -5.351 1.00 91.56 324 ASP A O 1
ATOM 2346 N N . GLY A 1 325 ? -8.175 6.399 -4.935 1.00 94.62 325 GLY A N 1
ATOM 2347 C CA . GLY A 1 325 ? -6.904 5.694 -4.760 1.00 94.62 325 GLY A CA 1
ATOM 2348 C C . GLY A 1 325 ? -6.350 5.733 -3.331 1.00 94.62 325 GLY A C 1
ATOM 2349 O O . GLY A 1 325 ? -6.982 6.227 -2.395 1.00 94.62 325 GLY A O 1
ATOM 2350 N N . LEU A 1 326 ? -5.130 5.211 -3.155 1.00 96.56 326 LEU A N 1
ATOM 2351 C CA . LEU A 1 326 ? -4.390 5.267 -1.890 1.00 96.56 326 LEU A CA 1
ATOM 2352 C C . LEU A 1 326 ? -3.130 6.121 -2.022 1.00 96.56 326 LEU A C 1
ATOM 2354 O O . LEU A 1 326 ? -2.191 5.766 -2.736 1.00 96.56 326 LEU A O 1
ATOM 2358 N N . ASP A 1 327 ? -3.080 7.196 -1.244 1.00 95.75 327 ASP A N 1
ATOM 2359 C CA . ASP A 1 327 ? -1.919 8.069 -1.150 1.00 95.75 327 ASP A CA 1
ATOM 2360 C C . ASP A 1 327 ? -0.987 7.619 -0.025 1.00 95.75 327 ASP A C 1
ATOM 2362 O O . ASP A 1 327 ? -1.345 7.644 1.156 1.00 95.75 327 ASP A O 1
ATOM 2366 N N . PHE A 1 328 ? 0.253 7.290 -0.383 1.00 95.88 328 PHE A N 1
ATOM 2367 C CA . PHE A 1 328 ? 1.355 7.120 0.561 1.00 95.88 328 PHE A CA 1
ATOM 2368 C C . PHE A 1 328 ? 2.118 8.437 0.672 1.00 95.88 328 PHE A C 1
ATOM 2370 O O . PHE A 1 328 ? 2.706 8.913 -0.302 1.00 95.88 328 PHE A O 1
ATOM 2377 N N . LYS A 1 329 ? 2.140 9.043 1.863 1.00 94.75 329 LYS A N 1
ATOM 2378 C CA . LYS A 1 329 ? 2.686 10.393 2.029 1.00 94.75 329 LYS A CA 1
ATOM 2379 C C . LYS A 1 329 ? 3.602 10.515 3.230 1.00 94.75 329 LYS A C 1
ATOM 2381 O O . LYS A 1 329 ? 3.266 10.098 4.331 1.00 94.75 329 LYS A O 1
ATOM 2386 N N . ARG A 1 330 ? 4.726 11.203 3.022 1.00 95.56 330 ARG A N 1
ATOM 2387 C CA . ARG A 1 330 ? 5.490 11.838 4.096 1.00 95.56 330 ARG A CA 1
ATOM 2388 C C . ARG A 1 330 ? 5.003 13.278 4.261 1.00 95.56 330 ARG A C 1
ATOM 2390 O O . ARG A 1 330 ? 4.927 14.017 3.284 1.00 95.56 330 ARG A O 1
ATOM 2397 N N . VAL A 1 331 ? 4.666 13.684 5.483 1.00 93.75 331 VAL A N 1
ATOM 2398 C CA . VAL A 1 331 ? 4.015 14.978 5.776 1.00 93.75 331 VAL A CA 1
ATOM 2399 C C . VAL A 1 331 ? 5.003 16.155 5.746 1.00 93.75 331 VAL A C 1
ATOM 2401 O O . VAL A 1 331 ? 4.598 17.303 5.570 1.00 93.75 331 VAL A O 1
ATOM 2404 N N . ALA A 1 332 ? 6.307 15.891 5.881 1.00 91.94 332 ALA A N 1
ATOM 2405 C CA . ALA A 1 332 ? 7.347 16.919 5.840 1.00 91.94 332 ALA A CA 1
ATOM 2406 C C . ALA A 1 332 ? 7.331 17.715 4.517 1.00 91.94 332 ALA A C 1
ATOM 2408 O O . ALA A 1 332 ? 7.353 17.136 3.435 1.00 91.94 332 ALA A O 1
ATOM 2409 N N . THR A 1 333 ? 7.346 19.050 4.610 1.00 90.88 333 THR A N 1
ATOM 2410 C CA . THR A 1 333 ? 7.261 19.975 3.459 1.00 90.88 333 THR A CA 1
ATOM 2411 C C . THR A 1 333 ? 8.611 20.565 3.032 1.00 90.88 333 THR A C 1
ATOM 2413 O O . THR A 1 333 ? 8.654 21.506 2.241 1.00 90.88 333 THR A O 1
ATOM 2416 N N . GLY A 1 334 ? 9.718 20.087 3.605 1.00 92.81 334 GLY A N 1
ATOM 2417 C CA . GLY A 1 334 ? 11.060 20.545 3.247 1.00 92.81 334 GLY A CA 1
ATOM 2418 C C . GLY A 1 334 ? 11.460 20.092 1.840 1.00 92.81 334 GLY A C 1
ATOM 2419 O O . GLY A 1 334 ? 10.939 19.114 1.311 1.00 92.81 334 GLY A O 1
ATOM 2420 N N . ALA A 1 335 ? 12.420 20.781 1.221 1.00 92.50 335 ALA A N 1
ATOM 2421 C CA . ALA A 1 335 ? 13.021 20.269 -0.007 1.00 92.50 335 ALA A CA 1
ATOM 2422 C C . ALA A 1 335 ? 13.694 18.910 0.264 1.00 92.50 335 ALA A C 1
ATOM 2424 O O . ALA A 1 335 ? 14.301 18.713 1.318 1.00 92.50 335 ALA A O 1
ATOM 2425 N N . ASN A 1 336 ? 13.621 17.995 -0.705 1.00 92.19 336 ASN A N 1
ATOM 2426 C CA . ASN A 1 336 ? 14.293 16.695 -0.653 1.00 92.19 336 ASN A CA 1
ATOM 2427 C C . ASN A 1 336 ? 13.842 15.773 0.506 1.00 92.19 336 ASN A C 1
ATOM 2429 O O . ASN A 1 336 ? 14.641 15.002 1.037 1.00 92.19 336 ASN A O 1
ATOM 2433 N N . THR A 1 337 ? 12.559 15.825 0.893 1.00 92.06 337 THR A N 1
ATOM 2434 C CA . THR A 1 337 ? 11.939 14.899 1.863 1.00 92.06 337 THR A CA 1
ATOM 2435 C C . THR A 1 337 ? 10.915 13.967 1.201 1.00 92.06 337 THR A C 1
ATOM 2437 O O . THR A 1 337 ? 9.728 14.052 1.521 1.00 92.06 337 THR A O 1
ATOM 2440 N N . PRO A 1 338 ? 11.330 13.081 0.275 1.00 94.56 338 PRO A N 1
ATOM 2441 C CA . PRO A 1 338 ? 10.400 12.182 -0.395 1.00 94.56 338 PRO A CA 1
ATOM 2442 C C . PRO A 1 338 ? 9.784 11.177 0.589 1.00 94.56 338 PRO A C 1
ATOM 2444 O O . PRO A 1 338 ? 10.352 10.879 1.647 1.00 94.56 338 PRO A O 1
ATOM 2447 N N . MET A 1 339 ? 8.626 10.642 0.208 1.00 95.31 339 MET A N 1
ATOM 2448 C CA . MET A 1 339 ? 8.134 9.373 0.735 1.00 95.31 339 MET A CA 1
ATOM 2449 C C . MET A 1 339 ? 8.998 8.246 0.154 1.00 95.31 339 MET A C 1
ATOM 2451 O O . MET A 1 339 ? 9.363 8.294 -1.020 1.00 95.31 339 MET A O 1
ATOM 2455 N N . ILE A 1 340 ? 9.360 7.269 0.985 1.00 95.00 340 ILE A N 1
ATOM 2456 C CA . ILE A 1 340 ? 10.132 6.095 0.572 1.00 95.00 340 ILE A CA 1
ATOM 2457 C C . ILE A 1 340 ? 9.268 4.865 0.832 1.00 95.00 340 ILE A C 1
ATOM 2459 O O . ILE A 1 340 ? 8.944 4.579 1.984 1.00 95.00 340 ILE A O 1
ATOM 2463 N N . LEU A 1 341 ? 8.934 4.138 -0.234 1.00 95.31 341 LEU A N 1
ATOM 2464 C CA . LEU A 1 341 ? 8.333 2.812 -0.155 1.00 95.31 341 LEU A CA 1
ATOM 2465 C C . LEU A 1 341 ? 9.424 1.772 -0.410 1.00 95.31 341 LEU A C 1
ATOM 2467 O O . LEU A 1 341 ? 9.921 1.646 -1.527 1.00 95.31 341 LEU A O 1
ATOM 2471 N N . THR A 1 342 ? 9.804 1.038 0.633 1.00 96.38 342 THR A N 1
ATOM 2472 C CA . THR A 1 342 ? 10.809 -0.026 0.541 1.00 96.38 342 THR A CA 1
ATOM 2473 C C . THR A 1 342 ? 10.112 -1.383 0.546 1.00 96.38 342 THR A C 1
ATOM 2475 O O . THR A 1 342 ? 9.471 -1.735 1.533 1.00 96.38 342 THR A O 1
ATOM 2478 N N . LEU A 1 343 ? 10.275 -2.164 -0.524 1.00 96.12 343 LEU A N 1
ATOM 2479 C CA . LEU A 1 343 ? 9.867 -3.572 -0.578 1.00 96.12 343 LEU A CA 1
ATOM 2480 C C . LEU A 1 343 ? 11.063 -4.439 -0.168 1.00 96.12 343 LEU A C 1
ATOM 2482 O O . LEU A 1 343 ? 12.141 -4.309 -0.746 1.00 96.12 343 LEU A O 1
ATOM 2486 N N . GLN A 1 344 ? 10.903 -5.269 0.864 1.00 96.19 344 GLN A N 1
ATOM 2487 C CA . GLN A 1 344 ? 11.999 -6.042 1.454 1.00 96.19 344 GLN A CA 1
ATOM 2488 C C . GLN A 1 344 ? 11.669 -7.533 1.456 1.00 96.19 344 GLN A C 1
ATOM 2490 O O . GLN A 1 344 ? 10.632 -7.939 1.977 1.00 96.19 344 GLN A O 1
ATOM 2495 N N . THR A 1 345 ? 12.586 -8.351 0.938 1.00 96.00 345 THR A N 1
ATOM 2496 C CA . THR A 1 345 ? 12.530 -9.804 1.121 1.00 96.00 345 THR A CA 1
ATOM 2497 C C . THR A 1 345 ? 13.043 -10.192 2.508 1.00 96.00 345 THR A C 1
ATOM 2499 O O . THR A 1 345 ? 14.012 -9.622 3.010 1.00 96.00 345 THR A O 1
ATOM 2502 N N . GLY A 1 346 ? 12.408 -11.190 3.125 1.00 95.62 346 GLY A N 1
ATOM 2503 C CA . GLY A 1 346 ? 12.904 -11.824 4.349 1.00 95.62 346 GLY A CA 1
ATOM 2504 C C . GLY A 1 346 ? 13.984 -12.885 4.098 1.00 95.62 346 GLY A C 1
ATOM 2505 O O . GLY A 1 346 ? 14.488 -13.466 5.059 1.00 95.62 346 GLY A O 1
ATOM 2506 N N . SER A 1 347 ? 14.320 -13.173 2.831 1.00 95.25 347 SER A N 1
ATOM 2507 C CA . SER A 1 347 ? 15.348 -14.159 2.485 1.00 95.25 347 SER A CA 1
ATOM 2508 C C . SER A 1 347 ? 16.725 -13.706 2.965 1.00 95.25 347 SER A C 1
ATOM 2510 O O . SER A 1 347 ? 17.180 -12.605 2.663 1.00 95.25 347 SER A O 1
ATOM 2512 N N . THR A 1 348 ? 17.415 -14.582 3.694 1.00 93.06 348 THR A N 1
ATOM 2513 C CA . THR A 1 348 ? 18.788 -14.352 4.166 1.00 93.06 348 THR A CA 1
ATOM 2514 C C . THR A 1 348 ? 19.852 -14.877 3.198 1.00 93.06 348 THR A C 1
ATOM 2516 O O . THR A 1 348 ? 21.041 -14.712 3.460 1.00 93.06 348 THR A O 1
ATOM 2519 N N . ALA A 1 349 ? 19.443 -15.504 2.092 1.00 94.88 349 ALA A N 1
ATOM 2520 C CA . ALA A 1 349 ? 20.323 -16.096 1.089 1.00 94.88 349 ALA A CA 1
ATOM 2521 C C . ALA A 1 349 ? 19.783 -15.816 -0.322 1.00 94.88 349 ALA A C 1
ATOM 2523 O O . ALA A 1 349 ? 19.295 -16.722 -0.989 1.00 94.88 349 ALA A O 1
ATOM 2524 N N . VAL A 1 350 ? 19.849 -14.550 -0.747 1.00 97.44 350 VAL A N 1
ATOM 2525 C CA . VAL A 1 350 ? 19.435 -14.123 -2.093 1.00 97.44 350 VAL A CA 1
ATOM 2526 C C . VAL A 1 350 ? 20.450 -14.620 -3.126 1.00 97.44 350 VAL A C 1
ATOM 2528 O O . VAL A 1 350 ? 21.645 -14.330 -3.013 1.00 97.44 350 VAL A O 1
ATOM 2531 N N . VAL A 1 351 ? 19.979 -15.363 -4.122 1.00 96.75 351 VAL A N 1
ATOM 2532 C CA . VAL A 1 351 ? 20.763 -15.888 -5.251 1.00 96.75 351 VAL A CA 1
ATOM 2533 C C . VAL A 1 351 ? 20.244 -15.339 -6.582 1.00 96.75 351 VAL A C 1
ATOM 2535 O O . VAL A 1 351 ? 19.325 -14.527 -6.604 1.00 96.75 351 VAL A O 1
ATOM 2538 N N . VAL A 1 352 ? 20.868 -15.725 -7.700 1.00 97.19 352 VAL A N 1
ATOM 2539 C CA . VAL A 1 352 ? 20.419 -15.319 -9.044 1.00 97.19 352 VAL A CA 1
ATOM 2540 C C . VAL A 1 352 ? 18.946 -15.675 -9.265 1.00 97.19 352 VAL A C 1
ATOM 2542 O O . VAL A 1 352 ? 18.495 -16.726 -8.816 1.00 97.19 352 VAL A O 1
ATOM 2545 N N . ASP A 1 353 ? 18.225 -14.799 -9.961 1.00 95.75 353 ASP A N 1
ATOM 2546 C CA . ASP A 1 353 ? 16.803 -14.914 -10.308 1.00 95.75 353 ASP A CA 1
ATOM 2547 C C . ASP A 1 353 ? 15.810 -14.800 -9.134 1.00 95.75 353 ASP A C 1
ATOM 2549 O O . ASP A 1 353 ? 14.597 -14.825 -9.355 1.00 95.75 353 ASP A O 1
ATOM 2553 N N . ASP A 1 354 ? 16.279 -14.583 -7.901 1.00 97.62 354 ASP A N 1
ATOM 2554 C CA . ASP A 1 354 ? 15.389 -14.284 -6.778 1.00 97.62 354 ASP A CA 1
ATOM 2555 C C . ASP A 1 354 ? 14.716 -12.913 -6.957 1.00 97.62 354 ASP A C 1
ATOM 2557 O O . ASP A 1 354 ? 15.379 -11.887 -7.149 1.00 97.62 354 ASP A O 1
ATOM 2561 N N . VAL A 1 355 ? 13.386 -12.882 -6.827 1.00 97.62 355 VAL A N 1
ATOM 2562 C CA . VAL A 1 355 ? 12.593 -11.645 -6.806 1.00 97.62 355 VAL A CA 1
ATOM 2563 C C . VAL A 1 355 ? 12.612 -11.055 -5.395 1.00 97.62 355 VAL A C 1
ATOM 2565 O O . VAL A 1 355 ? 12.142 -11.665 -4.435 1.00 97.62 355 VAL A O 1
ATOM 2568 N N . ILE A 1 356 ? 13.149 -9.845 -5.262 1.00 96.31 356 ILE A N 1
ATOM 2569 C CA . ILE A 1 356 ? 13.306 -9.143 -3.978 1.00 96.31 356 ILE A CA 1
ATOM 2570 C C . ILE A 1 356 ? 12.064 -8.303 -3.650 1.00 96.31 356 ILE A C 1
ATOM 2572 O O . ILE A 1 356 ? 11.720 -8.117 -2.483 1.00 96.31 356 ILE A O 1
ATOM 2576 N N . GLY A 1 357 ? 11.383 -7.818 -4.686 1.00 97.50 357 GLY A N 1
ATOM 2577 C CA . GLY A 1 357 ? 10.128 -7.083 -4.599 1.00 97.50 357 GLY A CA 1
ATOM 2578 C C . GLY A 1 357 ? 9.440 -7.036 -5.960 1.00 97.50 357 GLY A C 1
ATOM 2579 O O . GLY A 1 357 ? 10.114 -7.036 -6.993 1.00 97.50 357 GLY A O 1
ATOM 2580 N N . ALA A 1 358 ? 8.109 -6.999 -5.944 1.00 97.69 358 ALA A N 1
ATOM 2581 C CA . ALA A 1 358 ? 7.269 -6.997 -7.135 1.00 97.69 358 ALA A CA 1
ATOM 2582 C C . ALA A 1 358 ? 6.105 -6.008 -6.989 1.00 97.69 358 ALA A C 1
ATOM 2584 O O . ALA A 1 358 ? 5.618 -5.769 -5.881 1.00 97.69 358 ALA A O 1
ATOM 2585 N N . ILE A 1 359 ? 5.668 -5.449 -8.115 1.00 97.69 359 ILE A N 1
ATOM 2586 C CA . ILE A 1 359 ? 4.417 -4.703 -8.268 1.00 97.69 359 ILE A CA 1
ATOM 2587 C C . ILE A 1 359 ? 3.680 -5.321 -9.451 1.00 97.69 359 ILE A C 1
ATOM 2589 O O . ILE A 1 359 ? 4.181 -5.251 -10.573 1.00 97.69 359 ILE A O 1
ATOM 2593 N N . ASP A 1 360 ? 2.498 -5.877 -9.199 1.00 97.31 360 ASP A N 1
ATOM 2594 C CA . ASP A 1 360 ? 1.671 -6.538 -10.208 1.00 97.31 360 ASP A CA 1
ATOM 2595 C C . ASP A 1 360 ? 0.435 -5.705 -10.555 1.00 97.31 360 ASP A C 1
ATOM 2597 O O . ASP A 1 360 ? -0.188 -5.083 -9.694 1.00 97.31 360 ASP A O 1
ATOM 2601 N N . PHE A 1 361 ? 0.063 -5.728 -11.833 1.00 96.62 361 PHE A N 1
ATOM 2602 C CA . PHE A 1 361 ? -1.128 -5.084 -12.373 1.00 96.62 361 PHE A CA 1
ATOM 2603 C C . PHE A 1 361 ? -2.052 -6.161 -12.946 1.00 96.62 361 PHE A C 1
ATOM 2605 O O . PHE A 1 361 ? -1.702 -6.859 -13.902 1.00 96.62 361 PHE A O 1
ATOM 2612 N N . GLN A 1 362 ? -3.235 -6.301 -12.355 1.00 95.25 362 GLN A N 1
ATOM 2613 C CA . GLN A 1 362 ? -4.179 -7.380 -12.641 1.00 95.25 362 GLN A CA 1
ATOM 2614 C C . GLN A 1 362 ? -5.610 -6.840 -12.646 1.00 95.25 362 GLN A C 1
ATOM 2616 O O . GLN A 1 362 ? -5.925 -5.914 -11.900 1.00 95.25 362 GLN A O 1
ATOM 2621 N N . ALA A 1 363 ? -6.476 -7.448 -13.456 1.00 94.38 363 ALA A N 1
ATOM 2622 C CA . ALA A 1 363 ? -7.916 -7.203 -13.458 1.00 94.38 363 ALA A CA 1
ATOM 2623 C C . ALA A 1 363 ? -8.649 -8.484 -13.000 1.00 94.38 363 ALA A C 1
ATOM 2625 O O . ALA A 1 363 ? -9.210 -9.215 -13.815 1.00 94.38 363 ALA A O 1
ATOM 2626 N N . PRO A 1 364 ? -8.585 -8.830 -11.699 1.00 92.81 364 PRO A N 1
ATOM 2627 C CA . PRO A 1 364 ? -9.013 -10.144 -11.212 1.00 92.81 364 PRO A CA 1
ATOM 2628 C C . PRO A 1 364 ? -10.522 -10.393 -11.345 1.00 92.81 364 PRO A C 1
ATOM 2630 O O . PRO A 1 364 ? -10.936 -11.545 -11.423 1.00 92.81 364 PRO A O 1
ATOM 2633 N N . ASP A 1 365 ? -11.327 -9.331 -11.407 1.00 94.31 365 ASP A N 1
ATOM 2634 C CA . ASP A 1 365 ? -12.792 -9.401 -11.462 1.00 94.31 365 ASP A CA 1
ATOM 2635 C C . ASP A 1 365 ? -13.353 -9.348 -12.898 1.00 94.31 365 ASP A C 1
ATOM 2637 O O . ASP A 1 365 ? -14.548 -9.117 -13.106 1.00 94.31 365 ASP A O 1
ATOM 2641 N N . GLU A 1 366 ? -12.508 -9.548 -13.913 1.00 95.31 366 GLU A N 1
ATOM 2642 C CA . GLU A 1 366 ? -12.960 -9.660 -15.299 1.00 95.31 366 GLU A CA 1
ATOM 2643 C C . GLU A 1 366 ? -13.802 -10.927 -15.505 1.00 95.31 366 GLU A C 1
ATOM 2645 O O . GLU A 1 366 ? -13.418 -12.033 -15.130 1.00 95.31 366 GLU A O 1
ATOM 2650 N N . ALA A 1 367 ? -14.941 -10.788 -16.187 1.00 90.00 367 ALA A N 1
ATOM 2651 C CA . ALA A 1 367 ? -15.903 -11.880 -16.368 1.00 90.00 367 ALA A CA 1
ATOM 2652 C C . ALA A 1 367 ? -15.392 -13.033 -17.259 1.00 90.00 367 ALA A C 1
ATOM 2654 O O . ALA A 1 367 ? -16.014 -14.093 -17.340 1.00 90.00 367 ALA A O 1
ATOM 2655 N N . ASN A 1 368 ? -14.291 -12.825 -17.983 1.00 83.12 368 ASN A N 1
ATOM 2656 C CA . ASN A 1 368 ? -13.755 -13.743 -18.982 1.00 83.12 368 ASN A CA 1
ATOM 2657 C C . ASN A 1 368 ? -12.573 -14.568 -18.434 1.00 83.12 368 ASN A C 1
ATOM 2659 O O . ASN A 1 368 ? -11.515 -14.551 -19.041 1.00 83.12 368 ASN A O 1
ATOM 2663 N N . GLU A 1 369 ? -12.784 -15.297 -17.329 1.00 75.94 369 GLU A N 1
ATOM 2664 C CA . GLU A 1 369 ? -11.885 -16.124 -16.472 1.00 75.94 369 GLU A CA 1
ATOM 2665 C C . GLU A 1 369 ? -10.707 -16.931 -17.113 1.00 75.94 369 GLU A C 1
ATOM 2667 O O . GLU A 1 369 ? -10.495 -18.108 -16.825 1.00 75.94 369 GLU A O 1
ATOM 2672 N N . GLN A 1 370 ? -9.895 -16.326 -17.974 1.00 87.31 370 GLN A N 1
ATOM 2673 C CA . GLN A 1 370 ? -8.667 -16.876 -18.562 1.00 87.31 370 GLN A CA 1
ATOM 2674 C C . GLN A 1 370 ? -7.565 -15.810 -18.461 1.00 87.31 370 GLN A C 1
ATOM 2676 O O . GLN A 1 370 ? -7.270 -15.346 -17.364 1.00 87.31 370 GLN A O 1
ATOM 2681 N N . ASP A 1 371 ? -6.979 -15.374 -19.578 1.00 89.88 371 ASP A N 1
ATOM 2682 C CA . ASP A 1 371 ? -5.893 -14.387 -19.575 1.00 89.88 371 ASP A CA 1
ATOM 2683 C C . ASP A 1 371 ? -6.297 -13.052 -18.931 1.00 89.88 371 ASP A C 1
ATOM 2685 O O . ASP A 1 371 ? -5.452 -12.373 -18.356 1.00 89.88 371 ASP A O 1
ATOM 2689 N N . SER A 1 372 ? -7.585 -12.685 -18.971 1.00 89.88 372 SER A N 1
ATOM 2690 C CA . SER A 1 372 ? -8.072 -11.407 -18.434 1.00 89.88 372 SER A CA 1
ATOM 2691 C C . SER A 1 372 ? -7.932 -11.284 -16.919 1.00 89.88 372 SER A C 1
ATOM 2693 O O . SER A 1 372 ? -7.845 -10.169 -16.418 1.00 89.88 372 SER A O 1
ATOM 2695 N N . ILE A 1 373 ? -7.901 -12.411 -16.201 1.00 92.56 373 ILE A N 1
ATOM 2696 C CA . ILE A 1 373 ? -7.732 -12.433 -14.746 1.00 92.56 373 ILE A CA 1
ATOM 2697 C C . ILE A 1 373 ? -6.289 -12.732 -14.336 1.00 92.56 373 ILE A C 1
ATOM 2699 O O . ILE A 1 373 ? -6.024 -12.830 -13.146 1.00 92.56 373 ILE A O 1
ATOM 2703 N N . LEU A 1 374 ? -5.348 -12.910 -15.270 1.00 93.50 374 LEU A N 1
ATOM 2704 C CA . LEU A 1 374 ? -3.924 -13.064 -14.956 1.00 93.50 374 LEU A CA 1
ATOM 2705 C C . LEU A 1 374 ? -3.265 -11.693 -14.755 1.00 93.50 374 LEU A C 1
ATOM 2707 O O . LEU A 1 374 ? -3.801 -10.657 -15.147 1.00 93.50 374 LEU A O 1
ATOM 2711 N N . VAL A 1 375 ? -2.077 -11.676 -14.146 1.00 94.94 375 VAL A N 1
ATOM 2712 C CA . VAL A 1 375 ? -1.246 -10.465 -14.086 1.00 94.94 375 VAL A CA 1
ATOM 2713 C C . VAL A 1 375 ? -0.889 -10.048 -15.516 1.00 94.94 375 VAL A C 1
ATOM 2715 O O . VAL A 1 375 ? -0.162 -10.756 -16.217 1.00 94.94 375 VAL A O 1
ATOM 2718 N N . ALA A 1 376 ? -1.418 -8.902 -15.945 1.00 95.50 376 ALA A N 1
ATOM 2719 C CA . ALA A 1 376 ? -1.279 -8.386 -17.306 1.00 95.50 376 ALA A CA 1
ATOM 2720 C C . ALA A 1 376 ? 0.016 -7.578 -17.491 1.00 95.50 376 ALA A C 1
ATOM 2722 O O . ALA A 1 376 ? 0.567 -7.507 -18.594 1.00 95.50 376 ALA A O 1
ATOM 2723 N N . ALA A 1 377 ? 0.525 -6.987 -16.409 1.00 97.50 377 ALA A N 1
ATOM 2724 C CA . ALA A 1 377 ? 1.821 -6.327 -16.369 1.00 97.50 377 ALA A CA 1
ATOM 2725 C C . ALA A 1 377 ? 2.429 -6.414 -14.968 1.00 97.50 377 ALA A C 1
ATOM 2727 O O . ALA A 1 377 ? 1.707 -6.553 -13.985 1.00 97.50 377 ALA A O 1
ATOM 2728 N N . GLY A 1 378 ? 3.749 -6.283 -14.872 1.00 97.50 378 GLY A N 1
ATOM 2729 C CA . GLY A 1 378 ? 4.437 -6.286 -13.586 1.00 97.50 378 GLY A CA 1
ATOM 2730 C C . GLY A 1 378 ? 5.815 -5.641 -13.642 1.00 97.50 378 GLY A C 1
ATOM 2731 O O . GLY A 1 378 ? 6.419 -5.510 -14.712 1.00 97.50 378 GLY A O 1
ATOM 2732 N N . ILE A 1 379 ? 6.307 -5.230 -12.478 1.00 98.31 379 ILE A N 1
ATOM 2733 C CA . ILE A 1 379 ? 7.657 -4.701 -12.276 1.00 98.31 379 ILE A CA 1
ATOM 2734 C C . ILE A 1 379 ? 8.305 -5.497 -11.157 1.00 98.31 379 ILE A C 1
ATOM 2736 O O . ILE A 1 379 ? 7.781 -5.542 -10.048 1.00 98.31 379 ILE A O 1
ATOM 2740 N N . GLU A 1 380 ? 9.466 -6.078 -11.431 1.00 98.19 380 GLU A N 1
ATOM 2741 C CA . GLU A 1 380 ? 10.202 -6.879 -10.458 1.00 98.19 380 GLU A CA 1
ATOM 2742 C C . GLU A 1 380 ? 11.640 -6.397 -10.314 1.00 98.19 380 GLU A C 1
ATOM 2744 O O . GLU A 1 380 ? 12.320 -6.109 -11.301 1.00 98.19 380 GLU A O 1
ATOM 2749 N N . ALA A 1 381 ? 12.116 -6.364 -9.072 1.00 98.19 381 ALA A N 1
ATOM 2750 C CA . ALA A 1 381 ? 13.532 -6.274 -8.757 1.00 98.19 381 ALA A CA 1
ATOM 2751 C C . ALA A 1 381 ? 14.080 -7.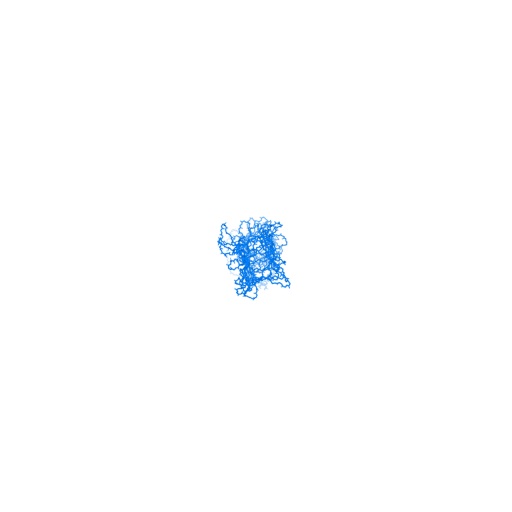700 -8.602 1.00 98.19 381 ALA A C 1
ATOM 2753 O O . ALA A 1 381 ? 13.743 -8.385 -7.634 1.00 98.19 381 ALA A O 1
ATOM 2754 N N . ILE A 1 382 ? 14.890 -8.145 -9.564 1.00 97.88 382 ILE A N 1
ATOM 2755 C CA . ILE A 1 382 ? 15.388 -9.525 -9.658 1.00 97.88 382 ILE A CA 1
ATOM 2756 C C . ILE A 1 382 ? 16.899 -9.532 -9.466 1.00 97.88 382 ILE A C 1
ATOM 2758 O O . ILE A 1 382 ? 17.614 -8.792 -10.143 1.00 97.88 382 ILE A O 1
ATOM 2762 N N . SER A 1 383 ? 17.393 -10.366 -8.559 1.00 97.94 383 SER A N 1
ATOM 2763 C CA . SER A 1 383 ? 18.826 -10.513 -8.322 1.00 97.94 383 SER A CA 1
ATOM 2764 C C . SER A 1 383 ? 19.556 -11.093 -9.542 1.00 97.94 383 SER A C 1
ATOM 2766 O O . SER A 1 383 ? 19.099 -12.050 -10.163 1.00 97.94 383 SER A O 1
ATOM 2768 N N . GLU A 1 384 ? 20.727 -10.548 -9.870 1.00 96.88 384 GLU A N 1
ATOM 2769 C CA . GLU A 1 384 ? 21.578 -11.008 -10.980 1.00 96.88 384 GLU A CA 1
ATOM 2770 C C . GLU A 1 384 ? 22.686 -11.978 -10.520 1.00 96.88 384 GLU A C 1
ATOM 2772 O O . GLU A 1 384 ? 23.477 -12.462 -11.331 1.00 96.88 384 GLU A O 1
ATOM 2777 N N . GLY A 1 385 ? 22.741 -12.296 -9.222 1.00 95.31 385 GLY A N 1
ATOM 2778 C CA . GLY A 1 385 ? 23.728 -13.205 -8.637 1.00 95.31 385 GLY A CA 1
ATOM 2779 C C . GLY A 1 385 ? 23.535 -13.411 -7.132 1.00 95.31 385 GLY A C 1
ATOM 2780 O O . GLY A 1 385 ? 22.501 -13.072 -6.568 1.00 95.31 385 GLY A O 1
ATOM 2781 N N . THR A 1 386 ? 24.522 -13.988 -6.452 1.00 96.56 386 THR A N 1
ATOM 2782 C CA . THR A 1 386 ? 24.440 -14.212 -4.999 1.00 96.56 386 THR A CA 1
ATOM 2783 C C . THR A 1 386 ? 24.801 -12.954 -4.229 1.00 96.56 386 THR A C 1
ATOM 2785 O O . THR A 1 386 ? 25.898 -12.432 -4.405 1.00 96.56 386 THR A O 1
ATOM 2788 N N . PHE A 1 387 ? 23.912 -12.491 -3.350 1.00 96.38 387 PHE A N 1
ATOM 2789 C CA . PHE A 1 387 ? 24.197 -11.325 -2.519 1.00 96.38 387 PHE A CA 1
ATOM 2790 C C . PHE A 1 387 ? 25.283 -11.636 -1.484 1.00 96.38 387 PHE A C 1
ATOM 2792 O O . PHE A 1 387 ? 25.228 -12.647 -0.782 1.00 96.38 387 PHE A O 1
ATOM 2799 N N . ASP A 1 388 ? 26.258 -10.739 -1.367 1.00 94.25 388 ASP A N 1
ATOM 2800 C CA . ASP A 1 388 ? 27.346 -10.823 -0.396 1.00 94.25 388 ASP A CA 1
ATOM 2801 C C . ASP A 1 388 ? 27.785 -9.427 0.090 1.00 94.25 388 ASP A C 1
ATOM 2803 O O . ASP A 1 388 ? 27.071 -8.438 -0.065 1.00 94.25 388 ASP A O 1
ATOM 2807 N N . LEU A 1 389 ? 28.958 -9.334 0.726 1.00 95.19 389 LEU A N 1
ATOM 2808 C CA . LEU A 1 389 ? 29.498 -8.077 1.267 1.00 95.19 389 LEU A CA 1
ATOM 2809 C C . LEU A 1 389 ? 29.777 -7.000 0.205 1.00 95.19 389 LEU A C 1
ATOM 2811 O O . LEU A 1 389 ? 29.933 -5.829 0.548 1.00 95.19 389 LEU A O 1
ATOM 2815 N N . THR A 1 390 ? 29.907 -7.394 -1.057 1.00 93.56 390 THR A N 1
ATOM 2816 C CA . THR A 1 390 ? 30.297 -6.548 -2.191 1.00 93.56 390 THR A CA 1
ATOM 2817 C C . THR A 1 390 ? 29.352 -6.652 -3.383 1.00 93.56 390 THR A C 1
ATOM 2819 O O . THR A 1 390 ? 29.491 -5.878 -4.329 1.00 93.56 390 THR A O 1
ATOM 2822 N N . TYR A 1 391 ? 28.400 -7.582 -3.349 1.00 92.81 391 TYR A N 1
ATOM 2823 C CA . TYR A 1 391 ? 27.522 -7.888 -4.463 1.00 92.81 391 TYR A CA 1
ATOM 2824 C C . TYR A 1 391 ? 26.057 -7.814 -4.040 1.00 92.81 391 TYR A C 1
ATOM 2826 O O . TYR A 1 391 ? 25.620 -8.503 -3.125 1.00 92.81 391 TYR A O 1
ATOM 2834 N N . ASN A 1 392 ? 25.292 -6.976 -4.729 1.00 94.94 392 ASN A N 1
ATOM 2835 C CA . ASN A 1 392 ? 23.837 -6.874 -4.617 1.00 94.94 392 ASN A CA 1
ATOM 2836 C C . ASN A 1 392 ? 23.204 -6.531 -5.977 1.00 94.94 392 ASN A C 1
ATOM 2838 O O . ASN A 1 392 ? 22.186 -5.836 -6.055 1.00 94.94 392 ASN A O 1
ATOM 2842 N N . ALA A 1 393 ? 23.864 -6.958 -7.059 1.00 97.31 393 ALA A N 1
ATOM 2843 C CA . ALA A 1 393 ? 23.442 -6.673 -8.421 1.00 97.31 393 ALA A CA 1
ATOM 2844 C C . ALA A 1 393 ? 22.001 -7.141 -8.627 1.00 97.31 393 ALA A C 1
ATOM 2846 O O . ALA A 1 393 ? 21.668 -8.297 -8.376 1.00 97.31 393 ALA A O 1
ATOM 2847 N N . THR A 1 394 ? 21.150 -6.214 -9.043 1.00 97.75 394 THR A N 1
ATOM 2848 C CA . THR A 1 394 ? 19.717 -6.422 -9.209 1.00 97.75 394 THR A CA 1
ATOM 2849 C C . THR A 1 394 ? 19.302 -5.723 -10.488 1.00 97.75 394 THR A C 1
ATOM 2851 O O . THR A 1 394 ? 19.613 -4.542 -10.667 1.00 97.75 394 THR A O 1
ATOM 2854 N N . LYS A 1 395 ? 18.581 -6.428 -11.355 1.00 97.88 395 LYS A N 1
ATOM 2855 C CA . LYS A 1 395 ? 17.920 -5.825 -12.508 1.00 97.88 395 LYS A CA 1
ATOM 2856 C C . LYS A 1 395 ? 16.505 -5.391 -12.148 1.00 97.88 395 LYS A C 1
ATOM 2858 O O . LYS A 1 395 ? 15.850 -6.006 -11.307 1.00 97.88 395 LYS A O 1
ATOM 2863 N N . LEU A 1 396 ? 16.012 -4.371 -12.842 1.00 98.12 396 LEU A N 1
ATOM 2864 C CA . LEU A 1 396 ? 14.582 -4.078 -12.906 1.00 98.12 396 LEU A CA 1
ATOM 2865 C C . LEU A 1 396 ? 14.008 -4.715 -14.170 1.00 98.12 396 LEU A C 1
ATOM 2867 O O . LEU A 1 396 ? 14.388 -4.330 -15.275 1.00 98.12 396 LEU A O 1
ATOM 2871 N N . SER A 1 397 ? 13.113 -5.683 -13.994 1.00 97.31 397 SER A N 1
ATOM 2872 C CA . SER A 1 397 ? 12.406 -6.393 -15.059 1.00 97.31 397 SER A CA 1
ATOM 2873 C C . SER A 1 397 ? 11.003 -5.817 -15.224 1.00 97.31 397 SER A C 1
ATOM 2875 O O . SER A 1 397 ? 10.195 -5.871 -14.297 1.00 97.31 397 SER A O 1
ATOM 2877 N N . PHE A 1 398 ? 10.688 -5.335 -16.421 1.00 97.25 398 PHE A N 1
ATOM 2878 C CA . PHE A 1 398 ? 9.358 -4.882 -16.814 1.00 97.25 398 PHE A CA 1
ATOM 2879 C C . PHE A 1 398 ? 8.677 -5.963 -17.651 1.00 97.25 398 PHE A C 1
ATOM 2881 O O . PHE A 1 398 ? 9.185 -6.385 -18.701 1.00 97.25 398 PHE A O 1
ATOM 2888 N N . LYS A 1 399 ? 7.512 -6.407 -17.182 1.00 96.25 399 LYS A N 1
ATOM 2889 C CA . LYS A 1 399 ? 6.737 -7.495 -17.773 1.00 96.25 399 LYS A CA 1
ATOM 2890 C C . LYS A 1 399 ? 5.426 -6.983 -18.349 1.00 96.25 399 LYS A C 1
ATOM 2892 O O . LYS A 1 399 ? 4.746 -6.186 -17.708 1.00 96.25 399 LYS A O 1
ATOM 2897 N N . THR A 1 400 ? 5.049 -7.484 -19.520 1.00 94.88 400 THR A N 1
ATOM 2898 C CA . THR A 1 400 ? 3.718 -7.278 -20.114 1.00 94.88 400 THR A CA 1
ATOM 2899 C C . THR A 1 400 ? 3.245 -8.547 -20.822 1.00 94.88 400 THR A C 1
ATOM 2901 O O . THR A 1 400 ? 4.061 -9.354 -21.281 1.00 94.88 400 THR A O 1
ATOM 2904 N N . ALA A 1 401 ? 1.927 -8.727 -20.887 1.00 92.69 401 ALA A N 1
ATOM 2905 C CA . ALA A 1 401 ? 1.242 -9.833 -21.554 1.00 92.69 401 ALA A CA 1
ATOM 2906 C C . ALA A 1 401 ? 0.502 -9.379 -22.824 1.00 92.69 401 ALA A C 1
ATOM 2908 O O . ALA A 1 401 ? 0.102 -8.218 -22.926 1.00 92.69 401 ALA A O 1
ATOM 2909 N N . ALA A 1 402 ? 0.277 -10.300 -23.768 1.00 90.94 402 ALA A N 1
ATOM 2910 C CA . ALA A 1 402 ? -0.660 -10.107 -24.880 1.00 90.94 402 ALA A CA 1
ATOM 2911 C C . ALA A 1 402 ? -1.833 -11.107 -24.831 1.00 90.94 402 ALA A C 1
ATOM 2913 O O . ALA A 1 402 ? -2.982 -10.707 -24.989 1.00 90.94 402 ALA A O 1
ATOM 2914 N N . SER A 1 403 ? -1.548 -12.390 -24.608 1.00 90.50 403 SER A N 1
ATOM 2915 C CA . SER A 1 403 ? -2.509 -13.480 -24.377 1.00 90.50 403 SER A CA 1
ATOM 2916 C C . SER A 1 403 ? -1.784 -14.631 -23.660 1.00 90.50 403 SER A C 1
ATOM 2918 O O . SER A 1 403 ? -1.703 -15.763 -24.141 1.00 90.50 403 SER A O 1
ATOM 2920 N N . GLU A 1 404 ? -1.122 -14.286 -22.554 1.00 88.50 404 GLU A N 1
ATOM 2921 C CA . GLU A 1 404 ? -0.317 -15.176 -21.724 1.00 88.50 404 GLU A CA 1
ATOM 2922 C C . GLU A 1 404 ? -0.100 -14.543 -20.336 1.00 88.50 404 GLU A C 1
ATOM 2924 O O . GLU A 1 404 ? -0.475 -13.396 -20.105 1.00 88.50 404 GLU A O 1
ATOM 2929 N N . VAL A 1 405 ? 0.568 -15.242 -19.414 1.00 89.69 405 VAL A N 1
ATOM 2930 C CA . VAL A 1 405 ? 1.105 -14.597 -18.199 1.00 89.69 405 VAL A CA 1
ATOM 2931 C C . VAL A 1 405 ? 2.177 -13.578 -18.594 1.00 89.69 405 VAL A C 1
ATOM 2933 O O . VAL A 1 405 ? 3.052 -13.894 -19.402 1.00 89.69 405 VAL A O 1
ATOM 2936 N N . ALA A 1 406 ? 2.161 -12.385 -17.990 1.00 95.38 406 ALA A N 1
ATOM 2937 C CA . ALA A 1 406 ? 3.151 -11.350 -18.277 1.00 95.38 406 ALA A CA 1
ATOM 2938 C C . ALA A 1 406 ? 4.599 -11.865 -18.144 1.00 95.38 406 ALA A C 1
ATOM 2940 O O . ALA A 1 406 ? 4.997 -12.431 -17.124 1.00 95.38 406 ALA A O 1
ATOM 2941 N N . ALA A 1 407 ? 5.407 -11.624 -19.180 1.00 94.25 407 ALA A N 1
ATOM 2942 C CA . ALA A 1 407 ? 6.815 -12.021 -19.254 1.00 94.25 407 ALA A CA 1
ATOM 2943 C C . ALA A 1 407 ? 7.723 -10.801 -19.464 1.00 94.25 407 ALA A C 1
ATOM 2945 O O . ALA A 1 407 ? 7.265 -9.774 -19.963 1.00 94.25 407 ALA A O 1
ATOM 2946 N N . GLU A 1 408 ? 9.011 -10.906 -19.107 1.00 95.31 408 GLU A N 1
ATOM 2947 C CA . GLU A 1 408 ? 9.987 -9.810 -19.244 1.00 95.31 408 GLU A CA 1
ATOM 2948 C C . GLU A 1 408 ? 10.116 -9.374 -20.711 1.00 95.31 408 GLU A C 1
ATOM 2950 O O . GLU A 1 408 ? 10.583 -10.134 -21.562 1.00 95.31 408 GLU A O 1
ATOM 2955 N N . LYS A 1 409 ? 9.719 -8.131 -21.003 1.00 93.81 409 LYS A N 1
ATOM 2956 C CA . LYS A 1 409 ? 9.895 -7.504 -22.323 1.00 93.81 409 LYS A CA 1
ATOM 2957 C C . LYS A 1 409 ? 10.985 -6.432 -22.312 1.00 93.81 409 LYS A C 1
ATOM 2959 O O . LYS A 1 409 ? 11.512 -6.106 -23.373 1.00 93.81 409 LYS A O 1
ATOM 2964 N N . MET A 1 410 ? 11.340 -5.904 -21.141 1.00 95.06 410 MET A N 1
ATOM 2965 C CA . MET A 1 410 ? 12.398 -4.912 -20.957 1.00 95.06 410 MET A CA 1
ATOM 2966 C C . MET A 1 410 ? 13.099 -5.136 -19.616 1.00 95.06 410 MET A C 1
ATOM 2968 O O . MET A 1 410 ? 12.434 -5.375 -18.613 1.00 95.06 410 MET A O 1
ATOM 2972 N N . ALA A 1 411 ? 14.422 -5.003 -19.585 1.00 95.56 411 ALA A N 1
ATOM 2973 C CA . ALA A 1 411 ? 15.205 -5.071 -18.357 1.00 95.56 411 ALA A CA 1
ATOM 2974 C C . ALA A 1 411 ? 16.276 -3.979 -18.309 1.00 95.56 411 ALA A C 1
ATOM 2976 O O . ALA A 1 411 ? 16.924 -3.708 -19.317 1.00 95.56 411 ALA A O 1
ATOM 2977 N N . LEU A 1 412 ? 16.492 -3.391 -17.132 1.00 96.88 412 LEU A N 1
ATOM 2978 C CA . LEU A 1 412 ? 17.659 -2.559 -16.835 1.00 96.88 412 LEU A CA 1
ATOM 2979 C C . LEU A 1 412 ? 18.545 -3.303 -15.832 1.00 96.88 412 LEU A C 1
ATOM 2981 O O . LEU A 1 412 ? 18.136 -3.482 -14.685 1.00 96.88 412 LEU A O 1
ATOM 2985 N N . SER A 1 413 ? 19.725 -3.749 -16.266 1.00 96.69 413 SER A N 1
ATOM 2986 C CA . SER A 1 413 ? 20.684 -4.456 -15.404 1.00 96.69 413 SER A CA 1
ATOM 2987 C C . SER A 1 413 ? 21.327 -3.530 -14.367 1.00 96.69 413 SER A C 1
ATOM 2989 O O . SER A 1 413 ? 21.348 -2.306 -14.529 1.00 96.69 413 SER A O 1
ATOM 2991 N N . SER A 1 414 ? 21.971 -4.108 -13.351 1.00 96.69 414 SER A N 1
ATOM 2992 C CA . SER A 1 414 ? 22.814 -3.367 -12.395 1.00 96.69 414 SER A CA 1
ATOM 2993 C C . SER A 1 414 ? 23.983 -2.618 -13.044 1.00 96.69 414 SER A C 1
ATOM 2995 O O . SER A 1 414 ? 24.500 -1.658 -12.474 1.00 96.69 414 SER A O 1
ATOM 2997 N N . THR A 1 415 ? 24.397 -3.025 -14.246 1.00 95.00 415 THR A N 1
ATOM 2998 C CA . THR A 1 415 ? 25.440 -2.356 -15.038 1.00 95.00 415 THR A CA 1
ATOM 2999 C C . THR A 1 415 ? 24.903 -1.222 -15.917 1.00 95.00 415 THR A C 1
ATOM 3001 O O . THR A 1 415 ? 25.683 -0.573 -16.611 1.00 95.00 415 THR A O 1
ATOM 3004 N N . GLY A 1 416 ? 23.591 -0.960 -15.891 1.00 92.31 416 GLY A N 1
ATOM 3005 C CA . GLY A 1 416 ? 22.946 0.092 -16.679 1.00 92.31 416 GLY A CA 1
ATOM 3006 C C . GLY A 1 416 ? 22.658 -0.296 -18.131 1.00 92.31 416 GLY A C 1
ATOM 3007 O O . GLY A 1 416 ? 22.397 0.581 -18.954 1.00 92.31 416 GLY A O 1
ATOM 3008 N N . VAL A 1 417 ? 22.705 -1.590 -18.466 1.00 91.38 417 VAL A N 1
ATOM 3009 C CA . VAL A 1 417 ? 22.366 -2.081 -19.806 1.00 91.38 417 VAL A CA 1
ATOM 3010 C C . VAL A 1 417 ? 20.854 -2.236 -19.914 1.00 91.38 417 VAL A C 1
ATOM 3012 O O . VAL A 1 417 ? 20.244 -3.010 -19.176 1.00 91.38 417 VAL A O 1
ATOM 3015 N N . LEU A 1 418 ? 20.259 -1.515 -20.864 1.00 93.25 418 LEU A N 1
ATOM 3016 C CA . LEU A 1 418 ? 18.871 -1.703 -21.266 1.00 93.25 418 LEU A CA 1
ATOM 3017 C C . LEU A 1 418 ? 18.777 -2.866 -22.260 1.00 93.25 418 LEU A C 1
ATOM 3019 O O . LEU A 1 418 ? 19.303 -2.783 -23.368 1.00 93.25 418 LEU A O 1
ATOM 3023 N N . THR A 1 419 ? 18.078 -3.929 -21.876 1.00 90.19 419 THR A N 1
ATOM 3024 C CA . THR A 1 419 ? 17.747 -5.061 -22.749 1.00 90.19 419 THR A CA 1
ATOM 3025 C C . THR A 1 419 ? 16.270 -4.993 -23.119 1.00 90.19 419 THR A C 1
ATOM 3027 O O . THR A 1 419 ? 15.425 -4.751 -22.259 1.00 90.19 419 THR A O 1
ATOM 3030 N N . LEU A 1 420 ? 15.950 -5.197 -24.397 1.00 90.50 420 LEU A N 1
ATOM 3031 C CA . LEU A 1 420 ? 14.588 -5.179 -24.928 1.00 90.50 420 LEU A CA 1
ATOM 3032 C C . LEU A 1 420 ? 14.321 -6.541 -25.576 1.00 90.50 420 LEU A C 1
ATOM 3034 O O . LEU A 1 420 ? 14.898 -6.862 -26.610 1.00 90.50 420 LEU A O 1
ATOM 3038 N N . ASN A 1 421 ? 13.456 -7.338 -24.951 1.00 84.31 421 ASN A N 1
ATOM 3039 C CA . ASN A 1 421 ? 13.162 -8.728 -25.320 1.00 84.31 421 ASN A CA 1
ATOM 3040 C C . ASN A 1 421 ? 11.932 -8.846 -26.248 1.00 84.31 421 ASN A C 1
ATOM 3042 O O . ASN A 1 421 ? 11.399 -9.938 -26.453 1.00 84.31 421 ASN A O 1
ATOM 3046 N N . GLY A 1 422 ? 11.434 -7.722 -26.774 1.00 72.25 422 GLY A N 1
ATOM 3047 C CA . GLY A 1 422 ? 10.339 -7.688 -27.746 1.00 72.25 422 GLY A CA 1
ATOM 3048 C C . GLY A 1 422 ? 10.756 -8.191 -29.135 1.00 72.25 422 GLY A C 1
ATOM 3049 O O . GLY A 1 422 ? 11.938 -8.240 -29.464 1.00 72.25 422 GLY A O 1
ATOM 3050 N N . GLY A 1 423 ? 9.773 -8.556 -29.967 1.00 66.19 423 GLY A N 1
ATOM 3051 C CA . GLY A 1 423 ? 9.991 -8.855 -31.389 1.00 66.19 423 GLY A CA 1
ATOM 3052 C C . GLY A 1 423 ? 10.437 -7.626 -32.204 1.00 66.19 423 GLY A C 1
ATOM 3053 O O . GLY A 1 423 ? 10.909 -6.630 -31.661 1.00 66.19 423 GLY A O 1
ATOM 3054 N N . SER A 1 424 ? 10.287 -7.670 -33.532 1.00 61.47 424 SER A N 1
ATOM 3055 C CA . SER A 1 424 ? 10.612 -6.545 -34.430 1.00 61.47 424 SER A CA 1
ATOM 3056 C C . SER A 1 424 ? 10.068 -5.202 -33.915 1.00 61.47 424 SER A C 1
ATOM 3058 O O . SER A 1 424 ? 8.891 -5.122 -33.572 1.00 61.47 424 SER A O 1
ATOM 3060 N N . GLY A 1 425 ? 10.902 -4.154 -33.899 1.00 61.62 425 GLY A N 1
ATOM 3061 C CA . GLY A 1 425 ? 10.538 -2.844 -33.337 1.00 61.62 425 GLY A CA 1
ATOM 3062 C C . GLY A 1 425 ? 10.915 -2.654 -31.863 1.00 61.62 425 GLY A C 1
ATOM 3063 O O . GLY A 1 425 ? 10.350 -1.791 -31.204 1.00 61.62 425 GLY A O 1
ATOM 3064 N N . ALA A 1 426 ? 11.866 -3.433 -31.337 1.00 69.50 426 ALA A N 1
ATOM 3065 C CA . ALA A 1 426 ? 12.338 -3.301 -29.957 1.00 69.50 426 ALA A CA 1
ATOM 3066 C C . ALA A 1 426 ? 12.743 -1.857 -29.592 1.00 69.50 426 ALA A C 1
ATOM 3068 O O . ALA A 1 426 ? 12.406 -1.388 -28.511 1.00 69.50 426 ALA A O 1
ATOM 3069 N N . ILE A 1 427 ? 13.385 -1.127 -30.514 1.00 83.12 427 ILE A N 1
ATOM 3070 C CA . ILE A 1 427 ? 13.608 0.321 -30.408 1.00 83.12 427 ILE A CA 1
ATOM 3071 C C . ILE A 1 427 ? 12.917 0.994 -31.595 1.00 83.12 427 ILE A C 1
ATOM 3073 O O . ILE A 1 427 ? 13.385 0.887 -32.728 1.00 83.12 427 ILE A O 1
ATOM 3077 N N . ILE A 1 428 ? 11.814 1.692 -31.334 1.00 79.38 428 ILE A N 1
ATOM 3078 C CA . ILE A 1 428 ? 11.176 2.591 -32.300 1.00 79.38 428 ILE A CA 1
ATOM 3079 C C . ILE A 1 428 ? 11.555 4.012 -31.908 1.00 79.38 428 ILE A C 1
ATOM 3081 O O . ILE A 1 428 ? 11.170 4.506 -30.849 1.00 79.38 428 ILE A O 1
ATOM 3085 N N . ILE A 1 429 ? 12.322 4.663 -32.773 1.00 84.38 429 ILE A N 1
ATOM 3086 C CA . ILE A 1 429 ? 12.546 6.102 -32.692 1.00 84.38 429 ILE A CA 1
ATOM 3087 C C . ILE A 1 429 ? 11.348 6.766 -33.382 1.00 84.38 429 ILE A C 1
ATOM 3089 O O . ILE A 1 429 ? 10.998 6.334 -34.482 1.00 84.38 429 ILE A O 1
ATOM 3093 N N . PRO A 1 430 ? 10.685 7.759 -32.762 1.00 81.62 430 PRO A N 1
ATOM 3094 C CA . PRO A 1 430 ? 9.571 8.451 -33.403 1.00 81.62 430 PRO A CA 1
ATOM 3095 C C . PRO A 1 430 ? 10.012 9.093 -34.722 1.00 81.62 430 PRO A C 1
ATOM 3097 O O . PRO A 1 430 ? 11.199 9.356 -34.921 1.00 81.62 430 PRO A O 1
ATOM 3100 N N . ASP A 1 431 ? 9.060 9.395 -35.603 1.00 82.94 431 ASP A N 1
ATOM 3101 C CA . ASP A 1 431 ? 9.342 10.133 -36.834 1.00 82.94 431 ASP A CA 1
ATOM 3102 C C . ASP A 1 431 ? 10.044 11.460 -36.515 1.00 82.94 431 ASP A C 1
ATOM 3104 O O . ASP A 1 431 ? 9.607 12.218 -35.647 1.00 82.94 431 ASP A O 1
ATOM 3108 N N . ALA A 1 432 ? 11.144 11.731 -37.223 1.00 83.06 432 ALA A N 1
ATOM 3109 C CA . ALA A 1 432 ? 12.061 12.843 -36.954 1.00 83.06 432 ALA A CA 1
ATOM 3110 C C . ALA A 1 432 ? 12.753 12.793 -35.573 1.00 83.06 432 ALA A C 1
ATOM 3112 O O . ALA A 1 432 ? 13.336 13.784 -35.131 1.00 83.06 432 ALA A O 1
ATOM 3113 N N . GLY A 1 433 ? 12.722 11.646 -34.896 1.00 88.06 433 GLY A N 1
ATOM 3114 C CA . GLY A 1 433 ? 13.441 11.405 -33.654 1.00 88.06 433 GLY A CA 1
ATOM 3115 C C . GLY A 1 433 ? 14.939 11.213 -33.880 1.00 88.06 433 GLY A C 1
ATOM 3116 O O . GLY A 1 433 ? 15.422 11.070 -35.008 1.00 88.06 433 GLY A O 1
ATOM 3117 N N . SER A 1 434 ? 15.704 11.247 -32.791 1.00 91.06 434 SER A N 1
ATOM 3118 C CA . SER A 1 434 ? 17.164 11.198 -32.850 1.00 91.06 434 SER A CA 1
ATOM 3119 C C . SER A 1 434 ? 17.772 10.292 -31.783 1.00 91.06 434 SER A C 1
ATOM 3121 O O . SER A 1 434 ? 17.189 10.086 -30.722 1.00 91.06 434 SER A O 1
ATOM 3123 N N . ILE A 1 435 ? 18.959 9.768 -32.075 1.00 91.44 435 ILE A N 1
ATOM 3124 C CA . ILE A 1 435 ? 19.835 9.044 -31.157 1.00 91.44 435 ILE A CA 1
ATOM 3125 C C . ILE A 1 435 ? 21.129 9.850 -31.062 1.00 91.44 435 ILE A C 1
ATOM 3127 O O . ILE A 1 435 ? 21.703 10.230 -32.083 1.00 91.44 435 ILE A O 1
ATOM 3131 N N . GLY A 1 436 ? 21.603 10.100 -29.845 1.00 89.56 436 GLY A N 1
ATOM 3132 C CA . GLY A 1 436 ? 22.767 10.946 -29.638 1.00 89.56 436 GLY A CA 1
ATOM 3133 C C . GLY A 1 436 ? 23.443 10.753 -28.291 1.00 89.56 436 GLY A C 1
ATOM 3134 O O . GLY A 1 436 ? 23.010 9.967 -27.450 1.00 89.56 436 GLY A O 1
ATOM 3135 N N . SER A 1 437 ? 24.531 11.489 -28.103 1.00 89.25 437 SER A N 1
ATOM 3136 C CA . SER A 1 437 ? 25.226 11.610 -26.822 1.00 89.25 437 SER A CA 1
ATOM 3137 C C . SER A 1 437 ? 24.743 12.854 -26.070 1.00 89.25 437 SER A C 1
ATOM 3139 O O . SER A 1 437 ? 24.048 13.697 -26.633 1.00 89.25 437 SER A O 1
ATOM 3141 N N . ALA A 1 438 ? 25.144 13.022 -24.806 1.00 90.06 438 ALA A N 1
ATOM 3142 C CA . ALA A 1 438 ? 24.771 14.204 -24.019 1.00 90.06 438 ALA A CA 1
ATOM 3143 C C . ALA A 1 438 ? 25.174 15.540 -24.681 1.00 90.06 438 ALA A C 1
ATOM 3145 O O . ALA A 1 438 ? 24.489 16.543 -24.500 1.00 90.06 438 ALA A O 1
ATOM 3146 N N . SER A 1 439 ? 26.267 15.548 -25.449 1.00 90.69 439 SER A N 1
ATOM 3147 C CA . SER A 1 439 ? 26.795 16.745 -26.118 1.00 90.69 439 SER A CA 1
ATOM 3148 C C . SER A 1 439 ? 26.312 16.909 -27.562 1.00 90.69 439 SER A C 1
ATOM 3150 O O . SER A 1 439 ? 26.519 17.965 -28.150 1.00 90.69 439 SER A O 1
ATOM 3152 N N . ASP A 1 440 ? 25.705 15.869 -28.134 1.00 89.56 440 ASP A N 1
ATOM 3153 C CA . ASP A 1 440 ? 25.241 15.810 -29.521 1.00 89.56 440 ASP A CA 1
ATOM 3154 C C . ASP A 1 440 ? 24.019 14.889 -29.562 1.00 89.56 440 ASP A C 1
ATOM 3156 O O . ASP A 1 440 ? 24.119 13.693 -29.849 1.00 89.56 440 ASP A O 1
ATOM 3160 N N . THR A 1 441 ? 22.874 15.429 -29.140 1.00 89.81 441 THR A N 1
ATOM 3161 C CA . THR A 1 441 ? 21.632 14.670 -28.937 1.00 89.81 441 THR A CA 1
ATOM 3162 C C . THR A 1 441 ? 20.980 14.237 -30.245 1.00 89.81 441 THR A C 1
ATOM 3164 O O . THR A 1 441 ? 20.074 13.404 -30.222 1.00 89.81 441 THR A O 1
ATOM 3167 N N . ASN A 1 442 ? 21.446 14.767 -31.378 1.00 89.50 442 ASN A N 1
ATOM 3168 C CA . ASN A 1 442 ? 20.924 14.477 -32.702 1.00 89.50 442 ASN A CA 1
ATOM 3169 C C . ASN A 1 442 ? 21.941 13.833 -33.652 1.00 89.50 442 ASN A C 1
ATOM 3171 O O . ASN A 1 442 ? 21.714 13.872 -34.861 1.00 89.50 442 ASN A O 1
ATOM 3175 N N . ALA A 1 443 ? 23.002 13.208 -33.128 1.00 92.19 443 ALA A N 1
ATOM 3176 C CA . ALA A 1 443 ? 24.069 12.581 -33.914 1.00 92.19 443 ALA A CA 1
ATOM 3177 C C . ALA A 1 443 ? 23.553 11.650 -35.032 1.00 92.19 443 ALA A C 1
ATOM 3179 O O . ALA A 1 443 ? 24.090 11.656 -36.141 1.00 92.19 443 ALA A O 1
ATOM 3180 N N . ILE A 1 444 ? 22.486 10.889 -34.764 1.00 94.00 444 ILE A N 1
ATOM 3181 C CA . ILE A 1 444 ? 21.710 10.134 -35.755 1.00 94.00 444 ILE A CA 1
ATOM 3182 C C . ILE A 1 444 ? 20.263 10.619 -35.700 1.00 94.00 444 ILE A C 1
ATOM 3184 O O . ILE A 1 444 ? 19.657 10.633 -34.634 1.00 94.00 444 ILE A O 1
ATOM 3188 N N . THR A 1 445 ? 19.676 10.949 -36.845 1.00 92.00 445 THR A N 1
ATOM 3189 C CA . THR A 1 445 ? 18.247 11.268 -36.974 1.00 92.00 445 THR A CA 1
ATOM 3190 C C . THR A 1 445 ? 17.556 10.249 -37.872 1.00 92.00 445 THR A C 1
ATOM 3192 O O . THR A 1 445 ? 18.150 9.777 -38.842 1.00 92.00 445 THR A O 1
ATOM 3195 N N . ILE A 1 446 ? 16.309 9.899 -37.549 1.00 92.00 446 ILE A N 1
ATOM 3196 C CA . ILE A 1 446 ? 15.459 9.026 -38.366 1.00 92.00 446 ILE A CA 1
ATOM 3197 C C . ILE A 1 446 ? 14.284 9.866 -38.858 1.00 92.00 446 ILE A C 1
ATOM 3199 O O . ILE A 1 446 ? 13.401 10.229 -38.084 1.00 92.00 446 ILE A O 1
ATOM 3203 N N . ALA A 1 447 ? 14.278 10.229 -40.138 1.00 90.38 447 ALA A N 1
ATOM 3204 C CA . ALA A 1 447 ? 13.170 10.983 -40.718 1.00 90.38 447 ALA A CA 1
ATOM 3205 C C . ALA A 1 447 ? 11.889 10.131 -40.751 1.00 90.38 447 ALA A C 1
ATOM 3207 O O . ALA A 1 447 ? 11.965 8.908 -40.811 1.00 90.38 447 ALA A O 1
ATOM 3208 N N . GLY A 1 448 ? 10.708 10.757 -40.826 1.00 90.06 448 GLY A N 1
ATOM 3209 C CA . GLY A 1 448 ? 9.441 10.020 -41.006 1.00 90.06 448 GLY A CA 1
ATOM 3210 C C . GLY A 1 448 ? 9.345 9.235 -42.325 1.00 90.06 448 GLY A C 1
ATOM 3211 O O . GLY A 1 448 ? 8.461 8.408 -42.510 1.00 90.06 448 GLY A O 1
ATOM 3212 N N . THR A 1 449 ? 10.277 9.460 -43.256 1.00 90.50 449 THR A N 1
ATOM 3213 C CA . THR A 1 449 ? 10.464 8.642 -44.466 1.00 90.50 449 THR A CA 1
ATOM 3214 C C . THR A 1 449 ? 11.335 7.401 -44.234 1.00 90.50 449 THR A C 1
ATOM 3216 O O . THR A 1 449 ? 11.561 6.639 -45.171 1.00 90.50 449 THR A O 1
ATOM 3219 N N . GLY A 1 450 ? 11.864 7.207 -43.023 1.00 87.81 450 GLY A N 1
ATOM 3220 C CA . GLY A 1 450 ? 12.806 6.144 -42.668 1.00 87.81 450 GLY A CA 1
ATOM 3221 C C . GLY A 1 450 ? 14.269 6.439 -43.016 1.00 87.81 450 GLY A C 1
ATOM 3222 O O . GLY A 1 450 ? 15.124 5.580 -42.815 1.00 87.81 450 GLY A O 1
ATOM 3223 N N . VAL A 1 451 ? 14.586 7.634 -43.533 1.00 93.25 451 VAL A N 1
ATOM 3224 C CA . VAL A 1 451 ? 15.974 8.023 -43.833 1.00 93.25 451 VAL A CA 1
ATOM 3225 C C . VAL A 1 451 ? 16.763 8.161 -42.536 1.00 93.25 451 VAL A C 1
ATOM 3227 O O . VAL A 1 451 ? 16.391 8.943 -41.663 1.00 93.25 451 VAL A O 1
ATOM 3230 N N . VAL A 1 452 ? 17.878 7.436 -42.449 1.00 94.31 452 VAL A N 1
ATOM 3231 C CA . VAL A 1 452 ? 18.865 7.573 -41.377 1.00 94.31 452 VAL A CA 1
ATOM 3232 C C . VAL A 1 452 ? 19.893 8.615 -41.797 1.00 94.31 452 VAL A C 1
ATOM 3234 O O . VAL A 1 452 ? 20.619 8.404 -42.767 1.00 94.31 452 VAL A O 1
ATOM 3237 N N . ALA A 1 453 ? 19.968 9.731 -41.079 1.00 93.19 453 ALA A N 1
ATOM 3238 C CA . ALA A 1 453 ? 20.959 10.769 -41.335 1.00 93.19 453 ALA A CA 1
ATOM 3239 C C . ALA A 1 453 ? 21.919 10.910 -40.152 1.00 93.19 453 ALA A C 1
ATOM 3241 O O . ALA A 1 453 ? 21.491 11.091 -39.012 1.00 93.19 453 ALA A O 1
ATOM 3242 N N . VAL A 1 454 ? 23.218 10.866 -40.448 1.00 94.81 454 VAL A N 1
ATOM 3243 C CA . VAL A 1 454 ? 24.288 11.220 -39.511 1.00 94.81 454 VAL A CA 1
ATOM 3244 C C . VAL A 1 454 ? 24.509 12.726 -39.624 1.00 94.81 454 VAL A C 1
ATOM 3246 O O . VAL A 1 454 ? 24.891 13.211 -40.686 1.00 94.81 454 VAL A O 1
ATOM 3249 N N . THR A 1 455 ? 24.203 13.476 -38.567 1.00 91.75 455 THR A N 1
ATOM 3250 C CA . THR A 1 455 ? 24.198 14.954 -38.607 1.00 91.75 455 THR A CA 1
ATOM 3251 C C . THR A 1 455 ? 25.527 15.576 -38.203 1.00 91.75 455 THR A C 1
ATOM 3253 O O . THR A 1 455 ? 25.772 16.745 -38.500 1.00 91.75 455 THR A O 1
ATOM 3256 N N . ASN A 1 456 ? 26.384 14.805 -37.533 1.00 90.50 456 ASN A N 1
ATOM 3257 C CA . ASN A 1 456 ? 27.714 15.250 -37.162 1.00 90.50 456 ASN A CA 1
ATOM 3258 C C . ASN A 1 456 ? 28.485 15.675 -38.428 1.00 90.50 456 ASN A C 1
ATOM 3260 O O . ASN A 1 456 ? 28.422 15.008 -39.456 1.00 90.50 456 ASN A O 1
ATOM 3264 N N . THR A 1 457 ? 29.201 16.797 -38.373 1.00 91.69 457 THR A N 1
ATOM 3265 C CA . THR A 1 457 ? 29.915 17.367 -39.530 1.00 91.69 457 THR A CA 1
ATOM 3266 C C . THR A 1 457 ? 31.431 17.218 -39.420 1.00 91.69 457 THR A C 1
ATOM 3268 O O . THR A 1 457 ? 32.178 17.955 -40.063 1.00 91.69 457 THR A O 1
ATOM 3271 N N . THR A 1 458 ? 31.917 16.323 -38.556 1.00 93.88 458 THR A N 1
ATOM 3272 C CA . THR A 1 458 ? 33.354 16.078 -38.401 1.00 93.88 458 THR A CA 1
ATOM 3273 C C . THR A 1 458 ? 33.919 15.543 -39.715 1.00 93.88 458 THR A C 1
ATOM 3275 O O . THR A 1 458 ? 33.485 14.500 -40.204 1.00 93.88 458 THR A O 1
ATOM 3278 N N . ALA A 1 459 ? 34.894 16.256 -40.282 1.00 93.50 459 ALA A N 1
ATOM 3279 C CA . ALA A 1 459 ? 35.568 15.846 -41.508 1.00 93.50 459 ALA A CA 1
ATOM 3280 C C . ALA A 1 459 ? 36.347 14.539 -41.296 1.00 93.50 459 ALA A C 1
ATOM 3282 O O . ALA A 1 459 ? 36.966 14.339 -40.246 1.00 93.50 459 ALA A O 1
ATOM 3283 N N . SER A 1 460 ? 36.340 13.667 -42.304 1.00 93.56 460 SER A N 1
ATOM 3284 C CA . SER A 1 460 ? 37.220 12.501 -42.323 1.00 93.56 460 SER A CA 1
ATOM 3285 C C . SER A 1 460 ? 38.593 12.913 -42.851 1.00 93.56 460 SER A C 1
ATOM 3287 O O . SER A 1 460 ? 38.713 13.510 -43.916 1.00 93.56 460 SER A O 1
ATOM 3289 N N . SER A 1 461 ? 39.628 12.624 -42.073 1.00 92.56 461 SER A N 1
ATOM 3290 C CA . SER A 1 461 ? 41.040 12.864 -42.403 1.00 92.56 461 SER A CA 1
ATOM 3291 C C . SER A 1 461 ? 41.872 11.579 -42.370 1.00 92.56 461 SER A C 1
ATOM 3293 O O . SER A 1 461 ? 43.046 11.583 -42.732 1.00 92.56 461 SER A O 1
ATOM 3295 N N . SER A 1 462 ? 41.272 10.476 -41.917 1.00 91.62 462 SER A N 1
ATOM 3296 C CA . SER A 1 462 ? 41.816 9.123 -41.936 1.00 91.62 462 SER A CA 1
ATOM 3297 C C . SER A 1 462 ? 40.670 8.108 -41.860 1.00 91.62 462 SER A C 1
ATOM 3299 O O . SER A 1 462 ? 39.533 8.462 -41.554 1.00 91.62 462 SER A O 1
ATOM 3301 N N . ALA A 1 463 ? 40.976 6.820 -42.035 1.00 91.75 463 ALA A N 1
ATOM 3302 C CA . ALA A 1 463 ? 39.992 5.739 -41.914 1.00 91.75 463 ALA A CA 1
ATOM 3303 C C . ALA A 1 463 ? 39.337 5.605 -40.518 1.00 91.75 463 ALA A C 1
ATOM 3305 O O . ALA A 1 463 ? 38.394 4.836 -40.358 1.00 91.75 463 ALA A O 1
ATOM 3306 N N . SER A 1 464 ? 39.833 6.314 -39.497 1.00 93.31 464 SER A N 1
ATOM 3307 C CA . SER A 1 464 ? 39.317 6.258 -38.123 1.00 93.31 464 SER A CA 1
ATOM 3308 C C . SER A 1 464 ? 38.705 7.578 -37.641 1.00 93.31 464 SER A C 1
ATOM 3310 O O . SER A 1 464 ? 38.414 7.705 -36.451 1.00 93.31 464 SER A O 1
ATOM 3312 N N . THR A 1 465 ? 38.555 8.575 -38.516 1.00 94.00 465 THR A N 1
ATOM 3313 C CA . THR A 1 465 ? 37.975 9.885 -38.187 1.00 94.00 465 THR A CA 1
ATOM 3314 C C . THR A 1 465 ? 36.807 10.217 -39.109 1.00 94.00 465 THR A C 1
ATOM 3316 O O . THR A 1 465 ? 36.707 9.709 -40.226 1.00 94.00 465 THR A O 1
ATOM 3319 N N . GLY A 1 466 ? 35.932 11.105 -38.644 1.00 92.94 466 GLY A N 1
ATOM 3320 C CA . GLY A 1 466 ? 34.785 11.598 -39.398 1.00 92.94 466 GLY A CA 1
ATOM 3321 C C . GLY A 1 466 ? 33.471 11.414 -38.648 1.00 92.94 466 GLY A C 1
ATOM 3322 O O . GLY A 1 466 ? 33.432 10.865 -37.548 1.00 92.94 466 GLY A O 1
ATOM 3323 N N . ALA A 1 467 ? 32.392 11.903 -39.250 1.00 93.31 467 ALA A N 1
ATOM 3324 C CA . ALA A 1 467 ? 31.035 11.760 -38.735 1.00 93.31 467 ALA A CA 1
ATOM 3325 C C . ALA A 1 467 ? 30.525 10.310 -38.770 1.00 93.31 467 ALA A C 1
ATOM 3327 O O . ALA A 1 467 ? 29.829 9.870 -37.857 1.00 93.31 467 ALA A O 1
ATOM 3328 N N . LEU A 1 468 ? 30.896 9.569 -39.817 1.00 94.00 468 LEU A N 1
ATOM 3329 C CA . LEU A 1 468 ? 30.618 8.147 -39.978 1.00 94.00 468 LEU A CA 1
ATOM 3330 C C . LEU A 1 468 ? 31.941 7.406 -40.170 1.00 94.00 468 LEU A C 1
ATOM 3332 O O . LEU A 1 468 ? 32.631 7.617 -41.164 1.00 94.00 468 LEU A O 1
ATOM 3336 N N . THR A 1 469 ? 32.259 6.507 -39.243 1.00 93.69 469 THR A N 1
ATOM 3337 C CA . THR A 1 469 ? 33.447 5.650 -39.318 1.00 93.69 469 THR A CA 1
ATOM 3338 C C . THR A 1 469 ? 33.005 4.198 -39.447 1.00 93.69 469 THR A C 1
ATOM 3340 O O . THR A 1 469 ? 32.261 3.698 -38.603 1.00 93.69 469 THR A O 1
ATOM 3343 N N . VAL A 1 470 ? 33.475 3.502 -40.483 1.00 94.75 470 VAL A N 1
ATOM 3344 C CA . VAL A 1 470 ? 33.184 2.081 -40.721 1.00 94.75 470 VAL A CA 1
ATOM 3345 C C . VAL A 1 470 ? 34.507 1.323 -40.712 1.00 94.75 470 VAL A C 1
ATOM 3347 O O . VAL A 1 470 ? 35.316 1.482 -41.615 1.00 94.75 470 VAL A O 1
ATOM 3350 N N . GLY A 1 471 ? 34.751 0.508 -39.682 1.00 90.75 471 GLY A N 1
ATOM 3351 C CA . GLY A 1 471 ? 36.016 -0.233 -39.545 1.00 90.75 471 GLY A CA 1
ATOM 3352 C C . GLY A 1 471 ? 36.183 -1.417 -40.512 1.00 90.75 471 GLY A C 1
ATOM 3353 O O . GLY A 1 471 ? 37.258 -2.006 -40.566 1.00 90.75 471 GLY A O 1
ATOM 3354 N N . GLY A 1 472 ? 35.119 -1.785 -41.236 1.00 91.56 472 GLY A N 1
ATOM 3355 C CA . GLY A 1 472 ? 35.115 -2.792 -42.303 1.00 91.56 472 GLY A CA 1
ATOM 3356 C C . GLY A 1 472 ? 34.902 -2.163 -43.686 1.00 91.56 472 GLY A C 1
ATOM 3357 O O . GLY A 1 472 ? 35.259 -1.014 -43.913 1.00 91.56 472 GLY A O 1
ATOM 3358 N N . GLY A 1 473 ? 34.297 -2.906 -44.616 1.00 89.56 473 GLY A N 1
ATOM 3359 C CA . GLY A 1 473 ? 33.907 -2.371 -45.926 1.00 89.56 473 GLY A CA 1
ATOM 3360 C C . GLY A 1 473 ? 32.568 -1.628 -45.891 1.00 89.56 473 GLY A C 1
ATOM 3361 O O . GLY A 1 473 ? 31.672 -1.987 -45.127 1.00 89.56 473 GLY A O 1
ATOM 3362 N N . LEU A 1 474 ? 32.414 -0.628 -46.759 1.00 94.69 474 LEU A N 1
ATOM 3363 C CA . LEU A 1 474 ? 31.129 0.006 -47.050 1.00 94.69 474 LEU A CA 1
ATOM 3364 C C . LEU A 1 474 ? 30.485 -0.698 -48.252 1.00 94.69 474 LEU A C 1
ATOM 3366 O O . LEU A 1 474 ? 31.017 -0.648 -49.357 1.00 94.69 474 LEU A O 1
ATOM 3370 N N . GLY A 1 475 ? 29.348 -1.360 -48.036 1.00 93.62 475 GLY A N 1
ATOM 3371 C CA . GLY A 1 475 ? 28.554 -1.967 -49.104 1.00 93.62 475 GLY A CA 1
ATOM 3372 C C . GLY A 1 475 ? 27.360 -1.090 -49.464 1.00 93.62 475 GLY A C 1
ATOM 3373 O O . GLY A 1 475 ? 26.567 -0.749 -48.588 1.00 93.62 475 GLY A O 1
ATOM 3374 N N . VAL A 1 476 ? 27.208 -0.755 -50.745 1.00 95.25 476 VAL A N 1
ATOM 3375 C CA . VAL A 1 476 ? 26.068 0.012 -51.268 1.00 95.25 476 VAL A CA 1
ATOM 3376 C C . VAL A 1 476 ? 25.577 -0.675 -52.539 1.00 95.25 476 VAL A C 1
ATOM 3378 O O . VAL A 1 476 ? 26.367 -0.969 -53.427 1.00 95.25 476 VAL A O 1
ATOM 3381 N N . ALA A 1 477 ? 24.284 -1.008 -52.592 1.00 95.81 477 ALA A N 1
ATOM 3382 C CA . ALA A 1 477 ? 23.702 -1.760 -53.711 1.00 95.81 477 ALA A CA 1
ATOM 3383 C C . ALA A 1 477 ? 23.423 -0.892 -54.949 1.00 95.81 477 ALA A C 1
ATOM 3385 O O . ALA A 1 477 ? 23.345 -1.408 -56.060 1.00 95.81 477 ALA A O 1
ATOM 3386 N N . ALA A 1 478 ? 23.223 0.405 -54.732 1.00 94.81 478 ALA A N 1
ATOM 3387 C CA . ALA A 1 478 ? 23.078 1.411 -55.771 1.00 94.81 478 ALA A CA 1
ATOM 3388 C C . ALA A 1 478 ? 24.308 2.332 -55.727 1.00 94.81 478 ALA A C 1
ATOM 3390 O O . ALA A 1 478 ? 25.421 1.875 -55.475 1.00 94.81 478 ALA A O 1
ATOM 3391 N N . ASP A 1 479 ? 24.106 3.627 -55.922 1.00 94.12 479 ASP A N 1
ATOM 3392 C CA . ASP A 1 479 ? 25.200 4.574 -56.076 1.00 94.12 479 ASP A CA 1
ATOM 3393 C C . ASP A 1 479 ? 25.662 5.169 -54.741 1.00 94.12 479 ASP A C 1
ATOM 3395 O O . ASP A 1 479 ? 24.879 5.358 -53.804 1.00 94.12 479 ASP A O 1
ATOM 3399 N N . ILE A 1 480 ? 26.944 5.531 -54.685 1.00 95.06 480 ILE A N 1
ATOM 3400 C CA . ILE A 1 480 ? 27.489 6.429 -53.666 1.00 95.06 480 ILE A CA 1
ATOM 3401 C C . ILE A 1 480 ? 27.599 7.815 -54.2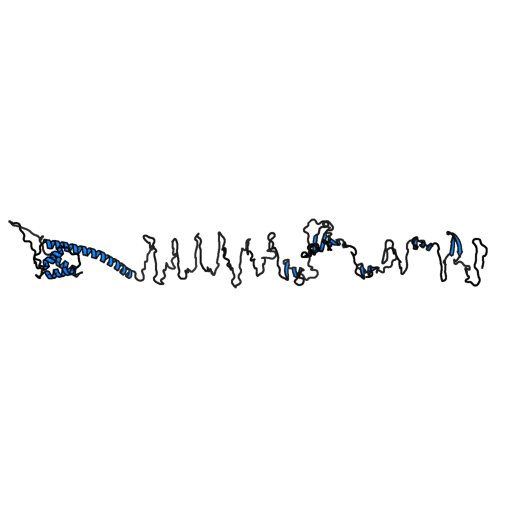91 1.00 95.06 480 ILE A C 1
ATOM 3403 O O . ILE A 1 480 ? 28.258 7.989 -55.314 1.00 95.06 480 ILE A O 1
ATOM 3407 N N . PHE A 1 481 ? 26.989 8.812 -53.653 1.00 94.62 481 PHE A N 1
ATOM 3408 C CA . PHE A 1 481 ? 27.181 10.211 -54.017 1.00 94.62 481 PHE A CA 1
ATOM 3409 C C . PHE A 1 481 ? 28.177 10.861 -53.054 1.00 94.62 481 PHE A C 1
ATOM 3411 O O . PHE A 1 481 ? 27.882 11.015 -51.868 1.00 94.62 481 PHE A O 1
ATOM 3418 N N . VAL A 1 482 ? 29.349 11.240 -53.563 1.00 95.50 482 VAL A N 1
ATOM 3419 C CA . VAL A 1 482 ? 30.379 11.959 -52.803 1.00 95.50 482 VAL A CA 1
ATOM 3420 C C . VAL A 1 482 ? 30.358 13.415 -53.254 1.00 95.50 482 VAL A C 1
ATOM 3422 O O . VAL A 1 482 ? 30.516 13.699 -54.437 1.00 95.50 482 VAL A O 1
ATOM 3425 N N . GLY A 1 483 ? 30.089 14.332 -52.323 1.00 93.25 483 GLY A N 1
ATOM 3426 C CA . GLY A 1 483 ? 29.993 15.761 -52.643 1.00 93.25 483 GLY A CA 1
ATOM 3427 C C . GLY A 1 483 ? 31.343 16.443 -52.885 1.00 93.25 483 GLY A C 1
ATOM 3428 O O . GLY A 1 483 ? 31.367 17.507 -53.494 1.00 93.25 483 GLY A O 1
ATOM 3429 N N . ASP A 1 484 ? 32.427 15.837 -52.399 1.00 91.69 484 ASP A N 1
ATOM 3430 C CA . ASP A 1 484 ? 33.810 16.309 -52.513 1.00 91.69 484 ASP A CA 1
ATOM 3431 C C . ASP A 1 484 ? 34.705 15.122 -52.931 1.00 91.69 484 ASP A C 1
ATOM 3433 O O . ASP A 1 484 ? 34.307 14.325 -53.784 1.00 91.69 484 ASP A O 1
ATOM 3437 N N . ASP A 1 485 ? 35.874 14.947 -52.318 1.00 92.06 485 ASP A N 1
ATOM 3438 C CA . ASP A 1 485 ? 36.838 13.922 -52.714 1.00 92.06 485 ASP A CA 1
ATOM 3439 C C . ASP A 1 485 ? 36.517 12.504 -52.204 1.00 92.06 485 ASP A C 1
ATOM 3441 O O . ASP A 1 485 ? 36.061 12.293 -51.076 1.00 92.06 485 ASP A O 1
ATOM 3445 N N . LEU A 1 486 ? 36.871 11.499 -53.016 1.00 92.75 486 LEU A N 1
ATOM 3446 C CA . LEU A 1 486 ? 37.014 10.106 -52.586 1.00 92.75 486 LEU A CA 1
ATOM 3447 C C . LEU A 1 486 ? 38.496 9.802 -52.323 1.00 92.75 486 LEU A C 1
ATOM 3449 O O . LEU A 1 486 ? 39.292 9.700 -53.254 1.00 92.75 486 LEU A O 1
ATOM 3453 N N . SER A 1 487 ? 38.867 9.623 -51.054 1.00 90.81 487 SER A N 1
ATOM 3454 C CA . SER A 1 487 ? 40.245 9.304 -50.663 1.00 90.81 487 SER A CA 1
ATOM 3455 C C . SER A 1 487 ? 40.473 7.793 -50.542 1.00 90.81 487 SER A C 1
ATOM 3457 O O . SER A 1 487 ? 39.766 7.102 -49.808 1.00 90.81 487 SER A O 1
ATOM 3459 N N . LEU A 1 488 ? 41.495 7.284 -51.233 1.00 90.50 488 LEU A N 1
ATOM 3460 C CA . LEU A 1 488 ? 41.949 5.893 -51.180 1.00 90.50 488 LEU A CA 1
ATOM 3461 C C . LEU A 1 488 ? 43.381 5.852 -50.627 1.00 90.50 488 LEU A C 1
ATOM 3463 O O . LEU A 1 488 ? 44.351 5.999 -51.361 1.00 90.50 488 LEU A O 1
ATOM 3467 N N . ILE A 1 489 ? 43.505 5.703 -49.307 1.00 88.56 489 ILE A N 1
ATOM 3468 C CA . ILE A 1 489 ? 44.743 6.019 -48.571 1.00 88.56 489 ILE A CA 1
ATOM 3469 C C . ILE A 1 489 ? 45.823 4.927 -48.582 1.00 88.56 489 ILE A C 1
ATOM 3471 O O . ILE A 1 489 ? 46.932 5.174 -48.114 1.00 88.56 489 ILE A O 1
ATOM 3475 N N . SER A 1 490 ? 45.507 3.709 -49.024 1.00 88.56 490 SER A N 1
ATOM 3476 C CA . SER A 1 490 ? 46.487 2.620 -49.076 1.00 88.56 490 SER A CA 1
ATOM 3477 C C . SER A 1 490 ? 47.312 2.680 -50.356 1.00 88.56 490 SER A C 1
ATOM 3479 O O . SER A 1 490 ? 46.795 2.966 -51.437 1.00 88.56 490 SER A O 1
ATOM 3481 N N . ASP A 1 491 ? 48.587 2.320 -50.253 1.00 87.50 491 ASP A N 1
ATOM 3482 C CA . ASP A 1 491 ? 49.404 2.055 -51.434 1.00 87.50 491 ASP A CA 1
ATOM 3483 C C . ASP A 1 491 ? 48.782 0.905 -52.232 1.00 87.50 491 ASP A C 1
ATOM 3485 O O . ASP A 1 491 ? 48.283 -0.062 -51.650 1.00 87.50 491 ASP A O 1
ATOM 3489 N N . SER A 1 492 ? 48.792 1.005 -53.566 1.00 90.62 492 SER A N 1
ATOM 3490 C CA . SER A 1 492 ? 48.086 0.057 -54.445 1.00 90.62 492 SER A CA 1
ATOM 3491 C C . SER A 1 492 ? 46.562 0.041 -54.284 1.00 90.62 492 SER A C 1
ATOM 3493 O O . SER A 1 492 ? 45.923 -0.936 -54.676 1.00 90.62 492 SER A O 1
ATOM 3495 N N . ALA A 1 493 ? 45.946 1.090 -53.725 1.00 92.69 493 ALA A N 1
ATOM 3496 C CA . ALA A 1 493 ? 44.492 1.163 -53.677 1.00 92.69 493 ALA A CA 1
ATOM 3497 C C . ALA A 1 493 ? 43.882 1.211 -55.087 1.00 92.69 493 ALA A C 1
ATOM 3499 O O . ALA A 1 493 ? 44.414 1.846 -56.003 1.00 92.69 493 ALA A O 1
ATOM 3500 N N . VAL A 1 494 ? 42.749 0.522 -55.239 1.00 93.44 494 VAL A N 1
ATOM 3501 C CA . VAL A 1 494 ? 42.087 0.291 -56.524 1.00 93.44 494 VAL A CA 1
ATOM 3502 C C . VAL A 1 494 ? 40.656 0.806 -56.468 1.00 93.44 494 VAL A C 1
ATOM 3504 O O . VAL A 1 494 ? 39.869 0.354 -55.637 1.00 93.44 494 VAL A O 1
ATOM 3507 N N . LEU A 1 495 ? 40.297 1.692 -57.395 1.00 94.38 495 LEU A N 1
ATOM 3508 C CA . LEU A 1 495 ? 38.906 1.887 -57.788 1.00 94.38 495 LEU A CA 1
ATOM 3509 C C . LEU A 1 495 ? 38.599 0.897 -58.912 1.00 94.38 495 LEU A C 1
ATOM 3511 O O . LEU A 1 495 ? 39.120 1.035 -60.018 1.00 94.38 495 LEU A O 1
ATOM 3515 N N . SER A 1 496 ? 37.791 -0.114 -58.604 1.00 94.06 496 SER A N 1
ATOM 3516 C CA . SER A 1 496 ? 37.383 -1.153 -59.549 1.00 94.06 496 SER A CA 1
ATOM 3517 C C . SER A 1 496 ? 36.000 -0.857 -60.126 1.00 94.06 496 SER A C 1
ATOM 3519 O O . SER A 1 496 ? 35.100 -0.417 -59.410 1.00 94.06 496 SER A O 1
ATOM 3521 N N . LEU A 1 497 ? 35.844 -1.093 -61.426 1.00 94.31 497 LEU A N 1
ATOM 3522 C CA . LEU A 1 497 ? 34.629 -0.863 -62.193 1.00 94.31 497 LEU A CA 1
ATOM 3523 C C . LEU A 1 497 ? 34.226 -2.169 -62.884 1.00 94.31 497 LEU A C 1
ATOM 3525 O O . LEU A 1 497 ? 35.033 -2.775 -63.586 1.00 94.31 497 LEU A O 1
ATOM 3529 N N . GLY A 1 498 ? 32.966 -2.573 -62.716 1.00 90.62 498 GLY A N 1
ATOM 3530 C CA . GLY A 1 498 ? 32.448 -3.837 -63.249 1.00 90.62 498 GLY A CA 1
ATOM 3531 C C . GLY A 1 498 ? 32.621 -5.017 -62.286 1.00 90.62 498 GLY A C 1
ATOM 3532 O O . GLY A 1 498 ? 33.436 -4.980 -61.366 1.00 90.62 498 GLY A O 1
ATOM 3533 N N . ALA A 1 499 ? 31.810 -6.064 -62.465 1.00 88.00 499 ALA A N 1
ATOM 3534 C CA . ALA A 1 499 ? 31.748 -7.199 -61.537 1.00 88.00 499 ALA A CA 1
ATOM 3535 C C . ALA A 1 499 ? 33.066 -7.992 -61.474 1.00 88.00 499 ALA A C 1
ATOM 3537 O O . ALA A 1 499 ? 33.431 -8.487 -60.409 1.00 88.00 499 ALA A O 1
ATOM 3538 N N . ASP A 1 500 ? 33.796 -8.041 -62.590 1.00 90.69 500 ASP A N 1
ATOM 3539 C CA . ASP A 1 500 ? 35.087 -8.722 -62.715 1.00 90.69 500 ASP A CA 1
ATOM 3540 C C . ASP A 1 500 ? 36.274 -7.742 -62.673 1.00 90.69 500 ASP A C 1
ATOM 3542 O O . ASP A 1 500 ? 37.404 -8.114 -62.982 1.00 90.69 500 ASP A O 1
ATOM 3546 N N . SER A 1 501 ? 36.040 -6.492 -62.244 1.00 93.19 501 SER A N 1
ATOM 3547 C CA . SER A 1 501 ? 37.013 -5.394 -62.353 1.00 93.19 501 SER A CA 1
ATOM 3548 C C . SER A 1 501 ? 37.441 -5.131 -63.801 1.00 93.19 501 SER A C 1
ATOM 3550 O O . SER A 1 501 ? 38.629 -4.993 -64.090 1.00 93.19 501 SER A O 1
ATOM 3552 N N . ASP A 1 502 ? 36.461 -5.063 -64.707 1.00 93.19 502 ASP A N 1
ATOM 3553 C CA . ASP A 1 502 ? 36.642 -4.828 -66.147 1.00 93.19 502 ASP A CA 1
ATOM 3554 C C . ASP A 1 502 ? 37.512 -3.595 -66.451 1.00 93.19 502 ASP A C 1
ATOM 3556 O O . ASP A 1 502 ? 38.234 -3.559 -67.452 1.00 93.19 502 ASP A O 1
ATOM 3560 N N . ALA A 1 503 ? 37.454 -2.585 -65.578 1.00 95.69 503 ALA A N 1
ATOM 3561 C CA . ALA A 1 503 ? 38.384 -1.468 -65.569 1.00 95.69 503 ALA A CA 1
ATOM 3562 C C . ALA A 1 503 ? 38.823 -1.116 -64.143 1.00 95.69 503 ALA A C 1
ATOM 3564 O O . ALA A 1 503 ? 38.036 -1.192 -63.197 1.00 95.69 503 ALA A O 1
ATOM 3565 N N . THR A 1 504 ? 40.070 -0.673 -63.990 1.00 95.12 504 THR A N 1
ATOM 3566 C CA . THR A 1 504 ? 40.605 -0.230 -62.701 1.00 95.12 504 THR A CA 1
ATOM 3567 C C . THR A 1 504 ? 41.411 1.055 -62.808 1.00 95.12 504 THR A C 1
ATOM 3569 O O . THR A 1 504 ? 42.183 1.251 -63.748 1.00 95.12 504 THR A O 1
ATOM 3572 N N . LEU A 1 505 ? 41.285 1.891 -61.781 1.00 94.62 505 LEU A N 1
ATOM 3573 C CA . LEU A 1 505 ? 42.198 2.988 -61.479 1.00 94.62 505 LEU A CA 1
ATOM 3574 C C . LEU A 1 505 ? 43.017 2.584 -60.252 1.00 94.62 505 LEU A C 1
ATOM 3576 O O . LEU A 1 505 ? 42.469 2.462 -59.156 1.00 94.62 505 LEU A O 1
ATOM 3580 N N . THR A 1 506 ? 44.314 2.351 -60.440 1.00 93.00 506 THR A N 1
ATOM 3581 C CA . THR A 1 506 ? 45.215 1.873 -59.383 1.00 93.00 506 THR A CA 1
ATOM 3582 C C . THR A 1 506 ? 46.269 2.923 -59.074 1.00 93.00 506 THR A C 1
ATOM 3584 O O . THR A 1 506 ? 47.080 3.259 -59.939 1.00 93.00 506 THR A O 1
ATOM 3587 N N . HIS A 1 507 ? 46.275 3.427 -57.840 1.00 90.38 507 HIS A N 1
ATOM 3588 C CA . HIS A 1 507 ? 47.374 4.257 -57.347 1.00 90.38 507 HIS A CA 1
ATOM 3589 C C . HIS A 1 507 ? 48.615 3.377 -57.158 1.00 90.38 507 HIS A C 1
ATOM 3591 O O . HIS A 1 507 ? 48.540 2.371 -56.461 1.00 90.38 507 HIS A O 1
ATOM 3597 N N . ASP A 1 508 ? 49.756 3.731 -57.749 1.00 83.50 508 ASP A N 1
ATOM 3598 C CA . ASP A 1 508 ? 50.961 2.882 -57.731 1.00 83.50 508 ASP A CA 1
ATOM 3599 C C . ASP A 1 508 ? 51.697 2.850 -56.373 1.00 83.50 508 ASP A C 1
ATOM 3601 O O . ASP A 1 508 ? 52.686 2.135 -56.213 1.00 83.50 508 ASP A O 1
ATOM 3605 N N . GLY A 1 509 ? 51.206 3.609 -55.385 1.00 79.19 509 GLY A N 1
ATOM 3606 C CA . GLY A 1 509 ? 51.752 3.675 -54.028 1.00 79.19 509 GLY A CA 1
ATOM 3607 C C . GLY A 1 509 ? 52.954 4.603 -53.862 1.00 79.19 509 GLY A C 1
ATOM 3608 O O . GLY A 1 509 ? 53.454 4.746 -52.752 1.00 79.19 509 GLY A O 1
ATOM 3609 N N . THR A 1 510 ? 53.443 5.242 -54.928 1.00 77.88 510 THR A N 1
ATOM 3610 C CA . THR A 1 510 ? 54.626 6.111 -54.844 1.00 77.88 510 THR A CA 1
ATOM 3611 C C . THR A 1 510 ? 54.469 7.437 -55.576 1.00 77.88 510 THR A C 1
ATOM 3613 O O . THR A 1 510 ? 54.839 8.467 -55.011 1.00 77.88 510 THR A O 1
ATOM 3616 N N . THR A 1 511 ? 53.947 7.451 -56.805 1.00 76.81 511 THR A N 1
ATOM 3617 C CA . THR A 1 511 ? 54.000 8.637 -57.675 1.00 76.81 511 THR A CA 1
ATOM 3618 C C . THR A 1 511 ? 52.837 8.819 -58.652 1.00 76.81 511 THR A C 1
ATOM 3620 O O . THR A 1 511 ? 52.648 9.944 -59.114 1.00 76.81 511 THR A O 1
ATOM 3623 N N . GLY A 1 512 ? 52.074 7.778 -59.004 1.00 84.50 512 GLY A N 1
ATOM 3624 C CA . GLY A 1 512 ? 51.207 7.829 -60.187 1.00 84.50 512 GLY A CA 1
ATOM 3625 C C . GLY A 1 512 ? 49.945 6.964 -60.161 1.00 84.50 512 GLY A C 1
ATOM 3626 O O . GLY A 1 512 ? 49.622 6.283 -59.187 1.00 84.50 512 GLY A O 1
ATOM 3627 N N . LEU A 1 513 ? 49.207 7.028 -61.274 1.00 91.38 513 LEU A N 1
ATOM 3628 C CA . LEU A 1 513 ? 47.952 6.319 -61.522 1.00 91.38 513 LEU A CA 1
ATOM 3629 C C . LEU A 1 513 ? 48.105 5.415 -62.748 1.00 91.38 513 LEU A C 1
ATOM 3631 O O . LEU A 1 513 ? 48.464 5.884 -63.826 1.00 91.38 513 LEU A O 1
ATOM 3635 N N . THR A 1 514 ? 47.763 4.138 -62.601 1.00 90.69 514 THR A N 1
ATOM 3636 C CA . THR A 1 514 ? 47.573 3.223 -63.732 1.00 90.69 514 THR A CA 1
ATOM 3637 C C . THR A 1 514 ? 46.086 3.109 -64.050 1.00 90.69 514 THR A C 1
ATOM 3639 O O . THR A 1 514 ? 45.286 2.820 -63.160 1.00 90.69 514 THR A O 1
ATOM 3642 N N . ILE A 1 515 ? 45.720 3.298 -65.320 1.00 93.69 515 ILE A N 1
ATOM 3643 C CA . ILE A 1 515 ? 44.395 2.954 -65.850 1.00 93.69 515 ILE A CA 1
ATOM 3644 C C . ILE A 1 515 ? 44.548 1.639 -66.607 1.00 93.69 515 ILE A C 1
ATOM 3646 O O . ILE A 1 515 ? 45.277 1.581 -67.596 1.00 93.69 515 ILE A O 1
ATOM 3650 N N . ALA A 1 516 ? 43.872 0.592 -66.145 1.00 92.69 516 ALA A N 1
ATOM 3651 C CA . ALA A 1 516 ? 43.852 -0.701 -66.815 1.00 92.69 516 ALA A CA 1
ATOM 3652 C C . ALA A 1 516 ? 42.425 -1.012 -67.264 1.00 92.69 516 ALA A C 1
ATOM 3654 O O . ALA A 1 516 ? 41.520 -1.091 -66.441 1.00 92.69 516 ALA A O 1
ATOM 3655 N N . ALA A 1 517 ? 42.231 -1.161 -68.572 1.00 93.88 517 ALA A N 1
ATOM 3656 C CA . ALA A 1 517 ? 40.998 -1.647 -69.179 1.00 93.88 517 ALA A CA 1
ATOM 3657 C C . ALA A 1 517 ? 41.313 -2.195 -70.576 1.00 93.88 517 ALA A C 1
ATOM 3659 O O . ALA A 1 517 ? 42.315 -1.821 -71.193 1.00 93.88 517 ALA A O 1
ATOM 3660 N N . THR A 1 518 ? 40.455 -3.062 -71.103 1.00 90.75 518 THR A N 1
ATOM 3661 C CA . THR A 1 518 ? 40.609 -3.600 -72.461 1.00 90.75 518 THR A CA 1
ATOM 3662 C C . THR A 1 518 ? 39.284 -3.528 -73.220 1.00 90.75 518 THR A C 1
ATOM 3664 O O . THR A 1 518 ? 38.441 -4.403 -73.016 1.00 90.75 518 THR A O 1
ATOM 3667 N N . PRO A 1 519 ? 39.090 -2.544 -74.126 1.00 92.56 519 PRO A N 1
ATOM 3668 C CA . PRO A 1 519 ? 39.993 -1.439 -74.502 1.00 92.56 519 PRO A CA 1
ATOM 3669 C C . PRO A 1 519 ? 39.916 -0.213 -73.567 1.00 92.56 519 PRO A C 1
ATOM 3671 O O . PRO A 1 519 ? 38.935 -0.030 -72.853 1.00 92.56 519 PRO A O 1
ATOM 3674 N N . ILE A 1 520 ? 40.909 0.682 -73.658 1.00 93.88 520 ILE A N 1
ATOM 3675 C CA . ILE A 1 520 ? 40.799 2.080 -73.200 1.00 93.88 520 ILE A CA 1
ATOM 3676 C C . ILE A 1 520 ? 40.466 2.949 -74.419 1.00 93.88 520 ILE A C 1
ATOM 3678 O O . ILE A 1 520 ? 41.173 2.898 -75.425 1.00 93.88 520 ILE A O 1
ATOM 3682 N N . SER A 1 521 ? 39.403 3.750 -74.336 1.00 91.31 521 SER A N 1
ATOM 3683 C CA . SER A 1 521 ? 39.038 4.739 -75.357 1.00 91.31 521 SER A CA 1
ATOM 3684 C C . SER A 1 521 ? 39.085 6.138 -74.749 1.00 91.31 521 SER A C 1
ATOM 3686 O O . SER A 1 521 ? 38.488 6.369 -73.699 1.00 91.31 521 SER A O 1
ATOM 3688 N N . ILE A 1 522 ? 39.810 7.055 -75.396 1.00 91.38 522 ILE A N 1
ATOM 3689 C CA . ILE A 1 522 ? 39.902 8.465 -75.000 1.00 91.38 522 ILE A CA 1
ATOM 3690 C C . ILE A 1 522 ? 39.339 9.295 -76.152 1.00 91.38 522 ILE A C 1
ATOM 3692 O O . ILE A 1 522 ? 39.998 9.465 -77.175 1.00 91.38 522 ILE A O 1
ATOM 3696 N N . ASP A 1 523 ? 38.111 9.778 -75.986 1.00 91.94 523 ASP A N 1
ATOM 3697 C CA . ASP A 1 523 ? 37.402 10.602 -76.967 1.00 91.94 523 ASP A CA 1
ATOM 3698 C C . ASP A 1 523 ? 37.036 11.944 -76.319 1.00 91.94 523 ASP A C 1
ATOM 3700 O O . ASP A 1 523 ? 36.157 12.015 -75.457 1.00 91.94 523 ASP A O 1
ATOM 3704 N N . SER A 1 524 ? 37.768 13.002 -76.679 1.00 91.44 524 SER A N 1
ATOM 3705 C CA . SER A 1 524 ? 37.486 14.365 -76.223 1.00 91.44 524 SER A CA 1
ATOM 3706 C C . SER A 1 524 ? 36.728 15.108 -77.313 1.00 91.44 524 SER A C 1
ATOM 3708 O O . SER A 1 524 ? 37.217 15.261 -78.429 1.00 91.44 524 SER A O 1
ATOM 3710 N N . THR A 1 525 ? 35.561 15.660 -76.976 1.00 90.94 525 THR A N 1
ATOM 3711 C CA . THR A 1 525 ? 34.826 16.568 -77.873 1.00 90.94 525 THR A CA 1
ATOM 3712 C C . THR A 1 525 ? 35.448 17.976 -77.934 1.00 90.94 525 THR A C 1
ATOM 3714 O O . THR A 1 525 ? 34.906 18.856 -78.601 1.00 90.94 525 THR A O 1
ATOM 3717 N N . GLY A 1 526 ? 36.546 18.210 -77.202 1.00 90.94 526 GLY A N 1
ATOM 3718 C CA . GLY A 1 526 ? 37.376 19.420 -77.208 1.00 90.94 526 GLY A CA 1
ATOM 3719 C C . GLY A 1 526 ? 38.848 19.085 -77.491 1.00 90.94 526 GLY A C 1
ATOM 3720 O O . GLY A 1 526 ? 39.138 18.099 -78.163 1.00 90.94 526 GLY A O 1
ATOM 3721 N N . SER A 1 527 ? 39.800 19.883 -76.989 1.00 87.75 527 SER A N 1
ATOM 3722 C CA . SER A 1 527 ? 41.212 19.474 -77.026 1.00 87.75 527 SER A CA 1
ATOM 3723 C C . SER A 1 527 ? 41.444 18.289 -76.086 1.00 87.75 527 SER A C 1
ATOM 3725 O O . SER A 1 527 ? 40.804 18.163 -75.039 1.00 87.75 5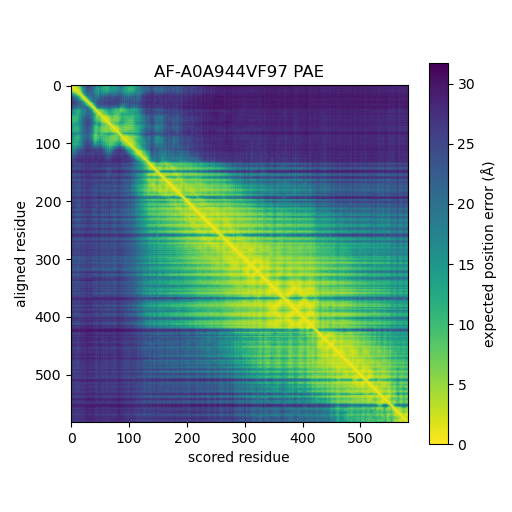27 SER A O 1
ATOM 3727 N N . LEU A 1 528 ? 42.348 17.397 -76.479 1.00 91.75 528 LEU A N 1
ATOM 3728 C CA . LEU A 1 528 ? 42.935 16.409 -75.587 1.00 91.75 528 LEU A CA 1
ATOM 3729 C C . LEU A 1 528 ? 44.382 16.826 -75.349 1.00 91.75 528 LEU A C 1
ATOM 3731 O O . LEU A 1 528 ? 45.218 16.692 -76.241 1.00 91.75 528 LEU A O 1
ATOM 3735 N N . ASP A 1 529 ? 44.660 17.327 -74.152 1.00 88.19 529 ASP A N 1
ATOM 3736 C CA . ASP A 1 529 ? 45.997 17.754 -73.763 1.00 88.19 529 ASP A CA 1
ATOM 3737 C C . ASP A 1 529 ? 46.662 16.633 -72.953 1.00 88.19 529 ASP A C 1
ATOM 3739 O O . ASP A 1 529 ? 46.273 16.344 -71.822 1.00 88.19 529 ASP A O 1
ATOM 3743 N N . LEU A 1 530 ? 47.667 15.984 -73.541 1.00 87.75 530 LEU A N 1
ATOM 3744 C CA . LEU A 1 530 ? 48.540 15.033 -72.854 1.00 87.75 530 LEU A CA 1
ATOM 3745 C C . LEU A 1 530 ? 49.863 15.739 -72.579 1.00 87.75 530 LEU A C 1
ATOM 3747 O O . LEU A 1 530 ? 50.554 16.146 -73.510 1.00 87.75 530 LEU A O 1
ATOM 3751 N N . SER A 1 531 ? 50.194 15.922 -71.304 1.00 83.19 531 SER A N 1
ATOM 3752 C CA . SER A 1 531 ? 51.371 16.683 -70.893 1.00 83.19 531 SER A CA 1
ATOM 3753 C C . SER A 1 531 ? 52.165 15.937 -69.834 1.00 83.19 531 SER A C 1
ATOM 3755 O O . SER A 1 531 ? 51.614 15.189 -69.026 1.00 83.19 531 SER A O 1
ATOM 3757 N N . SER A 1 532 ? 53.471 16.161 -69.841 1.00 82.44 532 SER A N 1
ATOM 3758 C CA . SER A 1 532 ? 54.389 15.677 -68.824 1.00 82.44 532 SER A CA 1
ATOM 3759 C C . SER A 1 532 ? 55.384 16.794 -68.528 1.00 82.44 532 SER A C 1
ATOM 3761 O O . SER A 1 532 ? 55.969 17.375 -69.437 1.00 82.44 532 SER A O 1
ATOM 3763 N N . THR A 1 533 ? 55.533 17.152 -67.250 1.00 76.69 533 THR A N 1
ATOM 3764 C CA . THR A 1 533 ? 56.338 18.313 -66.823 1.00 76.69 533 THR A CA 1
ATOM 3765 C C . THR A 1 533 ? 57.843 18.074 -66.982 1.00 76.69 533 THR A C 1
ATOM 3767 O O . THR A 1 533 ? 58.612 19.030 -67.064 1.00 76.69 533 THR A O 1
ATOM 3770 N N . THR A 1 534 ? 58.277 16.809 -66.986 1.00 71.12 534 THR A N 1
ATOM 3771 C CA . THR A 1 534 ? 59.698 16.417 -66.973 1.00 71.12 534 THR A CA 1
ATOM 3772 C C . THR A 1 534 ? 59.981 15.124 -67.754 1.00 71.12 534 THR A C 1
ATOM 3774 O O . THR A 1 534 ? 60.943 14.435 -67.430 1.00 71.12 534 THR A O 1
ATOM 3777 N N . GLY A 1 535 ? 59.130 14.724 -68.703 1.00 75.81 535 GLY A N 1
ATOM 3778 C CA . GLY A 1 535 ? 59.327 13.473 -69.449 1.00 75.81 535 GLY A CA 1
ATOM 3779 C C . GLY A 1 535 ? 58.417 13.325 -70.666 1.00 75.81 535 GLY A C 1
ATOM 3780 O O . GLY A 1 535 ? 57.625 14.216 -70.952 1.00 75.81 535 GLY A O 1
ATOM 3781 N N . ASP A 1 536 ? 58.484 12.171 -71.321 1.00 83.12 536 ASP A N 1
ATOM 3782 C CA . ASP A 1 536 ? 57.879 11.938 -72.641 1.00 83.12 536 ASP A CA 1
ATOM 3783 C C . ASP A 1 536 ? 56.460 11.359 -72.581 1.00 83.12 536 ASP A C 1
ATOM 3785 O O . ASP A 1 536 ? 56.081 10.676 -71.623 1.00 83.12 536 ASP A O 1
ATOM 3789 N N . ILE A 1 537 ? 55.702 11.519 -73.672 1.00 88.81 537 ILE A N 1
ATOM 3790 C CA . ILE A 1 537 ? 54.518 10.685 -73.933 1.00 88.81 537 ILE A CA 1
ATOM 3791 C C . ILE A 1 537 ? 54.957 9.444 -74.704 1.00 88.81 537 ILE A C 1
ATOM 3793 O O . ILE A 1 537 ? 55.357 9.520 -75.865 1.00 88.81 537 ILE A O 1
ATOM 3797 N N . ASN A 1 538 ? 54.867 8.287 -74.052 1.00 85.69 538 ASN A N 1
ATOM 3798 C CA . ASN A 1 538 ? 55.310 7.010 -74.597 1.00 85.69 538 ASN A CA 1
ATOM 3799 C C . ASN A 1 538 ? 54.128 6.163 -75.082 1.00 85.69 538 ASN A C 1
ATOM 3801 O O . ASN A 1 538 ? 53.210 5.868 -74.321 1.00 85.69 538 ASN A O 1
ATOM 3805 N N . PHE A 1 539 ? 54.200 5.688 -76.321 1.00 87.00 539 PHE A N 1
ATOM 3806 C CA . PHE A 1 539 ? 53.356 4.629 -76.864 1.00 87.00 539 PHE A CA 1
ATOM 3807 C C . PHE A 1 539 ? 54.116 3.311 -76.743 1.00 87.00 539 PHE A C 1
ATOM 3809 O O . PHE A 1 539 ? 55.185 3.160 -77.336 1.00 87.00 539 PHE A O 1
ATOM 3816 N N . GLN A 1 540 ? 53.597 2.371 -75.956 1.00 84.75 540 GLN A N 1
ATOM 3817 C CA . GLN A 1 540 ? 54.290 1.125 -75.619 1.00 84.75 540 GLN A CA 1
ATOM 3818 C C . GLN A 1 540 ? 53.527 -0.112 -76.103 1.00 84.75 540 GLN A C 1
ATOM 3820 O O . GLN A 1 540 ? 52.299 -0.115 -76.120 1.00 84.75 540 GLN A O 1
ATOM 3825 N N . ASP A 1 541 ? 54.263 -1.178 -76.423 1.00 86.00 541 ASP A N 1
ATOM 3826 C CA . ASP A 1 541 ? 53.740 -2.539 -76.603 1.00 86.00 541 ASP A CA 1
ATOM 3827 C C . ASP A 1 541 ? 54.431 -3.468 -75.598 1.00 86.00 541 ASP A C 1
ATOM 3829 O O . ASP A 1 541 ? 55.661 -3.509 -75.529 1.00 86.00 541 ASP A O 1
ATOM 3833 N N . GLY A 1 542 ? 53.651 -4.155 -74.759 1.00 81.25 542 GLY A N 1
ATOM 3834 C CA . GLY A 1 542 ? 54.174 -5.069 -73.736 1.00 81.25 542 GLY A CA 1
ATOM 3835 C C . GLY A 1 542 ? 55.181 -4.446 -72.755 1.00 81.25 542 GLY A C 1
ATOM 3836 O O . GLY A 1 542 ? 56.038 -5.160 -72.237 1.00 81.25 542 GLY A O 1
ATOM 3837 N N . GLY A 1 543 ? 55.111 -3.128 -72.521 1.00 77.31 543 GLY A N 1
ATOM 3838 C CA . GLY A 1 543 ? 56.048 -2.385 -71.665 1.00 77.31 543 GLY A CA 1
ATOM 3839 C C . GLY A 1 543 ? 57.319 -1.882 -72.367 1.00 77.31 543 GLY A C 1
ATOM 3840 O O . GLY A 1 543 ? 58.231 -1.396 -71.702 1.00 77.31 543 GLY A O 1
ATOM 3841 N N . VAL A 1 544 ? 57.412 -2.006 -73.697 1.00 78.50 544 VAL A N 1
ATOM 3842 C CA . VAL A 1 544 ? 58.530 -1.496 -74.509 1.00 78.50 544 VAL A CA 1
ATOM 3843 C C . VAL A 1 544 ? 58.065 -0.301 -75.341 1.00 78.50 544 VAL A C 1
ATOM 3845 O O . VAL A 1 544 ? 57.095 -0.416 -76.090 1.00 78.50 544 VAL A O 1
ATOM 3848 N N . ASN A 1 545 ? 58.772 0.830 -75.254 1.00 82.62 545 ASN A N 1
ATOM 3849 C CA . ASN A 1 545 ? 58.493 2.033 -76.048 1.00 82.62 545 ASN A CA 1
ATOM 3850 C C . ASN A 1 545 ? 58.599 1.745 -77.556 1.00 82.62 545 ASN A C 1
ATOM 3852 O O . ASN A 1 545 ? 59.659 1.366 -78.049 1.00 82.62 545 ASN A O 1
ATOM 3856 N N . GLN A 1 546 ? 57.502 1.963 -78.277 1.00 83.00 546 GLN A N 1
ATOM 3857 C CA . GLN A 1 546 ? 57.408 1.869 -79.737 1.00 83.00 546 GLN A CA 1
ATOM 3858 C C . GLN A 1 546 ? 57.584 3.244 -80.392 1.00 83.00 546 GLN A C 1
ATOM 3860 O O . GLN A 1 546 ? 58.241 3.369 -81.422 1.00 83.00 546 GLN A O 1
ATOM 3865 N N . LEU A 1 547 ? 57.022 4.282 -79.771 1.00 82.25 547 LEU A N 1
ATOM 3866 C CA . LEU A 1 547 ? 57.162 5.679 -80.166 1.00 82.25 547 LEU A CA 1
ATOM 3867 C C . LEU A 1 547 ? 57.131 6.540 -78.902 1.00 82.25 547 LEU A C 1
ATOM 3869 O O . LEU A 1 547 ? 56.231 6.380 -78.083 1.00 82.25 547 LEU A O 1
ATOM 3873 N N . ALA A 1 548 ? 58.089 7.445 -78.746 1.00 78.06 548 ALA A N 1
ATOM 3874 C CA . ALA A 1 548 ? 58.084 8.449 -77.689 1.00 78.06 548 ALA A CA 1
ATOM 3875 C C . ALA A 1 548 ? 57.979 9.833 -78.332 1.00 78.06 548 ALA A C 1
ATOM 3877 O O . ALA A 1 548 ? 58.675 10.114 -79.309 1.00 78.06 548 ALA A O 1
ATOM 3878 N N . LEU A 1 549 ? 57.091 10.673 -77.808 1.00 83.19 549 LEU A N 1
ATOM 3879 C CA . LEU A 1 549 ? 57.068 12.099 -78.101 1.00 83.19 549 LEU A CA 1
ATOM 3880 C C . LEU A 1 549 ? 57.814 12.794 -76.966 1.00 83.19 549 LEU A C 1
ATOM 3882 O O . LEU A 1 549 ? 57.288 12.879 -75.854 1.00 83.19 549 LEU A O 1
ATOM 3886 N N . ASP A 1 550 ? 59.038 13.231 -77.259 1.00 75.50 550 ASP A N 1
ATOM 3887 C CA . ASP A 1 550 ? 59.850 14.024 -76.340 1.00 75.50 550 ASP A CA 1
ATOM 3888 C C . ASP A 1 550 ? 59.174 15.380 -76.119 1.00 75.50 550 ASP A C 1
ATOM 3890 O O . ASP A 1 550 ? 58.917 16.130 -77.067 1.00 75.50 550 ASP A O 1
ATOM 3894 N N . LEU A 1 551 ? 58.802 15.627 -74.866 1.00 73.56 551 LEU A N 1
ATOM 3895 C CA . LEU A 1 551 ? 58.121 16.838 -74.414 1.00 73.56 551 LEU A CA 1
ATOM 3896 C C . LEU A 1 551 ? 58.891 17.532 -73.283 1.00 73.56 551 LEU A C 1
ATOM 3898 O O . LEU A 1 551 ? 58.386 18.514 -72.728 1.00 73.56 551 LEU A O 1
ATOM 3902 N N . ASP A 1 552 ? 60.079 17.038 -72.912 1.00 65.50 552 ASP A N 1
ATOM 3903 C CA . ASP A 1 552 ? 60.839 17.597 -71.803 1.00 65.50 552 ASP A CA 1
ATOM 3904 C C . ASP A 1 552 ? 61.637 18.848 -72.234 1.00 65.50 552 ASP A C 1
ATOM 3906 O O . ASP A 1 552 ? 62.097 19.012 -73.362 1.00 65.50 552 ASP A O 1
ATOM 3910 N N . GLY A 1 553 ? 61.668 19.853 -71.358 1.00 61.78 553 GLY A N 1
ATOM 3911 C CA . GLY A 1 553 ? 61.922 21.251 -71.727 1.00 61.78 553 GLY A CA 1
ATOM 3912 C C . GLY A 1 553 ? 63.371 21.653 -72.037 1.00 61.78 553 GLY A C 1
ATOM 3913 O O . GLY A 1 553 ? 63.738 22.790 -71.727 1.00 61.78 553 GLY A O 1
ATOM 3914 N N . THR A 1 554 ? 64.213 20.796 -72.623 1.00 54.84 554 THR A N 1
ATOM 3915 C CA . THR A 1 554 ? 65.580 21.186 -73.031 1.00 54.84 554 THR A CA 1
ATOM 3916 C C . THR A 1 554 ? 65.636 21.535 -74.530 1.00 54.84 554 THR A C 1
ATOM 3918 O O . THR A 1 554 ? 65.193 20.782 -75.380 1.00 54.84 554 THR A O 1
ATOM 3921 N N . ALA A 1 555 ? 66.151 22.725 -74.863 1.00 56.41 555 ALA A N 1
ATOM 3922 C CA . ALA A 1 555 ? 65.830 23.487 -76.083 1.00 56.41 555 ALA A CA 1
ATOM 3923 C C . ALA A 1 555 ? 65.885 22.764 -77.462 1.00 56.41 555 ALA A C 1
ATOM 3925 O O . ALA A 1 555 ? 66.958 22.353 -77.909 1.00 56.41 555 ALA A O 1
ATOM 3926 N N . GLY A 1 556 ? 64.746 22.798 -78.182 1.00 57.59 556 GLY A N 1
ATOM 3927 C CA . GLY A 1 556 ? 64.519 22.443 -79.601 1.00 57.59 556 GLY A CA 1
ATOM 3928 C C . GLY A 1 556 ? 63.014 22.486 -79.978 1.00 57.59 556 GLY A C 1
ATOM 3929 O O . GLY A 1 556 ? 62.180 22.480 -79.078 1.00 57.59 556 GLY A O 1
ATOM 3930 N N . ASP A 1 557 ? 62.644 22.589 -81.270 1.00 58.34 557 ASP A N 1
ATOM 3931 C CA . ASP A 1 557 ? 61.239 22.771 -81.718 1.00 58.34 557 ASP A CA 1
ATOM 3932 C C . ASP A 1 557 ? 60.389 21.475 -81.615 1.00 58.34 557 ASP A C 1
ATOM 3934 O O . ASP A 1 557 ? 60.626 20.523 -82.358 1.00 58.34 557 ASP A O 1
ATOM 3938 N N . ILE A 1 558 ? 59.339 21.471 -80.774 1.00 60.41 558 ILE A N 1
ATOM 3939 C CA . ILE A 1 558 ? 58.217 20.503 -80.791 1.00 60.41 558 ILE A CA 1
ATOM 3940 C C . ILE A 1 558 ? 57.028 21.166 -81.491 1.00 60.41 558 ILE A C 1
ATOM 3942 O O . ILE A 1 558 ? 56.399 22.056 -80.916 1.00 60.41 558 ILE A O 1
ATOM 3946 N N . ILE A 1 559 ? 56.683 20.756 -82.717 1.00 55.88 559 ILE A N 1
ATOM 3947 C CA . ILE A 1 559 ? 55.454 21.223 -83.382 1.00 55.88 559 ILE A CA 1
ATOM 3948 C C . ILE A 1 559 ? 54.821 20.078 -84.180 1.00 55.88 559 ILE A C 1
ATOM 3950 O O . ILE A 1 559 ? 55.370 19.639 -85.186 1.00 55.88 559 ILE A O 1
ATOM 3954 N N . MET A 1 560 ? 53.634 19.638 -83.747 1.00 63.59 560 MET A N 1
ATOM 3955 C CA . MET A 1 560 ? 52.809 18.624 -84.419 1.00 63.59 560 MET A CA 1
ATOM 3956 C C . MET A 1 560 ? 51.500 19.270 -84.876 1.00 63.59 560 MET A C 1
ATOM 3958 O O . MET A 1 560 ? 50.778 19.867 -84.077 1.00 63.59 560 MET A O 1
ATOM 3962 N N . LYS A 1 561 ? 51.181 19.192 -86.163 1.00 55.91 561 LYS A N 1
ATOM 3963 C CA . LYS A 1 561 ? 49.956 19.770 -86.736 1.00 55.91 561 LYS A CA 1
ATOM 3964 C C . LYS A 1 561 ? 49.663 18.984 -88.022 1.00 55.91 561 LYS A C 1
ATOM 3966 O O . LYS A 1 561 ? 50.600 18.492 -88.629 1.00 55.91 561 LYS A O 1
ATOM 3971 N N . LEU A 1 562 ? 48.429 18.794 -88.478 1.00 49.44 562 LEU A N 1
ATOM 3972 C CA . LEU A 1 562 ? 47.689 19.852 -89.160 1.00 49.44 562 LEU A CA 1
ATOM 3973 C C . LEU A 1 562 ? 46.190 19.543 -89.197 1.00 49.44 562 LEU A C 1
ATOM 3975 O O . LEU A 1 562 ? 45.755 18.420 -89.427 1.00 49.44 562 LEU A O 1
ATOM 3979 N N . MET A 1 563 ? 45.401 20.588 -88.990 1.00 59.12 563 MET A N 1
ATOM 3980 C CA . MET A 1 563 ? 43.946 20.523 -88.952 1.00 59.12 563 MET A CA 1
ATOM 3981 C C . MET A 1 563 ? 43.401 20.911 -90.328 1.00 59.12 563 MET A C 1
ATOM 3983 O O . MET A 1 563 ? 42.736 21.938 -90.447 1.00 59.12 563 MET A O 1
ATOM 3987 N N . VAL A 1 564 ? 43.700 20.065 -91.329 1.00 49.97 564 VAL A N 1
ATOM 3988 C CA . VAL A 1 564 ? 43.436 20.262 -92.772 1.00 49.97 564 VAL A CA 1
ATOM 3989 C C . VAL A 1 564 ? 44.371 21.356 -93.367 1.00 49.97 564 VAL A C 1
ATOM 3991 O O . VAL A 1 564 ? 45.191 21.921 -92.656 1.00 49.97 564 VAL A O 1
ATOM 3994 N N . ASP A 1 565 ? 44.469 21.651 -94.658 1.00 52.34 565 ASP A N 1
ATOM 3995 C CA . ASP A 1 565 ? 43.380 21.842 -95.623 1.00 52.34 565 ASP A CA 1
ATOM 3996 C C . ASP A 1 565 ? 43.426 20.880 -96.818 1.00 52.34 565 ASP A C 1
ATOM 3998 O O . ASP A 1 565 ? 42.426 20.679 -97.505 1.00 52.34 565 ASP A O 1
ATOM 4002 N N . SER A 1 566 ? 44.546 20.205 -97.024 1.00 49.44 566 SER A N 1
ATOM 4003 C CA . SER A 1 566 ? 44.688 19.139 -98.022 1.00 49.44 566 SER A CA 1
ATOM 4004 C C . SER A 1 566 ? 45.825 18.178 -97.675 1.00 49.44 566 SER A C 1
ATOM 4006 O O . SER A 1 566 ? 46.329 17.487 -98.555 1.00 49.44 566 SER A O 1
ATOM 4008 N N . ASP A 1 567 ? 46.261 18.196 -96.417 1.00 46.91 567 ASP A N 1
ATOM 4009 C CA . ASP A 1 567 ? 47.459 17.508 -95.957 1.00 46.91 567 ASP A CA 1
ATOM 4010 C C . ASP A 1 567 ? 47.147 16.146 -95.344 1.00 46.91 567 ASP A C 1
ATOM 4012 O O . ASP A 1 567 ? 46.077 15.909 -94.782 1.00 46.91 567 ASP A O 1
ATOM 4016 N N . ASP A 1 568 ? 48.163 15.296 -95.411 1.00 69.06 568 ASP A N 1
ATOM 4017 C CA . ASP A 1 568 ? 48.203 13.918 -94.955 1.00 69.06 568 ASP A CA 1
ATOM 4018 C C . ASP A 1 568 ? 49.451 13.774 -94.063 1.00 69.06 568 ASP A C 1
ATOM 4020 O O . ASP A 1 568 ? 50.51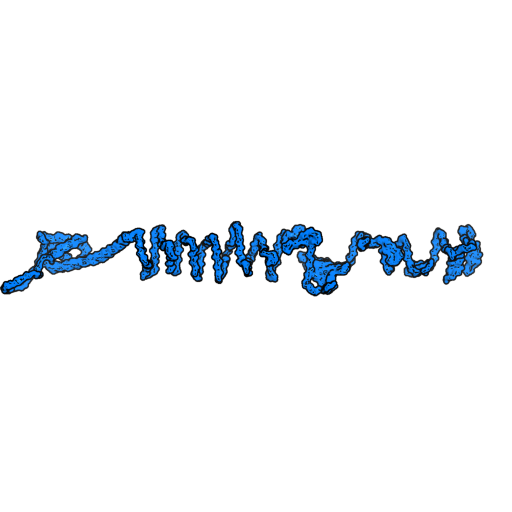2 13.696 -94.636 1.00 69.06 568 ASP A O 1
ATOM 4024 N N . PHE A 1 569 ? 49.439 13.721 -92.718 1.00 69.50 569 PHE A N 1
ATOM 4025 C CA . PHE A 1 569 ? 50.664 13.308 -91.974 1.00 69.50 569 PHE A CA 1
ATOM 4026 C C . PHE A 1 569 ? 50.634 11.807 -91.703 1.00 69.50 569 PHE A C 1
ATOM 4028 O O . PHE A 1 569 ? 49.889 11.322 -90.854 1.00 69.50 569 PHE A O 1
ATOM 4035 N N . VAL A 1 570 ? 51.407 11.054 -92.471 1.00 63.97 570 VAL A N 1
ATOM 4036 C CA . VAL A 1 570 ? 51.204 9.629 -92.680 1.00 63.97 570 VAL A CA 1
ATOM 4037 C C . VAL A 1 570 ? 52.520 8.907 -92.493 1.00 63.97 570 VAL A C 1
ATOM 4039 O O . VAL A 1 570 ? 53.510 9.219 -93.130 1.00 63.97 570 VAL A O 1
ATOM 4042 N N . PHE A 1 571 ? 52.542 7.874 -91.661 1.00 68.94 571 PHE A N 1
ATOM 4043 C CA . PHE A 1 571 ? 53.544 6.828 -91.804 1.00 68.94 571 PHE A CA 1
ATOM 4044 C C . PHE A 1 571 ? 52.875 5.482 -91.695 1.00 68.94 571 PHE A C 1
ATOM 4046 O O . PHE A 1 571 ? 51.909 5.265 -90.974 1.00 68.94 571 PHE A O 1
ATOM 4053 N N . GLN A 1 572 ? 53.395 4.594 -92.503 1.00 68.94 572 GLN A N 1
ATOM 4054 C CA . GLN A 1 572 ? 52.772 3.384 -92.978 1.00 68.94 572 GLN A CA 1
ATOM 4055 C C . GLN A 1 572 ? 53.870 2.317 -92.955 1.00 68.94 572 GLN A C 1
ATOM 4057 O O . GLN A 1 572 ? 55.052 2.618 -92.809 1.00 68.94 572 GLN A O 1
ATOM 4062 N N . GLN A 1 573 ? 53.582 1.041 -93.101 1.00 52.16 573 GLN A N 1
ATOM 4063 C CA . GLN A 1 573 ? 52.346 0.290 -92.896 1.00 52.16 573 GLN A CA 1
ATOM 4064 C C . GLN A 1 573 ? 52.832 -1.081 -92.388 1.00 52.16 573 GLN A C 1
ATOM 4066 O O . GLN A 1 573 ? 54.015 -1.395 -92.542 1.00 52.16 573 GLN A O 1
ATOM 4071 N N . PHE A 1 574 ? 51.973 -1.900 -91.770 1.00 60.28 574 PHE A N 1
ATOM 4072 C CA . PHE A 1 574 ? 52.446 -3.171 -91.196 1.00 60.28 574 PHE A CA 1
ATOM 4073 C C . PHE A 1 574 ? 53.070 -4.112 -92.249 1.00 60.28 574 PHE A C 1
ATOM 4075 O O . PHE A 1 574 ? 54.032 -4.811 -91.952 1.00 60.28 574 PHE A O 1
ATOM 4082 N N . ASP A 1 575 ? 52.610 -4.050 -93.494 1.00 63.59 575 ASP A N 1
ATOM 4083 C CA . ASP A 1 575 ? 53.350 -4.475 -94.697 1.00 63.59 575 ASP A CA 1
ATOM 4084 C C . ASP A 1 575 ? 52.699 -3.940 -95.970 1.00 63.59 575 ASP A C 1
ATOM 4086 O O . ASP A 1 575 ? 52.891 -4.393 -97.100 1.00 63.59 575 ASP A O 1
ATOM 4090 N N . GLY A 1 576 ? 52.074 -2.808 -95.826 1.00 57.44 576 GLY A N 1
ATOM 4091 C CA . GLY A 1 576 ? 52.933 -1.800 -96.375 1.00 57.44 576 GLY A CA 1
ATOM 4092 C C . GLY A 1 576 ? 52.110 -1.072 -97.379 1.00 57.44 576 GLY A C 1
ATOM 4093 O O . GLY A 1 576 ? 51.123 -1.539 -97.933 1.00 57.44 576 GLY A O 1
ATOM 4094 N N . THR A 1 577 ? 52.541 0.110 -97.658 1.00 52.88 577 THR A N 1
ATOM 4095 C CA . THR A 1 577 ? 53.741 0.277 -98.418 1.00 52.88 577 THR A CA 1
ATOM 4096 C C . THR A 1 577 ? 53.978 1.751 -98.365 1.00 52.88 577 THR A C 1
ATOM 4098 O O . THR A 1 577 ? 53.040 2.514 -98.532 1.00 52.88 577 THR A O 1
ATOM 4101 N N . GLU A 1 578 ? 55.244 2.117 -98.227 1.00 53.69 578 GLU A N 1
ATOM 4102 C CA . GLU A 1 578 ? 55.685 3.500 -98.113 1.00 53.69 578 GLU A CA 1
ATOM 4103 C C . GLU A 1 578 ? 54.985 4.091 -96.876 1.00 53.69 578 GLU A C 1
ATOM 4105 O O . GLU A 1 578 ? 54.693 3.359 -95.948 1.00 53.69 578 GLU A O 1
ATOM 4110 N N . VAL A 1 579 ? 54.802 5.362 -96.653 1.00 42.03 579 VAL A N 1
ATOM 4111 C CA . VAL A 1 579 ? 54.793 6.496 -97.558 1.00 42.03 579 VAL A CA 1
ATOM 4112 C C . VAL A 1 579 ? 55.617 7.631 -97.003 1.00 42.03 579 VAL A C 1
ATOM 4114 O O . VAL A 1 579 ? 55.906 8.568 -97.750 1.00 42.03 579 VAL A O 1
ATOM 4117 N N . PHE A 1 580 ? 55.991 7.561 -95.704 1.00 43.03 580 PHE A N 1
ATOM 4118 C CA . PHE A 1 580 ? 56.301 8.774 -94.936 1.00 43.03 580 PHE A CA 1
ATOM 4119 C C . PHE A 1 580 ? 55.172 9.809 -95.209 1.00 43.03 580 PHE A C 1
ATOM 4121 O O . PHE A 1 580 ? 54.161 9.470 -95.808 1.00 43.03 580 PHE A O 1
ATOM 4128 N N . ARG A 1 581 ? 55.328 11.080 -94.870 1.00 61.03 581 ARG A N 1
ATOM 4129 C CA . ARG A 1 581 ? 54.711 12.218 -95.588 1.00 61.03 581 ARG A CA 1
ATOM 4130 C C . ARG A 1 581 ? 53.392 12.635 -94.985 1.00 61.03 581 ARG A C 1
ATOM 4132 O O . ARG A 1 581 ? 52.507 11.815 -94.840 1.00 61.03 581 ARG A O 1
ATOM 4139 N N . VAL A 1 582 ? 53.205 13.890 -94.614 1.00 59.56 582 VAL A N 1
ATOM 4140 C CA . VAL A 1 582 ? 53.554 15.155 -95.287 1.00 59.56 582 VAL A CA 1
ATOM 4141 C C . VAL A 1 582 ? 54.523 16.024 -94.520 1.00 59.56 582 VAL A C 1
ATOM 4143 O O . VAL A 1 582 ? 54.465 16.045 -93.283 1.00 59.56 582 VAL A O 1
#

Nearest PDB structures (foldseek):
  2c3f-assembly1_A  TM=8.807E-02  e=9.287E+00  Streptococcus pyogenes

Radius of gyration: 83.6 Å; Cα contacts (8 Å, |Δi|>4): 514; chains: 1; bounding box: 176×69×251 Å

Sequence (582 aa):
MESVTRTIRTLLLVSFLLPAGLLNAVPDSNSYNPFSDNYSDKVCLVLPDGSDIAPAVMVLERACRGLEIPEAVSELFECVKRGKHMIDMEILLDALDGCQELLQNHHDRIEDDAVYRLVSDNLNEYSRALFGNRWNVQSAEAMSITTTAGNTNITIDPNGSGTLALGSADNTAVTADALAITMTSVNALTLTDGTASFALDGTGATTLSAASTVDLDCTGNMQINSSGGTIGLGNDAIAQNINIGTGAANRTITVGNTNGTTQVALKSGSGGVTITGALTPASADGAALGSAALEWSDLFLADGGIVYFGNSQDTTITHDTTTDGLDFKRVATGANTPMILTLQTGSTAVVVDDVIGAIDFQAPDEANEQDSILVAAGIEAISEGTFDLTYNATKLSFKTAASEVAAEKMALSSTGVLTLNGGSGAIIIPDAGSIGSASDTNAITIAGTGVVAVTNTTASSSASTGALTVGGGLGVAADIFVGDDLSLISDSAVLSLGADSDATLTHDGTTGLTIAATPISIDSTGSLDLSSTTGDINFQDGGVNQLALDLDGTAGDIIMKLMVDSDDFVFQQFDGTEVFRV